Protein AF-0000000087724738 (afdb_homodimer)

Foldseek 3Di:
DFQQDWPDADPLQFTDRATPVLVVLLVVVVVQLVVLVVVCVVCVVVVHADDLVVNLVSLLSPDRLQCCLSLLCPQLCLVVVCVVCHDCLLVVQLVVLVPDPCLVVLVVCQCVASVRGPQSNDPLNSVLLSSLLSSVLSVCVQLRDDPQVSLQLSLLCSSNVNPSSSSNSSSCSQQPPFAFPCCRGPVNLSLQLVQVLLLVLLCVQPVVLSVLCVVQPAGSVLACNSCRRNVCSLQAPSSLSSSLVSNCSNPGDVSSSLLVSLLCVVCSVVLSPDRHNVVNNVSSSVSRHSPSNSSVSSCCSPPNRDDDDVVVSVVSSVVVSVVSVVVVVVVVVVVVVVVVVVVVVVVVVVVVVVVPPPPPD/DFQQDWPDADPLQFTDRATPVLVVLLVVVVVQLVVLVVVCVVCVVVVHADDDVVNLVSLLSPDRLQCCLSLLCVQLCLVVVCVVCHDCLLVVQLVVLVPDPCLVVLVVCQCVASVRGPQSNDPLNSVLLSSLLSSVLSVCVQLRDDPQVSLQLSLLCSSNVNPSVSSNSSSCSQQPPFAFPCCRGPVNLSLQLVQVLLLVLLCVQPVVLSVLCVVQPAGSVLACNSCRRNVCSLQAPSSLSSSLVSNCSNPGDVSSSLLVSLLCVVCSVVLSPDRHNVVNNVSSSVSRHSPSNSSVSSCCSPPNRDDDDVVVSVVSSVVVSVVSVVVVVVVVVVVVVVVVVVVVVVVVVVVVVVVVPPPPD

Solvent-accessible surface area (backbone atoms only — not comparable to full-atom values): 37854 Å² total; per-residue (Å²): 130,70,55,38,48,73,89,38,62,49,97,79,44,39,70,40,82,35,39,59,65,44,50,50,33,39,50,53,50,52,53,50,38,54,56,46,42,62,72,45,44,69,33,61,76,64,70,42,78,64,59,71,71,57,36,53,55,48,31,72,72,44,60,33,70,90,46,37,45,62,51,46,40,72,46,35,47,17,56,58,52,44,64,72,67,37,93,58,40,58,64,54,19,32,60,53,13,73,74,40,83,51,43,63,60,50,62,65,44,53,46,70,38,56,59,70,20,65,56,48,56,29,72,67,33,41,50,43,48,48,41,34,54,26,16,46,22,47,70,38,62,88,53,36,71,50,96,38,50,62,51,40,50,46,53,41,21,54,52,38,76,64,36,43,65,63,33,38,34,46,50,48,18,42,65,73,66,44,40,64,70,48,37,61,33,97,80,28,56,27,41,54,22,51,29,53,40,43,42,52,49,32,43,70,72,38,44,69,58,39,51,50,33,51,75,43,68,37,53,43,68,44,68,39,58,53,44,71,61,26,54,26,48,88,43,29,33,61,72,30,20,51,52,53,44,45,38,29,42,64,72,23,55,65,48,54,49,34,43,50,48,24,54,51,58,76,40,34,78,65,47,70,72,43,86,39,40,29,54,33,49,51,51,49,52,59,53,37,52,63,42,51,43,39,65,59,51,49,45,32,21,70,70,64,58,61,84,78,59,62,68,58,52,52,52,43,38,58,56,36,44,55,52,49,52,51,50,50,50,51,48,54,49,49,50,50,50,50,51,47,48,51,49,48,52,51,50,52,51,54,56,59,63,61,66,72,70,70,65,84,115,131,70,54,40,49,72,88,39,63,50,99,78,44,39,72,40,82,34,40,59,66,46,49,51,34,38,50,53,49,52,53,50,40,54,56,43,41,62,72,47,43,66,34,62,75,64,70,42,79,64,57,72,71,58,36,53,55,46,31,70,72,44,62,34,68,90,47,36,44,61,52,47,40,72,45,36,48,17,56,60,52,43,63,73,67,37,94,58,42,60,64,53,18,32,61,53,12,73,76,39,84,52,44,63,61,52,63,64,46,50,43,69,38,57,60,70,20,66,56,48,55,30,72,69,33,42,50,44,48,48,42,33,53,25,17,47,23,49,72,38,62,88,53,36,71,50,96,39,49,63,50,38,51,46,53,41,20,53,53,39,75,64,36,43,64,64,33,38,34,46,50,48,18,41,67,73,66,46,39,62,71,47,39,62,33,96,79,27,55,28,41,53,24,52,29,51,39,43,42,53,49,32,44,69,72,38,43,70,59,38,51,52,33,52,74,44,68,38,53,42,68,45,69,39,57,54,45,70,62,27,54,26,48,88,45,29,34,63,71,31,20,51,52,52,45,44,38,30,42,64,70,22,54,64,48,55,49,32,44,50,48,28,54,49,58,76,42,34,77,64,47,70,71,42,85,38,41,30,56,34,50,51,51,50,51,58,52,37,51,62,43,49,42,38,64,60,52,50,45,33,22,68,69,63,58,62,85,78,58,63,68,57,52,52,52,42,39,58,55,36,45,54,52,50,52,51,51,52,51,52,49,52,49,50,50,50,49,50,51,48,48,52,49,49,51,50,51,53,52,54,56,58,62,60,65,70,71,69,64,83,115

Nearest PDB structures (foldseek):
  4p17-assembly1_A  TM=9.723E-01  e=5.155E-22  Chlamydomonas reinhardtii
  4p17-assembly2_B  TM=9.722E-01  e=6.955E-22  Chlamydomonas reinhardtii
  3qye-assembly2_B  TM=8.697E-01  e=2.096E-11  Homo sapiens
  3hzj-assembly2_B  TM=9.259E-01  e=2.300E-10  Homo sapiens
  3qyb-assembly1_A  TM=8.701E-01  e=1.264E-10  Homo sapiens

Sequence (722 aa):
MASGETGVFDLYGFELTVTPQDKADRYVCAQYAQRREAKWEPFVKAQALPDARRLKRFVRKGVPPVLRGWVWWHTSGAAAFRERYGHGHYASMVAAGEERPCVRQIDLDLPRTFPRNAWVSSPDGVAALRRVLLAYCAHNPGVGYCQGMNFLAALLLLAVEKDDERCFWLLVALLEGILYPKTYAPNLDGCHVEMRVLGQLLATKAPKLSRHLNSIGCEASMFATDWFLVLFATTLPSETAARVWDCLFLEGPKVVFRVGVALLEMHAPLLMRKDNAGEVLKALKDACARVHNRDALMAAAFQGVGSFPMARIRELRARHQREVDDMLAARAAAKRKGSLRSAISQAQAMRASGTSGGGAAMASGETGVFDLYGFELTVTPQDKADRYVCAQYAQRREAKWEPFVKAQALPDARRLKRFVRKGVPPVLRGWVWWHTSGAAAFRERYGHGHYASMVAAGEERPCVRQIDLDLPRTFPRNAWVSSPDGVAALRRVLLAYCAHNPGVGYCQGMNFLAALLLLAVEKDDERCFWLLVALLEGILYPKTYAPNLDGCHVEMRVLGQLLATKAPKLSRHLNSIGCEASMFATDWFLVLFATTLPSETAARVWDCLFLEGPKVVFRVGVALLEMHAPLLMRKDNAGEVLKALKDACARVHNRDALMAAAFQGVGSFPMARIRELRARHQREVDDMLAARAAAKRKGSLRSAISQAQAMRASGTSGGGAA

pLDDT: mean 91.69, std 12.07, range [26.39, 98.88]

Secondary structure (DSSP, 8-state):
----EEEEE-TTSBEEEE-HHHHHHHHHHHHHHHHHHHHHHHHHHHT-PPPHHHHHHHHHT---GGGHHHHHHHHSSHHHHHHHH-TTHHHHHHHHHTTSTTHHHHHHHGGGSSTTBTTTTSHHHHHHHHHHHHHHHHH-TTT---TTHHHHHHHHHHHTTT-HHHHHHHHHIIIIIISPTTTTSTT-HHHHHHHHHHHHHHHHHSHHHHHHHHHTT--GGGT-HHHHHSTTTTTS-HHHHHHHHHHHHHH-THHHHHHHHHHHHHTHHHHTT--SHHHHHHHHHHHHTT---HHHHHHIIIIIS----HHHHHHHHHHHHHHHHHHHHHHHHHHHHHHHHHHHHHHHHHHHHHGGGSTT-/----EEEEE-TTSBEEEE-HHHHHHHHHHHHHHHHHHHHHHHHHHHT-PPPHHHHHHHHHT---GGGHHHHHHHHSSHHHHHHHH-TTHHHHHHHHHTTSTTHHHHHHHGGGSSTTBTTTTSHHHHHHHHHHHHHHHHH-TTT---TTHHHHHHHHHHHTTT-HHHHHHHHHIIIIIISPTTTTSTT-HHHHHHHHHHHHHHHHHSHHHHHHHHHTT--GGGT-HHHHHSTTTTTS-HHHHHHHHHHHHHH-THHHHHHHHHHHHHTHHHHTT--SHHHHHHHHHHHHTT---HHHHHHIIIIIS----HHHHHHHHHHHHHHHHHHHHHHHHHHHHHHHHHHHHHHHHHHHHHGGGSTT-

Organism: NCBI:txid307507

Structure (mmCIF, N/CA/C/O backbone):
data_AF-0000000087724738-model_v1
#
loop_
_entity.id
_entity.type
_entity.pdbx_description
1 polymer 'Rab-GAP TBC domain-containing protein'
#
loop_
_atom_site.group_PDB
_atom_site.id
_atom_site.type_symbol
_atom_site.label_atom_id
_atom_site.label_alt_id
_atom_site.label_comp_id
_atom_site.label_asym_id
_atom_site.label_entity_id
_atom_site.label_seq_id
_atom_site.pdbx_PDB_ins_code
_atom_site.Cartn_x
_atom_site.Cartn_y
_atom_site.Cartn_z
_atom_site.occupancy
_atom_site.B_iso_or_equiv
_atom_site.auth_seq_id
_atom_site.auth_comp_id
_atom_site.auth_asym_id
_atom_site.auth_atom_id
_atom_site.pdbx_PDB_model_num
ATOM 1 N N . MET A 1 1 ? -25.781 -2.838 -7.832 1 27.81 1 MET A N 1
ATOM 2 C CA . MET A 1 1 ? -24.578 -3.639 -8.062 1 27.81 1 MET A CA 1
ATOM 3 C C . MET A 1 1 ? -23.344 -2.746 -8.195 1 27.81 1 MET A C 1
ATOM 5 O O . MET A 1 1 ? -23.094 -2.191 -9.266 1 27.81 1 MET A O 1
ATOM 9 N N . ALA A 1 2 ? -23.031 -1.897 -7.168 1 37 2 ALA A N 1
ATOM 10 C CA . ALA A 1 2 ? -22.484 -0.556 -7.336 1 37 2 ALA A CA 1
ATOM 11 C C . ALA A 1 2 ? -21.016 -0.615 -7.773 1 37 2 ALA A C 1
ATOM 13 O O . ALA A 1 2 ? -20.156 -1.039 -7.008 1 37 2 ALA A O 1
ATOM 14 N N . SER A 1 3 ? -20.719 -0.973 -9.023 1 44 3 SER A N 1
ATOM 15 C CA . SER A 1 3 ? -19.453 -0.937 -9.75 1 44 3 SER A CA 1
ATOM 16 C C . SER A 1 3 ? -18.688 0.352 -9.469 1 44 3 SER A C 1
ATOM 18 O O . SER A 1 3 ? -19.281 1.426 -9.367 1 44 3 SER A O 1
ATOM 20 N N . GLY A 1 4 ? -17.609 0.306 -8.75 1 52.91 4 GLY A N 1
ATOM 21 C CA . GLY A 1 4 ? -16.906 1.567 -8.594 1 52.91 4 GLY A CA 1
ATOM 22 C C . GLY A 1 4 ? -16.766 2.332 -9.898 1 52.91 4 GLY A C 1
ATOM 23 O O . GLY A 1 4 ? -16.547 1.736 -10.953 1 52.91 4 GLY A O 1
ATOM 24 N N . GLU A 1 5 ? -17.375 3.387 -10.023 1 62.62 5 GLU A N 1
ATOM 25 C CA . GLU A 1 5 ? -17.297 4.266 -11.188 1 62.62 5 GLU A CA 1
ATOM 26 C C . GLU A 1 5 ? -15.922 4.914 -11.305 1 62.62 5 GLU A C 1
ATOM 28 O O . GLU A 1 5 ? -15.359 5.379 -10.305 1 62.62 5 GLU A O 1
ATOM 33 N N . THR A 1 6 ? -15.203 4.551 -12.445 1 63.5 6 THR A N 1
ATOM 34 C CA . THR A 1 6 ? -13.953 5.234 -12.773 1 63.5 6 THR A CA 1
ATOM 35 C C . THR A 1 6 ? -14.227 6.512 -13.555 1 63.5 6 THR A C 1
ATOM 37 O O . THR A 1 6 ? -15.359 6.746 -14 1 63.5 6 THR A O 1
ATOM 40 N N . GLY A 1 7 ? -13.32 7.395 -13.492 1 69.25 7 GLY A N 1
ATOM 41 C CA . GLY A 1 7 ? -13.477 8.648 -14.211 1 69.25 7 GLY A CA 1
ATOM 42 C C . GLY A 1 7 ? -14 9.773 -13.336 1 69.25 7 GLY A C 1
ATOM 43 O O . GLY A 1 7 ? -14.57 10.742 -13.844 1 69.25 7 GLY A O 1
ATOM 44 N N . VAL A 1 8 ? -13.984 9.461 -12.062 1 82.75 8 VAL A N 1
ATOM 45 C CA . VAL A 1 8 ? -14.367 10.5 -11.109 1 82.75 8 VAL A CA 1
ATOM 46 C C . VAL A 1 8 ? -13.109 11.188 -10.57 1 82.75 8 VAL A C 1
ATOM 48 O O . VAL A 1 8 ? -12.133 10.523 -10.234 1 82.75 8 VAL A O 1
ATOM 51 N N . PHE A 1 9 ? -13.156 12.531 -10.57 1 91.06 9 PHE A N 1
ATOM 52 C CA . PHE A 1 9 ? -12.023 13.305 -10.062 1 91.06 9 PHE A CA 1
ATOM 53 C C . PHE A 1 9 ? -12.43 14.125 -8.844 1 91.06 9 PHE A C 1
ATOM 55 O O . PHE A 1 9 ? -13.57 14.594 -8.75 1 91.06 9 PHE A O 1
ATOM 62 N N . ASP A 1 10 ? -11.516 14.258 -7.996 1 94.25 10 ASP A N 1
ATOM 63 C CA . ASP A 1 10 ? -11.836 15.094 -6.844 1 94.25 10 ASP A CA 1
ATOM 64 C C . ASP A 1 10 ? -11.469 16.547 -7.105 1 94.25 10 ASP A C 1
ATOM 66 O O . ASP A 1 10 ? -11.125 16.922 -8.234 1 94.25 10 ASP A O 1
ATOM 70 N N . LEU A 1 11 ? -11.648 17.359 -6.062 1 94.25 11 LEU A N 1
ATOM 71 C CA . LEU A 1 11 ? -11.492 18.812 -6.148 1 94.25 11 LEU A CA 1
ATOM 72 C C . LEU A 1 11 ? -10.078 19.172 -6.598 1 94.25 11 LEU A C 1
ATOM 74 O O . LEU A 1 11 ? -9.883 20.188 -7.27 1 94.25 11 LEU A O 1
ATOM 78 N N . TYR A 1 12 ? -9.148 18.344 -6.293 1 96.56 12 TYR A N 1
ATOM 79 C CA . TYR A 1 12 ? -7.75 18.703 -6.516 1 96.56 12 TYR A CA 1
ATOM 80 C C . TYR A 1 12 ? -7.195 17.969 -7.73 1 96.56 12 TYR A C 1
ATOM 82 O O . TYR A 1 12 ? -6 18.047 -8.016 1 96.56 12 TYR A O 1
ATOM 90 N N . GLY A 1 13 ? -8.023 17.234 -8.398 1 94.94 13 GLY A N 1
ATOM 91 C CA . GLY A 1 13 ? -7.645 16.656 -9.68 1 94.94 13 GLY A CA 1
ATOM 92 C C . GLY A 1 13 ? -7.16 15.227 -9.562 1 94.94 13 GLY A C 1
ATOM 93 O O . GLY A 1 13 ? -6.57 14.688 -10.5 1 94.94 13 GLY A O 1
ATOM 94 N N . PHE A 1 14 ? -7.43 14.586 -8.492 1 94.38 14 PHE A N 1
ATOM 95 C CA . PHE A 1 14 ? -7.074 13.18 -8.344 1 94.38 14 PHE A CA 1
ATOM 96 C C . PHE A 1 14 ? -8.195 12.281 -8.852 1 94.38 14 PHE A C 1
ATOM 98 O O . PHE A 1 14 ? -9.367 12.516 -8.555 1 94.38 14 PHE A O 1
ATOM 105 N N . GLU A 1 15 ? -7.812 11.32 -9.602 1 86.31 15 GLU A N 1
ATOM 106 C CA . GLU A 1 15 ? -8.797 10.328 -10.039 1 86.31 15 GLU A CA 1
ATOM 107 C C . GLU A 1 15 ? -9.164 9.383 -8.898 1 86.31 15 GLU A C 1
ATOM 109 O O . GLU A 1 15 ? -8.281 8.891 -8.18 1 86.31 15 GLU A O 1
ATOM 114 N N . LEU A 1 16 ? -10.5 9.148 -8.797 1 87.06 16 LEU A N 1
ATOM 115 C CA . LEU A 1 16 ? -10.984 8.336 -7.688 1 87.06 16 LEU A CA 1
ATOM 116 C C . LEU A 1 16 ? -11.672 7.074 -8.203 1 87.06 16 LEU A C 1
ATOM 118 O O . LEU A 1 16 ? -12.25 7.078 -9.289 1 87.06 16 LEU A O 1
ATOM 122 N N . THR A 1 17 ? -11.422 6.027 -7.5 1 77.56 17 THR A N 1
ATOM 123 C CA . THR A 1 17 ? -12.289 4.859 -7.605 1 77.56 17 THR A CA 1
ATOM 124 C C . THR A 1 17 ? -13.266 4.801 -6.43 1 77.56 17 THR A C 1
ATOM 126 O O . THR A 1 17 ? -12.867 4.512 -5.301 1 77.56 17 THR A O 1
ATOM 129 N N . VAL A 1 18 ? -14.555 5.113 -6.754 1 85.69 18 VAL A N 1
ATOM 130 C CA . VAL A 1 18 ? -15.477 5.297 -5.637 1 85.69 18 VAL A CA 1
ATOM 131 C C . VAL A 1 18 ? -16.656 4.352 -5.789 1 85.69 18 VAL A C 1
ATOM 133 O O . VAL A 1 18 ? -17.094 4.059 -6.906 1 85.69 18 VAL A O 1
ATOM 136 N N . THR A 1 19 ? -17.156 3.906 -4.707 1 81.56 19 THR A N 1
ATOM 137 C CA . THR A 1 19 ? -18.422 3.182 -4.621 1 81.56 19 THR A CA 1
ATOM 138 C C . THR A 1 19 ? -19.594 4.148 -4.598 1 81.56 19 THR A C 1
ATOM 140 O O . THR A 1 19 ? -19.406 5.359 -4.457 1 81.56 19 THR A O 1
ATOM 143 N N . PRO A 1 20 ? -20.766 3.613 -4.758 1 83.5 20 PRO A N 1
ATOM 144 C CA . PRO A 1 20 ? -21.938 4.488 -4.637 1 83.5 20 PRO A CA 1
ATOM 145 C C . PRO A 1 20 ? -22.016 5.191 -3.281 1 83.5 20 PRO A C 1
ATOM 147 O O . PRO A 1 20 ? -22.391 6.359 -3.207 1 83.5 20 PRO A O 1
ATOM 150 N N . GLN A 1 21 ? -21.594 4.453 -2.312 1 88.44 21 GLN A N 1
ATOM 151 C CA . GLN A 1 21 ? -21.609 5.051 -0.981 1 88.44 21 GLN A CA 1
ATOM 152 C C . GLN A 1 21 ? -20.562 6.168 -0.878 1 88.44 21 GLN A C 1
ATOM 154 O O . GLN A 1 21 ? -20.828 7.207 -0.268 1 88.44 21 GLN A O 1
ATOM 159 N N . ASP A 1 22 ? -19.391 5.953 -1.412 1 90.38 22 ASP A N 1
ATOM 160 C CA . ASP A 1 22 ? -18.359 6.984 -1.429 1 90.38 22 ASP A CA 1
ATOM 161 C C . ASP A 1 22 ? -18.859 8.242 -2.131 1 90.38 22 ASP A C 1
ATOM 163 O O . ASP A 1 22 ? -18.594 9.359 -1.676 1 90.38 22 ASP A O 1
ATOM 167 N N . LYS A 1 23 ? -19.531 8.016 -3.219 1 90.94 23 LYS A N 1
ATOM 168 C CA . LYS A 1 23 ? -20.078 9.133 -3.98 1 90.94 23 LYS A CA 1
ATOM 169 C C . LYS A 1 23 ? -21.078 9.93 -3.152 1 90.94 23 LYS A C 1
ATOM 171 O O . LYS A 1 23 ? -21.094 11.156 -3.188 1 90.94 23 LYS A O 1
ATOM 176 N N . ALA A 1 24 ? -21.906 9.133 -2.521 1 94 24 ALA A N 1
ATOM 177 C CA . ALA A 1 24 ? -22.891 9.773 -1.667 1 94 24 ALA A CA 1
ATOM 178 C C . ALA A 1 24 ? -22.234 10.586 -0.562 1 94 24 ALA A C 1
ATOM 180 O O . ALA A 1 24 ? -22.641 11.703 -0.27 1 94 24 ALA A O 1
ATOM 181 N N . ASP A 1 25 ? -21.219 10.047 0.075 1 95.56 25 ASP A N 1
ATOM 182 C CA . ASP A 1 25 ? -20.469 10.734 1.128 1 95.56 25 ASP A CA 1
ATOM 183 C C . ASP A 1 25 ? -19.844 12.016 0.605 1 95.56 25 ASP A C 1
ATOM 185 O O . ASP A 1 25 ? -19.906 13.062 1.261 1 95.56 25 ASP A O 1
ATOM 189 N N . ARG A 1 26 ? -19.266 11.914 -0.534 1 95.56 26 ARG A N 1
ATOM 190 C CA . ARG A 1 26 ? -18.625 13.07 -1.142 1 95.56 26 ARG A CA 1
ATOM 191 C C . ARG A 1 26 ? -19.641 14.164 -1.459 1 95.56 26 ARG A C 1
ATOM 193 O O . ARG A 1 26 ? -19.359 15.352 -1.271 1 95.56 26 ARG A O 1
ATOM 200 N N . TYR A 1 27 ? -20.766 13.766 -1.932 1 95.12 27 TYR A N 1
ATOM 201 C CA . TYR A 1 27 ? -21.812 14.719 -2.273 1 95.12 27 TYR A CA 1
ATOM 202 C C . TYR A 1 27 ? -22.266 15.492 -1.041 1 95.12 27 TYR A C 1
ATOM 204 O O . TYR A 1 27 ? -22.391 16.719 -1.08 1 95.12 27 TYR A O 1
ATOM 212 N N . VAL A 1 28 ? -22.469 14.758 -0.007 1 96.81 28 VAL A N 1
ATOM 213 C CA . VAL A 1 28 ? -22.906 15.375 1.237 1 96.81 28 VAL A CA 1
ATOM 214 C C . VAL A 1 28 ? -21.859 16.359 1.742 1 96.81 28 VAL A C 1
ATOM 216 O O . VAL A 1 28 ? -22.172 17.453 2.178 1 96.81 28 VAL A O 1
ATOM 219 N N . CYS A 1 29 ? -20.641 15.984 1.687 1 97.25 29 CYS A N 1
ATOM 220 C CA . CYS A 1 29 ? -19.547 16.844 2.129 1 97.25 29 CYS A CA 1
ATOM 221 C C . CYS A 1 29 ? -19.453 18.094 1.26 1 97.25 29 CYS A C 1
ATOM 223 O O . CYS A 1 29 ? -19.172 19.188 1.764 1 97.25 29 CYS A O 1
ATOM 225 N N . ALA A 1 30 ? -19.656 17.922 -0.03 1 95.56 30 ALA A N 1
ATOM 226 C CA . ALA A 1 30 ? -19.609 19.062 -0.95 1 95.56 30 ALA A CA 1
ATOM 227 C C . ALA A 1 30 ? -20.719 20.062 -0.656 1 95.56 30 ALA A C 1
ATOM 229 O O . ALA A 1 30 ? -20.5 21.266 -0.703 1 95.56 30 ALA A O 1
ATOM 230 N N . GLN A 1 31 ? -21.891 19.531 -0.36 1 96.19 31 GLN A N 1
ATOM 231 C CA . GLN A 1 31 ? -23.016 20.391 -0.014 1 96.19 31 GLN A CA 1
ATOM 232 C C . GLN A 1 31 ? -22.75 21.156 1.278 1 96.19 31 GLN A C 1
ATOM 234 O O . GLN A 1 31 ? -23.047 22.344 1.372 1 96.19 31 GLN A O 1
ATOM 239 N N . TYR A 1 32 ? -22.219 20.453 2.162 1 97.06 32 TYR A N 1
ATOM 240 C CA . TYR A 1 32 ? -21.875 21.094 3.434 1 97.06 32 TYR A CA 1
ATOM 241 C C . TYR A 1 32 ? -20.844 22.188 3.238 1 97.06 32 TYR A C 1
ATOM 243 O O . TYR A 1 32 ? -20.984 23.281 3.803 1 97.06 32 TYR A O 1
ATOM 251 N N . ALA A 1 33 ? -19.844 21.953 2.465 1 96.25 33 ALA A N 1
ATOM 252 C CA . ALA A 1 33 ? -18.812 22.938 2.188 1 96.25 33 ALA A CA 1
ATOM 253 C C . ALA A 1 33 ? -19.391 24.172 1.53 1 96.25 33 ALA A C 1
ATOM 255 O O . ALA A 1 33 ? -18.938 25.297 1.797 1 96.25 33 ALA A O 1
ATOM 256 N N . GLN A 1 34 ? -20.359 23.969 0.679 1 95.44 34 GLN A N 1
ATOM 257 C CA . GLN A 1 34 ? -21.016 25.078 0.012 1 95.44 34 GLN A CA 1
ATOM 258 C C . GLN A 1 34 ? -21.766 25.969 1.013 1 95.44 34 GLN A C 1
ATOM 260 O O . GLN A 1 34 ? -21.719 27.188 0.924 1 95.44 34 GLN A O 1
ATOM 265 N N . ARG A 1 35 ? -22.391 25.328 1.895 1 96.62 35 ARG A N 1
ATOM 266 C CA . ARG A 1 35 ? -23.094 26.062 2.934 1 96.62 35 ARG A CA 1
ATOM 267 C C . ARG A 1 35 ? -22.109 26.844 3.812 1 96.62 35 ARG A C 1
ATOM 269 O O . ARG A 1 35 ? -22.391 27.984 4.203 1 96.62 35 ARG A O 1
ATOM 276 N N . ARG A 1 36 ? -21 26.25 4.078 1 97.06 36 ARG A N 1
ATOM 277 C CA . ARG A 1 36 ? -19.984 26.906 4.891 1 97.06 36 ARG A CA 1
ATOM 278 C C . ARG A 1 36 ? -19.406 28.109 4.176 1 97.06 36 ARG A C 1
ATOM 280 O O . ARG A 1 36 ? -19.062 29.109 4.812 1 97.06 36 ARG A O 1
ATOM 287 N N . GLU A 1 37 ? -19.266 28.016 2.893 1 96.81 37 GLU A N 1
ATOM 288 C CA . GLU A 1 37 ? -18.719 29.109 2.102 1 96.81 37 GLU A CA 1
ATOM 289 C C . GLU A 1 37 ? -19.531 30.391 2.305 1 96.81 37 GLU A C 1
ATOM 291 O O . GLU A 1 37 ? -18.969 31.469 2.43 1 96.81 37 GLU A O 1
ATOM 296 N N . ALA A 1 38 ? -20.828 30.234 2.379 1 96.62 38 ALA A N 1
ATOM 297 C CA . ALA A 1 38 ? -21.703 31.375 2.602 1 96.62 38 ALA A CA 1
ATOM 298 C C . ALA A 1 38 ? -21.438 32.031 3.955 1 96.62 38 ALA A C 1
ATOM 300 O O . ALA A 1 38 ? -21.484 33.25 4.086 1 96.62 38 ALA A O 1
ATOM 301 N N . LYS A 1 39 ? -21.125 31.266 4.914 1 97.06 39 LYS A N 1
ATOM 302 C CA . LYS A 1 39 ? -20.875 31.75 6.266 1 97.06 39 LYS A CA 1
ATOM 303 C C . LYS A 1 39 ? -19.547 32.5 6.336 1 97.06 39 LYS A C 1
ATOM 305 O O . LYS A 1 39 ? -19.359 33.375 7.199 1 97.06 39 LYS A O 1
ATOM 310 N N . TRP A 1 40 ? -18.609 32.25 5.43 1 97.75 40 TRP A N 1
ATOM 311 C CA . TRP A 1 40 ? -17.281 32.875 5.418 1 97.75 40 TRP A CA 1
ATOM 312 C C . TRP A 1 40 ? -17.328 34.188 4.656 1 97.75 40 TRP A C 1
ATOM 314 O O . TRP A 1 40 ? -16.391 35 4.75 1 97.75 40 TRP A O 1
ATOM 324 N N . GLU A 1 41 ? -18.406 34.5 3.918 1 96.81 41 GLU A N 1
ATOM 325 C CA . GLU A 1 41 ? -18.516 35.625 2.977 1 96.81 41 GLU A CA 1
ATOM 326 C C . GLU A 1 41 ? -18.234 36.938 3.666 1 96.81 41 GLU A C 1
ATOM 328 O O . GLU A 1 41 ? -17.516 37.781 3.133 1 96.81 41 GLU A O 1
ATOM 333 N N . PRO A 1 42 ? -18.844 37.156 4.805 1 97 42 PRO A N 1
ATOM 334 C CA . PRO A 1 42 ? -18.594 38.438 5.469 1 97 42 PRO A CA 1
ATOM 335 C C . PRO A 1 42 ? -17.125 38.656 5.785 1 97 42 PRO A C 1
ATOM 337 O O . PRO A 1 42 ? -16.641 39.781 5.727 1 97 42 PRO A O 1
ATOM 340 N N . PHE A 1 43 ? -16.438 37.688 6.09 1 97.56 43 PHE A N 1
ATOM 341 C CA . PHE A 1 43 ? -15.023 37.781 6.445 1 97.56 43 PHE A CA 1
ATOM 342 C C . PHE A 1 43 ? -14.164 38 5.203 1 97.56 43 PHE A C 1
ATOM 344 O O . PHE A 1 43 ? -13.156 38.688 5.25 1 97.56 43 PHE A O 1
ATOM 351 N N . VAL A 1 44 ? -14.547 37.344 4.137 1 96 44 VAL A N 1
ATOM 352 C CA . VAL A 1 44 ? -13.859 37.531 2.865 1 96 44 VAL A CA 1
ATOM 353 C C . VAL A 1 44 ? -13.992 39 2.414 1 96 44 VAL A C 1
ATOM 355 O O . VAL A 1 44 ? -13.016 39.594 1.992 1 96 44 VAL A O 1
ATOM 358 N N . LYS A 1 45 ? -15.18 39.531 2.523 1 96.5 45 LYS A N 1
ATOM 359 C CA . LYS A 1 45 ? -15.445 40.906 2.141 1 96.5 45 LYS A CA 1
ATOM 360 C C . LYS A 1 45 ? -14.641 41.875 3 1 96.5 45 LYS A C 1
ATOM 362 O O . LYS A 1 45 ? -14.102 42.844 2.494 1 96.5 45 LYS A O 1
ATOM 367 N N . ALA A 1 46 ? -14.602 41.531 4.238 1 96.81 46 ALA A N 1
ATOM 368 C CA . ALA A 1 46 ? -13.891 42.406 5.184 1 96.81 46 ALA A CA 1
ATOM 369 C C . ALA A 1 46 ? -12.383 42.156 5.121 1 96.81 46 ALA A C 1
ATOM 371 O O . ALA A 1 46 ? -11.602 42.938 5.668 1 96.81 46 ALA A O 1
ATOM 372 N N . GLN A 1 47 ? -12 41.094 4.492 1 95.38 47 GLN A N 1
ATOM 373 C CA . GLN A 1 47 ? -10.609 40.688 4.43 1 95.38 47 GLN A CA 1
ATOM 374 C C . GLN A 1 47 ? -10 40.594 5.828 1 95.38 47 GLN A C 1
ATOM 376 O O . GLN A 1 47 ? -8.914 41.094 6.078 1 95.38 47 GLN A O 1
ATOM 381 N N . ALA A 1 48 ? -10.781 40 6.73 1 96.5 48 ALA A N 1
ATOM 382 C CA . ALA A 1 48 ? -10.383 39.812 8.125 1 96.5 48 ALA A CA 1
ATOM 383 C C . ALA A 1 48 ? -10.961 38.531 8.688 1 96.5 48 ALA A C 1
ATOM 385 O O . ALA A 1 48 ? -12.156 38.25 8.531 1 96.5 48 ALA A O 1
ATOM 386 N N . LEU A 1 49 ? -10.102 37.812 9.273 1 97.31 49 LEU A N 1
ATOM 387 C CA . LEU A 1 49 ? -10.562 36.594 9.906 1 97.31 49 LEU A CA 1
ATOM 388 C C . LEU A 1 49 ? -11.391 36.875 11.148 1 97.31 49 LEU A C 1
ATOM 390 O O . LEU A 1 49 ? -11.25 37.969 11.75 1 97.31 49 LEU A O 1
ATOM 394 N N . PRO A 1 50 ? -12.281 36 11.492 1 96.5 50 PRO A N 1
ATOM 395 C CA . PRO A 1 50 ? -13.016 36.188 12.75 1 96.5 50 PRO A CA 1
ATOM 396 C C . PRO A 1 50 ? -12.109 36.156 13.977 1 96.5 50 PRO A C 1
ATOM 398 O O . PRO A 1 50 ? -10.914 35.875 13.859 1 96.5 50 PRO A O 1
ATOM 401 N N . ASP A 1 51 ? -12.727 36.5 15.141 1 95.69 51 ASP A N 1
ATOM 402 C CA . ASP A 1 51 ? -11.969 36.438 16.391 1 95.69 51 ASP A CA 1
ATOM 403 C C . ASP A 1 51 ? -11.578 34.969 16.688 1 95.69 51 ASP A C 1
ATOM 405 O O . ASP A 1 51 ? -12.102 34.062 16.078 1 95.69 51 ASP A O 1
ATOM 409 N N . ALA A 1 52 ? -10.75 34.844 17.625 1 95.25 52 ALA A N 1
ATOM 410 C CA . ALA A 1 52 ? -10.07 33.562 17.875 1 95.25 52 ALA A CA 1
ATOM 411 C C . ALA A 1 52 ? -11.07 32.469 18.125 1 95.25 52 ALA A C 1
ATOM 413 O O . ALA A 1 52 ? -10.953 31.359 17.578 1 95.25 52 ALA A O 1
ATOM 414 N N . ARG A 1 53 ? -12.016 32.656 18.969 1 95.19 53 ARG A N 1
ATOM 415 C CA . ARG A 1 53 ? -13 31.625 19.328 1 95.19 53 ARG A CA 1
ATOM 416 C C . ARG A 1 53 ? -13.836 31.234 18.109 1 95.19 53 ARG A C 1
ATOM 418 O O . ARG A 1 53 ? -14.039 30.047 17.844 1 95.19 53 ARG A O 1
ATOM 425 N N . ARG A 1 54 ? -14.305 32.219 17.422 1 96.56 54 ARG A N 1
ATOM 426 C CA . ARG A 1 54 ? -15.117 31.984 16.234 1 96.56 54 ARG A CA 1
ATOM 427 C C . ARG A 1 54 ? -14.281 31.344 15.117 1 96.56 54 ARG A C 1
ATOM 429 O O . ARG A 1 54 ? -14.773 30.469 14.391 1 96.56 54 ARG A O 1
ATOM 436 N N . LEU A 1 55 ? -13.086 31.797 15 1 98.19 55 LEU A N 1
ATOM 437 C CA . LEU A 1 55 ? -12.195 31.25 13.977 1 98.19 55 LEU A CA 1
ATOM 438 C C . LEU A 1 55 ? -11.992 29.75 14.188 1 98.19 55 LEU A C 1
ATOM 440 O O . LEU A 1 55 ? -12.055 28.969 13.227 1 98.19 55 LEU A O 1
ATOM 444 N N . LYS A 1 56 ? -11.742 29.359 15.43 1 97.81 56 LYS A N 1
ATOM 445 C CA . LYS A 1 56 ? -11.555 27.938 15.75 1 97.81 56 LYS A CA 1
ATOM 446 C C . LYS A 1 56 ? -12.781 27.125 15.359 1 97.81 56 LYS A C 1
ATOM 448 O O . LYS A 1 56 ? -12.656 26.047 14.773 1 97.81 56 LYS A O 1
ATOM 453 N N . ARG A 1 57 ? -13.93 27.625 15.688 1 97.31 57 ARG A N 1
ATOM 454 C CA . ARG A 1 57 ? -15.18 26.953 15.336 1 97.31 57 ARG A CA 1
ATOM 455 C C . ARG A 1 57 ? -15.344 26.828 13.828 1 97.31 57 ARG A C 1
ATOM 457 O O . ARG A 1 57 ? -15.719 25.781 13.312 1 97.31 57 ARG A O 1
ATOM 464 N N . PHE A 1 58 ? -15.062 27.906 13.125 1 98.12 58 PHE A N 1
ATOM 465 C CA . PHE A 1 58 ? -15.203 27.953 11.672 1 98.12 58 PHE A CA 1
ATOM 466 C C . PHE A 1 58 ? -14.242 26.969 11.008 1 98.12 58 PHE A C 1
ATOM 468 O O . PHE A 1 58 ? -14.625 26.25 10.086 1 98.12 58 PHE A O 1
ATOM 475 N N . VAL A 1 59 ? -13.062 26.891 11.492 1 98.56 59 VAL A N 1
ATOM 476 C CA . VAL A 1 59 ? -12.031 26.031 10.906 1 98.56 59 VAL A CA 1
ATOM 477 C C . VAL A 1 59 ? -12.375 24.562 11.18 1 98.56 59 VAL A C 1
ATOM 479 O O . VAL A 1 59 ? -12.242 23.719 10.289 1 98.56 59 VAL A O 1
ATOM 482 N N . ARG A 1 60 ? -12.828 24.25 12.383 1 97.94 60 ARG A N 1
ATOM 483 C CA . ARG A 1 60 ? -13.18 22.875 12.734 1 97.94 60 ARG A CA 1
ATOM 484 C C . ARG A 1 60 ? -14.375 22.391 11.906 1 97.94 60 ARG A C 1
ATOM 486 O O . ARG A 1 60 ? -14.531 21.188 11.672 1 97.94 60 ARG A O 1
ATOM 493 N N . LYS A 1 61 ? -15.156 23.359 11.453 1 97.69 61 LYS A N 1
ATOM 494 C CA . LYS A 1 61 ? -16.312 23.016 10.617 1 97.69 61 LYS A CA 1
ATOM 495 C C . LYS A 1 61 ? -15.914 22.953 9.148 1 97.69 61 LYS A C 1
ATOM 497 O O . LYS A 1 61 ? -16.734 22.578 8.297 1 97.69 61 LYS A O 1
ATOM 502 N N . GLY A 1 62 ? -14.695 23.281 8.82 1 98 62 GLY A N 1
ATOM 503 C CA . GLY A 1 62 ? -14.164 23.125 7.477 1 98 62 GLY A CA 1
ATOM 504 C C . GLY A 1 62 ? -13.984 24.453 6.754 1 98 62 GLY A C 1
ATOM 505 O O . GLY A 1 62 ? -14.922 25.25 6.66 1 98 62 GLY A O 1
ATOM 506 N N . VAL A 1 63 ? -12.781 24.719 6.297 1 98.5 63 VAL A N 1
ATOM 507 C CA . VAL A 1 63 ? -12.508 25.859 5.441 1 98.5 63 VAL A CA 1
ATOM 508 C C . VAL A 1 63 ? -12.914 25.547 4.004 1 98.5 63 VAL A C 1
ATOM 510 O O . VAL A 1 63 ? -12.492 24.531 3.439 1 98.5 63 VAL A O 1
ATOM 513 N N . PRO A 1 64 ? -13.766 26.375 3.451 1 97.31 64 PRO A N 1
ATOM 514 C CA . PRO A 1 64 ? -14.062 26.141 2.037 1 97.31 64 PRO A CA 1
ATOM 515 C C . PRO A 1 64 ? -12.812 26.078 1.171 1 97.31 64 PRO A C 1
ATOM 517 O O . PRO A 1 64 ? -11.875 26.859 1.368 1 97.31 64 PRO A O 1
ATOM 520 N N . PRO A 1 65 ? -12.781 25.141 0.218 1 96.44 65 PRO A N 1
ATOM 521 C CA . PRO A 1 65 ? -11.562 24.891 -0.563 1 96.44 65 PRO A CA 1
ATOM 522 C C . PRO A 1 65 ? -11.016 26.172 -1.213 1 96.44 65 PRO A C 1
ATOM 524 O O . PRO A 1 65 ? -9.805 26.406 -1.191 1 96.44 65 PRO A O 1
ATOM 527 N N . VAL A 1 66 ? -11.852 27.062 -1.683 1 95.12 66 VAL A N 1
ATOM 528 C CA . VAL A 1 66 ? -11.438 28.25 -2.43 1 95.12 66 VAL A CA 1
ATOM 529 C C . VAL A 1 66 ? -10.812 29.266 -1.479 1 95.12 66 VAL A C 1
ATOM 531 O O . VAL A 1 66 ? -10.094 30.172 -1.911 1 95.12 66 VAL A O 1
ATOM 534 N N . LEU A 1 67 ? -11.047 29.109 -0.179 1 97.62 67 LEU A N 1
ATOM 535 C CA . LEU A 1 67 ? -10.57 30.094 0.795 1 97.62 67 LEU A CA 1
ATOM 536 C C . LEU A 1 67 ? -9.32 29.578 1.507 1 97.62 67 LEU A C 1
ATOM 538 O O . LEU A 1 67 ? -8.703 30.312 2.281 1 97.62 67 LEU A O 1
ATOM 542 N N . ARG A 1 68 ? -8.852 28.328 1.246 1 98.12 68 ARG A N 1
ATOM 543 C CA . ARG A 1 68 ? -7.758 27.719 2 1 98.12 68 ARG A CA 1
ATOM 544 C C . ARG A 1 68 ? -6.473 28.531 1.852 1 98.12 68 ARG A C 1
ATOM 546 O O . ARG A 1 68 ? -5.75 28.75 2.828 1 98.12 68 ARG A O 1
ATOM 553 N N . GLY A 1 69 ? -6.215 29 0.661 1 97.56 69 GLY A N 1
ATOM 554 C CA . GLY A 1 69 ? -5.027 29.828 0.487 1 97.56 69 GLY A CA 1
ATOM 555 C C . GLY A 1 69 ? -4.977 31.016 1.429 1 97.56 69 GLY A C 1
ATOM 556 O O . GLY A 1 69 ? -3.941 31.297 2.039 1 97.56 69 GLY A O 1
ATOM 557 N N . TRP A 1 70 ? -6.086 31.672 1.558 1 97.44 70 TRP A N 1
ATOM 558 C CA . TRP A 1 70 ? -6.18 32.844 2.393 1 97.44 70 TRP A CA 1
ATOM 559 C C . TRP A 1 70 ? -6.148 32.5 3.873 1 97.44 70 TRP A C 1
ATOM 561 O O . TRP A 1 70 ? -5.398 33.094 4.648 1 97.44 70 TRP A O 1
ATOM 571 N N . VAL A 1 71 ? -6.922 31.531 4.262 1 98.38 71 VAL A N 1
ATOM 572 C CA . VAL A 1 71 ? -7.062 31.172 5.668 1 98.38 71 VAL A CA 1
ATOM 573 C C . VAL A 1 71 ? -5.754 30.594 6.188 1 98.38 71 VAL A C 1
ATOM 575 O O . VAL A 1 71 ? -5.266 30.984 7.25 1 98.38 71 VAL A O 1
ATOM 578 N N . TRP A 1 72 ? -5.137 29.641 5.41 1 98.75 72 TRP A N 1
ATOM 579 C CA . TRP A 1 72 ? -3.896 29 5.848 1 98.75 72 TRP A CA 1
ATOM 580 C C . TRP A 1 72 ? -2.771 30.031 5.957 1 98.75 72 TRP A C 1
ATOM 582 O O . TRP A 1 72 ? -1.923 29.938 6.848 1 98.75 72 TRP A O 1
ATOM 592 N N . TRP A 1 73 ? -2.809 31.016 5.051 1 97.94 73 TRP A N 1
ATOM 593 C CA . TRP A 1 73 ? -1.805 32.094 5.07 1 97.94 73 TRP A CA 1
ATOM 594 C C . TRP A 1 73 ? -1.824 32.812 6.398 1 97.94 73 TRP A C 1
ATOM 596 O O . TRP A 1 73 ? -0.771 33.125 6.969 1 97.94 73 TRP A O 1
ATOM 606 N N . HIS A 1 74 ? -2.969 33.031 6.949 1 96.94 74 HIS A N 1
ATOM 607 C CA . HIS A 1 74 ? -3.119 33.875 8.117 1 96.94 74 HIS A CA 1
ATOM 608 C C . HIS A 1 74 ? -3.107 33.062 9.406 1 96.94 74 HIS A C 1
ATOM 610 O O . HIS A 1 74 ? -2.869 33.625 10.484 1 96.94 74 HIS A O 1
ATOM 616 N N . THR A 1 75 ? -3.305 31.812 9.281 1 98.25 75 THR A N 1
ATOM 617 C CA . THR A 1 75 ? -3.414 31.016 10.5 1 98.25 75 THR A CA 1
ATOM 618 C C . THR A 1 75 ? -2.121 30.266 10.766 1 98.25 75 THR A C 1
ATOM 620 O O . THR A 1 75 ? -1.847 29.875 11.898 1 98.25 75 THR A O 1
ATOM 623 N N . SER A 1 76 ? -1.272 30.062 9.797 1 98.25 76 SER A N 1
ATOM 624 C CA . SER A 1 76 ? -0.139 29.141 9.875 1 98.25 76 SER A CA 1
ATOM 625 C C . SER A 1 76 ? 1.1 29.844 10.422 1 98.25 76 SER A C 1
ATOM 627 O O . SER A 1 76 ? 2.045 29.188 10.867 1 98.25 76 SER A O 1
ATOM 629 N N . GLY A 1 77 ? 1.149 31.219 10.336 1 97.56 77 GLY A N 1
ATOM 630 C CA . GLY A 1 77 ? 2.365 31.969 10.617 1 97.56 77 GLY A CA 1
ATOM 631 C C . GLY A 1 77 ? 3.215 32.188 9.383 1 97.56 77 GLY A C 1
ATOM 632 O O . GLY A 1 77 ? 4.27 32.844 9.469 1 97.56 77 GLY A O 1
ATOM 633 N N . ALA A 1 78 ? 2.766 31.812 8.227 1 98.19 78 ALA A N 1
ATOM 634 C CA . ALA A 1 78 ? 3.506 31.953 6.973 1 98.19 78 ALA A CA 1
ATOM 635 C C . ALA A 1 78 ? 3.783 33.406 6.668 1 98.19 78 ALA A C 1
ATOM 637 O O . ALA A 1 78 ? 4.883 33.781 6.23 1 98.19 78 ALA A O 1
ATOM 638 N N . ALA A 1 79 ? 2.809 34.219 6.902 1 96.44 79 ALA A N 1
ATOM 639 C CA . ALA A 1 79 ? 2.965 35.656 6.648 1 96.44 79 ALA A CA 1
ATOM 640 C C . ALA A 1 79 ? 4.105 36.25 7.477 1 96.44 79 ALA A C 1
ATOM 642 O O . ALA A 1 79 ? 4.875 37.062 6.988 1 96.44 79 ALA A O 1
ATOM 643 N N . ALA A 1 80 ? 4.156 35.844 8.703 1 97 80 ALA A N 1
ATOM 644 C CA . ALA A 1 80 ? 5.211 36.344 9.594 1 97 80 ALA A CA 1
ATOM 645 C C . ALA A 1 80 ? 6.586 35.875 9.117 1 97 80 ALA A C 1
ATOM 647 O O . ALA A 1 80 ? 7.559 36.625 9.195 1 97 80 ALA A O 1
ATOM 648 N N . PHE A 1 81 ? 6.699 34.656 8.656 1 97.5 81 PHE A N 1
ATOM 649 C CA . PHE A 1 81 ? 7.953 34.156 8.117 1 97.5 81 PHE A CA 1
ATOM 650 C C . PHE A 1 81 ? 8.375 34.938 6.887 1 97.5 81 PHE A C 1
ATOM 652 O O . PHE A 1 81 ? 9.539 35.312 6.746 1 97.5 81 PHE A O 1
ATOM 659 N N . ARG A 1 82 ? 7.473 35.188 6.016 1 97.19 82 ARG A N 1
ATOM 660 C CA . ARG A 1 82 ? 7.773 35.969 4.812 1 97.19 82 ARG A CA 1
ATOM 661 C C . ARG A 1 82 ? 8.266 37.344 5.16 1 97.19 82 ARG A C 1
ATOM 663 O O . ARG A 1 82 ? 9.203 37.875 4.539 1 97.19 82 ARG A O 1
ATOM 670 N N . GLU A 1 83 ? 7.609 37.938 6.094 1 96.75 83 GLU A N 1
ATOM 671 C CA . GLU A 1 83 ? 8.016 39.25 6.531 1 96.75 83 GLU A CA 1
ATOM 672 C C . GLU A 1 83 ? 9.422 39.25 7.109 1 96.75 83 GLU A C 1
ATOM 674 O O . GLU A 1 83 ? 10.203 40.156 6.879 1 96.75 83 GLU A O 1
ATOM 679 N N . ARG A 1 84 ? 9.742 38.281 7.805 1 97.25 84 ARG A N 1
ATOM 680 C CA . ARG A 1 84 ? 11.039 38.156 8.461 1 97.25 84 ARG A CA 1
ATOM 681 C C . ARG A 1 84 ? 12.164 38.031 7.441 1 97.25 84 ARG A C 1
ATOM 683 O O . ARG A 1 84 ? 13.234 38.625 7.605 1 97.25 84 ARG A O 1
ATOM 690 N N . TYR A 1 85 ? 11.969 37.281 6.371 1 96.69 85 TYR A N 1
ATOM 691 C CA . TYR A 1 85 ? 13.039 36.969 5.43 1 96.69 85 TYR A CA 1
ATOM 692 C C . TYR A 1 85 ? 13 37.906 4.23 1 96.69 85 TYR A C 1
ATOM 694 O O . TYR A 1 85 ? 14.016 38.125 3.559 1 96.69 85 TYR A O 1
ATOM 702 N N . GLY A 1 86 ? 11.781 38.406 3.938 1 93.94 86 GLY A N 1
ATOM 703 C CA . GLY A 1 86 ? 11.672 39.406 2.877 1 93.94 86 GLY A CA 1
ATOM 704 C C . GLY A 1 86 ? 11.07 38.844 1.601 1 93.94 86 GLY A C 1
ATOM 705 O O . GLY A 1 86 ? 11.047 37.625 1.401 1 93.94 86 GLY A O 1
ATOM 706 N N . HIS A 1 87 ? 10.594 39.719 0.615 1 91.44 87 HIS A N 1
ATOM 707 C CA . HIS A 1 87 ? 9.859 39.375 -0.596 1 91.44 87 HIS A CA 1
ATOM 708 C C . HIS A 1 87 ? 10.758 38.656 -1.605 1 91.44 87 HIS A C 1
ATOM 710 O O . HIS A 1 87 ? 10.281 37.844 -2.408 1 91.44 87 HIS A O 1
ATOM 716 N N . GLY A 1 88 ? 11.961 38.719 -1.587 1 95.56 88 GLY A N 1
ATOM 717 C CA . GLY A 1 88 ? 12.859 38.125 -2.568 1 95.56 88 GLY A CA 1
ATOM 718 C C . GLY A 1 88 ? 13.508 36.844 -2.088 1 95.56 88 GLY A C 1
ATOM 719 O O . GLY A 1 88 ? 14.203 36.188 -2.852 1 95.56 88 GLY A O 1
ATOM 720 N N . HIS A 1 89 ? 13.094 36.469 -0.968 1 98.12 89 HIS A N 1
ATOM 721 C CA . HIS A 1 89 ? 13.766 35.344 -0.348 1 98.12 89 HIS A CA 1
ATOM 722 C C . HIS A 1 89 ? 13.5 34.062 -1.115 1 98.12 89 HIS A C 1
ATOM 724 O O . HIS A 1 89 ? 14.414 33.281 -1.379 1 98.12 89 HIS A O 1
ATOM 730 N N . TYR A 1 90 ? 12.242 33.844 -1.507 1 98.31 90 TYR A N 1
ATOM 731 C CA . TYR A 1 90 ? 11.859 32.625 -2.211 1 98.31 90 TYR A CA 1
ATOM 732 C C . TYR A 1 90 ? 12.648 32.469 -3.506 1 98.31 90 TYR A C 1
ATOM 734 O O . TYR A 1 90 ? 13.266 31.422 -3.746 1 98.31 90 TYR A O 1
ATOM 742 N N . ALA A 1 91 ? 12.656 33.469 -4.281 1 98 91 ALA A N 1
ATOM 743 C CA . ALA A 1 91 ? 13.359 33.438 -5.559 1 98 91 ALA A CA 1
ATOM 744 C C . ALA A 1 91 ? 14.852 33.188 -5.359 1 98 91 ALA A C 1
ATOM 746 O O . ALA A 1 91 ? 15.461 32.438 -6.117 1 98 91 ALA A O 1
ATOM 747 N N . SER A 1 92 ? 15.398 33.875 -4.406 1 98.31 92 SER A N 1
ATOM 748 C CA . SER A 1 92 ? 16.812 33.688 -4.109 1 98.31 92 SER A CA 1
ATOM 749 C C . SER A 1 92 ? 17.109 32.25 -3.693 1 98.31 92 SER A C 1
ATOM 751 O O . SER A 1 92 ? 18.141 31.688 -4.062 1 98.31 92 SER A O 1
ATOM 753 N N . MET A 1 93 ? 16.203 31.656 -2.939 1 98.38 93 MET A N 1
ATOM 754 C CA . MET A 1 93 ? 16.406 30.297 -2.439 1 98.38 93 MET A CA 1
ATOM 755 C C . MET A 1 93 ? 16.234 29.281 -3.559 1 98.38 93 MET A C 1
ATOM 757 O O . MET A 1 93 ? 16.906 28.234 -3.561 1 98.38 93 MET A O 1
ATOM 761 N N . VAL A 1 94 ? 15.32 29.531 -4.465 1 98.38 94 VAL A N 1
ATOM 762 C CA . VAL A 1 94 ? 15.188 28.656 -5.621 1 98.38 94 VAL A CA 1
ATOM 763 C C . VAL A 1 94 ? 16.531 28.562 -6.359 1 98.38 94 VAL A C 1
ATOM 765 O O . VAL A 1 94 ? 16.984 27.469 -6.68 1 98.38 94 VAL A O 1
ATOM 768 N N . ALA A 1 95 ? 17.141 29.703 -6.555 1 97.94 95 ALA A N 1
ATOM 769 C CA . ALA A 1 95 ? 18.422 29.766 -7.258 1 97.94 95 ALA A CA 1
ATOM 770 C C . ALA A 1 95 ? 19.516 29.078 -6.461 1 97.94 95 ALA A C 1
ATOM 772 O O . ALA A 1 95 ? 20.312 28.312 -7.02 1 97.94 95 ALA A O 1
ATOM 773 N N . ALA A 1 96 ? 19.531 29.312 -5.242 1 97.69 96 ALA A N 1
ATOM 774 C CA . ALA A 1 96 ? 20.547 28.719 -4.379 1 97.69 96 ALA A CA 1
ATOM 775 C C . ALA A 1 96 ? 20.391 27.203 -4.285 1 97.69 96 ALA A C 1
ATOM 777 O O . ALA A 1 96 ? 21.375 26.469 -4.133 1 97.69 96 ALA A O 1
ATOM 778 N N . GLY A 1 97 ? 19.156 26.766 -4.387 1 97.44 97 GLY A N 1
ATOM 779 C CA . GLY A 1 97 ? 18.844 25.359 -4.254 1 97.44 97 GLY A CA 1
ATOM 780 C C . GLY A 1 97 ? 19.406 24.516 -5.379 1 97.44 97 GLY A C 1
ATOM 781 O O . GLY A 1 97 ? 19.672 23.328 -5.199 1 97.44 97 GLY A O 1
ATOM 782 N N . GLU A 1 98 ? 19.656 25.109 -6.453 1 96.38 98 GLU A N 1
ATOM 783 C CA . GLU A 1 98 ? 20.141 24.391 -7.633 1 96.38 98 GLU A CA 1
ATOM 784 C C . GLU A 1 98 ? 21.547 23.844 -7.398 1 96.38 98 GLU A C 1
ATOM 786 O O . GLU A 1 98 ? 21.969 22.891 -8.07 1 96.38 98 GLU A O 1
ATOM 791 N N . GLU A 1 99 ? 22.203 24.359 -6.438 1 94.62 99 GLU A N 1
ATOM 792 C CA . GLU A 1 99 ? 23.578 23.969 -6.191 1 94.62 99 GLU A CA 1
ATOM 793 C C . GLU A 1 99 ? 23.688 23.062 -4.961 1 94.62 99 GLU A C 1
ATOM 795 O O . GLU A 1 99 ? 24.797 22.688 -4.555 1 94.62 99 GLU A O 1
ATOM 800 N N . ARG A 1 100 ? 22.609 22.719 -4.402 1 94.25 100 ARG A N 1
ATOM 801 C CA . ARG A 1 100 ? 22.641 21.938 -3.17 1 94.25 100 ARG A CA 1
ATOM 802 C C . ARG A 1 100 ? 22.656 20.453 -3.471 1 94.25 100 ARG A C 1
ATOM 804 O O . ARG A 1 100 ? 22.188 20.016 -4.523 1 94.25 100 ARG A O 1
ATOM 811 N N . PRO A 1 101 ? 23.156 19.688 -2.52 1 92.81 101 PRO A N 1
ATOM 812 C CA . PRO A 1 101 ? 23.25 18.25 -2.707 1 92.81 101 PRO A CA 1
ATOM 813 C C . PRO A 1 101 ? 21.875 17.578 -2.795 1 92.81 101 PRO A C 1
ATOM 815 O O . PRO A 1 101 ? 21.75 16.484 -3.355 1 92.81 101 PRO A O 1
ATOM 818 N N . CYS A 1 102 ? 20.844 18.203 -2.342 1 93.44 102 CYS A N 1
ATOM 819 C CA . CYS A 1 102 ? 19.531 17.609 -2.266 1 93.44 102 CYS A CA 1
ATOM 820 C C . CYS A 1 102 ? 18.875 17.547 -3.643 1 93.44 102 CYS A C 1
ATOM 822 O O . CYS A 1 102 ? 17.859 16.859 -3.83 1 93.44 102 CYS A O 1
ATOM 824 N N . VAL A 1 103 ? 19.453 18.156 -4.66 1 95.88 103 VAL A N 1
ATOM 825 C CA . VAL A 1 103 ? 18.859 18.281 -5.988 1 95.88 103 VAL A CA 1
ATOM 826 C C . VAL A 1 103 ? 18.625 16.891 -6.574 1 95.88 103 VAL A C 1
ATOM 828 O O . VAL A 1 103 ? 17.547 16.625 -7.137 1 95.88 103 VAL A O 1
ATOM 831 N N . ARG A 1 104 ? 19.578 16.062 -6.453 1 93.19 104 ARG A N 1
ATOM 832 C CA . ARG A 1 104 ? 19.5 14.727 -7.055 1 93.19 104 ARG A CA 1
ATOM 833 C C . ARG A 1 104 ? 18.312 13.945 -6.496 1 93.19 104 ARG A C 1
ATOM 835 O O . ARG A 1 104 ? 17.547 13.359 -7.25 1 93.19 104 ARG A O 1
ATOM 842 N N . GLN A 1 105 ? 18.203 13.945 -5.184 1 93.06 105 GLN A N 1
ATOM 843 C CA . GLN A 1 105 ? 17.125 13.211 -4.547 1 93.06 105 GLN A CA 1
ATOM 844 C C . GLN A 1 105 ? 15.766 13.828 -4.887 1 93.06 105 GLN A C 1
ATOM 846 O O . GLN A 1 105 ? 14.789 13.117 -5.102 1 93.06 105 GLN A O 1
ATOM 851 N N . ILE A 1 106 ? 15.68 15.133 -4.895 1 96.75 106 ILE A N 1
ATOM 852 C CA . ILE A 1 106 ? 14.445 15.82 -5.262 1 96.75 106 ILE A CA 1
ATOM 853 C C . ILE A 1 106 ? 14.023 15.406 -6.672 1 96.75 106 ILE A C 1
ATOM 855 O O . ILE A 1 106 ? 12.875 15.016 -6.895 1 96.75 106 ILE A O 1
ATOM 859 N N . ASP A 1 107 ? 14.945 15.398 -7.578 1 94.25 107 ASP A N 1
ATOM 860 C CA . ASP A 1 107 ? 14.656 15.078 -8.977 1 94.25 107 ASP A CA 1
ATOM 861 C C . ASP A 1 107 ? 14.227 13.617 -9.125 1 94.25 107 ASP A C 1
ATOM 863 O O . ASP A 1 107 ? 13.422 13.297 -10 1 94.25 107 ASP A O 1
ATOM 867 N N . LEU A 1 108 ? 14.75 12.867 -8.289 1 86.94 108 LEU A N 1
ATOM 868 C CA . LEU A 1 108 ? 14.375 11.453 -8.312 1 86.94 108 LEU A CA 1
ATOM 869 C C . LEU A 1 108 ? 12.945 11.258 -7.812 1 86.94 108 LEU A C 1
ATOM 871 O O . LEU A 1 108 ? 12.25 10.344 -8.25 1 86.94 108 LEU A O 1
ATOM 875 N N . ASP A 1 109 ? 12.453 12.07 -6.938 1 92 109 ASP A N 1
ATOM 876 C CA . ASP A 1 109 ? 11.164 11.891 -6.285 1 92 109 ASP A CA 1
ATOM 877 C C . ASP A 1 109 ? 10.047 12.586 -7.066 1 92 109 ASP A C 1
ATOM 879 O O . ASP A 1 109 ? 8.875 12.234 -6.93 1 92 109 ASP A O 1
ATOM 883 N N . LEU A 1 110 ? 10.367 13.516 -7.875 1 94.75 110 LEU A N 1
ATOM 884 C CA . LEU A 1 110 ? 9.375 14.344 -8.555 1 94.75 110 LEU A CA 1
ATOM 885 C C . LEU A 1 110 ? 8.453 13.492 -9.422 1 94.75 110 LEU A C 1
ATOM 887 O O . LEU A 1 110 ? 7.23 13.57 -9.297 1 94.75 110 LEU A O 1
ATOM 891 N N . PRO A 1 111 ? 8.977 12.594 -10.195 1 87.38 111 PRO A N 1
ATOM 892 C CA . PRO A 1 111 ? 8.102 11.82 -11.086 1 87.38 111 PRO A CA 1
ATOM 893 C C . PRO A 1 111 ? 7.188 10.859 -10.32 1 87.38 111 PRO A C 1
ATOM 895 O O . PRO A 1 111 ? 6.152 10.438 -10.852 1 87.38 111 PRO A O 1
ATOM 898 N N . ARG A 1 112 ? 7.543 10.547 -9.125 1 85.69 112 ARG A N 1
ATOM 899 C CA . ARG A 1 112 ? 6.773 9.57 -8.367 1 85.69 112 ARG A CA 1
ATOM 900 C C . ARG A 1 112 ? 5.801 10.258 -7.414 1 85.69 112 ARG A C 1
ATOM 902 O O . ARG A 1 112 ? 5.039 9.594 -6.707 1 85.69 112 ARG A O 1
ATOM 909 N N . THR A 1 113 ? 5.809 11.531 -7.473 1 95.12 113 THR A N 1
ATOM 910 C CA . THR A 1 113 ? 4.91 12.289 -6.609 1 95.12 113 THR A CA 1
ATOM 911 C C . THR A 1 113 ? 3.549 12.469 -7.27 1 95.12 113 THR A C 1
ATOM 913 O O . THR A 1 113 ? 3.404 13.281 -8.188 1 95.12 113 THR A O 1
ATOM 916 N N . PHE A 1 114 ? 2.572 11.781 -6.812 1 94.25 114 PHE A N 1
ATOM 917 C CA . PHE A 1 114 ? 1.194 11.812 -7.293 1 94.25 114 PHE A CA 1
ATOM 918 C C . PHE A 1 114 ? 1.148 11.727 -8.812 1 94.25 114 PHE A C 1
ATOM 920 O O . PHE A 1 114 ? 0.578 12.594 -9.477 1 94.25 114 PHE A O 1
ATOM 927 N N . PRO A 1 115 ? 1.566 10.688 -9.312 1 87.5 115 PRO A N 1
ATOM 928 C CA . PRO A 1 115 ? 1.658 10.562 -10.773 1 87.5 115 PRO A CA 1
ATOM 929 C C . PRO A 1 115 ? 0.29 10.531 -11.453 1 87.5 115 PRO A C 1
ATOM 931 O O . PRO A 1 115 ? 0.186 10.797 -12.648 1 87.5 115 PRO A O 1
ATOM 934 N N . ARG A 1 116 ? -0.739 10.344 -10.695 1 83.25 116 ARG A N 1
ATOM 935 C CA . ARG A 1 116 ? -2.07 10.227 -11.281 1 83.25 116 ARG A CA 1
ATOM 936 C C . ARG A 1 116 ? -2.818 11.555 -11.211 1 83.25 116 ARG A C 1
ATOM 938 O O . ARG A 1 116 ? -3.984 11.633 -11.602 1 83.25 116 ARG A O 1
ATOM 945 N N . ASN A 1 117 ? -2.199 12.477 -10.68 1 93.19 117 ASN A N 1
ATOM 946 C CA . ASN A 1 117 ? -2.732 13.836 -10.75 1 93.19 117 ASN A CA 1
ATOM 947 C C . ASN A 1 117 ? -2.236 14.562 -12 1 93.19 117 ASN A C 1
ATOM 949 O O . ASN A 1 117 ? -1.031 14.758 -12.172 1 93.19 117 ASN A O 1
ATOM 953 N N . ALA A 1 118 ? -3.123 15.039 -12.797 1 89.56 118 ALA A N 1
ATOM 954 C CA . ALA A 1 118 ? -2.793 15.547 -14.125 1 89.56 118 ALA A CA 1
ATOM 955 C C . ALA A 1 118 ? -1.884 16.766 -14.031 1 89.56 118 ALA A C 1
ATOM 957 O O . ALA A 1 118 ? -0.959 16.922 -14.836 1 89.56 118 ALA A O 1
ATOM 958 N N . TRP A 1 119 ? -2.15 17.578 -13.133 1 96.06 119 TRP A N 1
ATOM 959 C CA . TRP A 1 119 ? -1.345 18.797 -13.055 1 96.06 119 TRP A CA 1
ATOM 960 C C . TRP A 1 119 ? 0.001 18.516 -12.398 1 96.06 119 TRP A C 1
ATOM 962 O O . TRP A 1 119 ? 1.04 18.984 -12.867 1 96.06 119 TRP A O 1
ATOM 972 N N . VAL A 1 120 ? -0.012 17.766 -11.312 1 96.94 120 VAL A N 1
ATOM 973 C CA . VAL A 1 120 ? 1.222 17.5 -10.578 1 96.94 120 VAL A CA 1
ATOM 974 C C . VAL A 1 120 ? 2.229 16.812 -11.492 1 96.94 120 VAL A C 1
ATOM 976 O O . VAL A 1 120 ? 3.434 17.062 -11.406 1 96.94 120 VAL A O 1
ATOM 979 N N . SER A 1 121 ? 1.696 15.945 -12.305 1 91.88 121 SER A N 1
ATOM 980 C CA . SER A 1 121 ? 2.578 15.164 -13.172 1 91.88 121 SER A CA 1
ATOM 981 C C . SER A 1 121 ? 2.896 15.914 -14.461 1 91.88 121 SER A C 1
ATOM 983 O O . SER A 1 121 ? 3.707 15.461 -15.266 1 91.88 121 SER A O 1
ATOM 985 N N . SER A 1 122 ? 2.322 17.078 -14.742 1 94.12 122 SER A N 1
ATOM 986 C CA . SER A 1 122 ? 2.596 17.906 -15.914 1 94.12 122 SER A CA 1
ATOM 987 C C . SER A 1 122 ? 3.938 18.625 -15.781 1 94.12 122 SER A C 1
ATOM 989 O O . SER A 1 122 ? 4.48 18.734 -14.688 1 94.12 122 SER A O 1
ATOM 991 N N . PRO A 1 123 ? 4.465 19.078 -16.844 1 94.81 123 PRO A N 1
ATOM 992 C CA . PRO A 1 123 ? 5.715 19.844 -16.797 1 94.81 123 PRO A CA 1
ATOM 993 C C . PRO A 1 123 ? 5.625 21.062 -15.875 1 94.81 123 PRO A C 1
ATOM 995 O O . PRO A 1 123 ? 6.559 21.328 -15.109 1 94.81 123 PRO A O 1
ATOM 998 N N . ASP A 1 124 ? 4.488 21.734 -15.93 1 97.38 124 ASP A N 1
ATOM 999 C CA . ASP A 1 124 ? 4.305 22.906 -15.078 1 97.38 124 ASP A CA 1
ATOM 1000 C C . ASP A 1 124 ? 4.266 22.531 -13.609 1 97.38 124 ASP A C 1
ATOM 1002 O O . ASP A 1 124 ? 4.848 23.203 -12.758 1 97.38 124 ASP A O 1
ATOM 1006 N N . GLY A 1 125 ? 3.537 21.469 -13.297 1 98 125 GLY A N 1
ATOM 1007 C CA . GLY A 1 125 ? 3.439 21 -11.922 1 98 125 GLY A CA 1
ATOM 1008 C C . GLY A 1 125 ? 4.762 20.531 -11.359 1 98 125 GLY A C 1
ATOM 1009 O O . GLY A 1 125 ? 5.117 20.859 -10.219 1 98 125 GLY A O 1
ATOM 1010 N N . VAL A 1 126 ? 5.469 19.797 -12.148 1 97.06 126 VAL A N 1
ATOM 1011 C CA . VAL A 1 126 ? 6.777 19.281 -11.75 1 97.06 126 VAL A CA 1
ATOM 1012 C C . VAL A 1 126 ? 7.734 20.453 -11.5 1 97.06 126 VAL A C 1
ATOM 1014 O O . VAL A 1 126 ? 8.477 20.453 -10.516 1 97.06 126 VAL A O 1
ATOM 1017 N N . ALA A 1 127 ? 7.688 21.406 -12.375 1 98.12 127 ALA A N 1
ATOM 1018 C CA . ALA A 1 127 ? 8.57 22.562 -12.25 1 98.12 127 ALA A CA 1
ATOM 1019 C C . ALA A 1 127 ? 8.258 23.359 -10.984 1 98.12 127 ALA A C 1
ATOM 1021 O O . ALA A 1 127 ? 9.164 23.781 -10.266 1 98.12 127 ALA A O 1
ATOM 1022 N N . ALA A 1 128 ? 7.008 23.609 -10.742 1 98.69 128 ALA A N 1
ATOM 1023 C CA . ALA A 1 128 ? 6.598 24.359 -9.555 1 98.69 128 ALA A CA 1
ATOM 1024 C C . ALA A 1 128 ? 7 23.625 -8.281 1 98.69 128 ALA A C 1
ATOM 1026 O O . ALA A 1 128 ? 7.52 24.25 -7.344 1 98.69 128 ALA A O 1
ATOM 1027 N N . LEU A 1 129 ? 6.734 22.312 -8.273 1 98.81 129 LEU A N 1
ATOM 1028 C CA . LEU A 1 129 ? 7.082 21.484 -7.121 1 98.81 129 LEU A CA 1
ATOM 1029 C C . LEU A 1 129 ? 8.586 21.484 -6.887 1 98.81 129 LEU A C 1
ATOM 1031 O O . LEU A 1 129 ? 9.047 21.594 -5.75 1 98.81 129 LEU A O 1
ATOM 1035 N N . ARG A 1 130 ? 9.305 21.391 -7.926 1 98.69 130 ARG A N 1
ATOM 1036 C CA . ARG A 1 130 ? 10.766 21.406 -7.844 1 98.69 130 ARG A CA 1
ATOM 1037 C C . ARG A 1 130 ? 11.266 22.719 -7.242 1 98.69 130 ARG A C 1
ATOM 1039 O O . ARG A 1 130 ? 12.148 22.703 -6.387 1 98.69 130 ARG A O 1
ATOM 1046 N N . ARG A 1 131 ? 10.711 23.828 -7.688 1 98.75 131 ARG A N 1
ATOM 1047 C CA . ARG A 1 131 ? 11.109 25.125 -7.164 1 98.75 131 ARG A CA 1
ATOM 1048 C C . ARG A 1 131 ? 10.875 25.203 -5.66 1 98.75 131 ARG A C 1
ATOM 1050 O O . ARG A 1 131 ? 11.742 25.656 -4.914 1 98.75 131 ARG A O 1
ATOM 1057 N N . VAL A 1 132 ? 9.766 24.75 -5.242 1 98.88 132 VAL A N 1
ATOM 1058 C CA . VAL A 1 132 ? 9.414 24.828 -3.828 1 98.88 132 VAL A CA 1
ATOM 1059 C C . VAL A 1 132 ? 10.375 23.984 -3.002 1 98.88 132 VAL A C 1
ATOM 1061 O O . VAL A 1 132 ? 10.875 24.438 -1.965 1 98.88 132 VAL A O 1
ATOM 1064 N N . LEU A 1 133 ? 10.625 22.766 -3.445 1 98.81 133 LEU A N 1
ATOM 1065 C CA . LEU A 1 133 ? 11.477 21.844 -2.699 1 98.81 133 LEU A CA 1
ATOM 1066 C C . LEU A 1 133 ? 12.922 22.328 -2.686 1 98.81 133 LEU A C 1
ATOM 1068 O O . LEU A 1 133 ? 13.602 22.25 -1.659 1 98.81 133 LEU A O 1
ATOM 1072 N N . LEU A 1 134 ? 13.375 22.906 -3.771 1 98.69 134 LEU A N 1
ATOM 1073 C CA . LEU A 1 134 ? 14.727 23.453 -3.83 1 98.69 134 LEU A CA 1
ATOM 1074 C C . LEU A 1 134 ? 14.859 24.656 -2.904 1 98.69 134 LEU A C 1
ATOM 1076 O O . LEU A 1 134 ? 15.867 24.797 -2.205 1 98.69 134 LEU A O 1
ATOM 1080 N N . ALA A 1 135 ? 13.891 25.5 -2.992 1 98.81 135 ALA A N 1
ATOM 1081 C CA . ALA A 1 135 ? 13.914 26.688 -2.133 1 98.81 135 ALA A CA 1
ATOM 1082 C C . ALA A 1 135 ? 13.984 26.297 -0.661 1 98.81 135 ALA A C 1
ATOM 1084 O O . ALA A 1 135 ? 14.75 26.891 0.109 1 98.81 135 ALA A O 1
ATOM 1085 N N . TYR A 1 136 ? 13.211 25.312 -0.247 1 98.5 136 TYR A N 1
ATOM 1086 C CA . TYR A 1 136 ? 13.242 24.906 1.154 1 98.5 136 TYR A CA 1
ATOM 1087 C C . TYR A 1 136 ? 14.594 24.297 1.518 1 98.5 136 TYR A C 1
ATOM 1089 O O . TYR A 1 136 ? 15.133 24.562 2.596 1 98.5 136 TYR A O 1
ATOM 1097 N N . CYS A 1 137 ? 15.039 23.453 0.657 1 97.75 137 CYS A N 1
ATOM 1098 C CA . CYS A 1 137 ? 16.344 22.812 0.877 1 97.75 137 CYS A CA 1
ATOM 1099 C C . CYS A 1 137 ? 17.422 23.859 1.129 1 97.75 137 CYS A C 1
ATOM 1101 O O . CYS A 1 137 ? 18.266 23.703 2.012 1 97.75 137 CYS A O 1
ATOM 1103 N N . ALA A 1 138 ? 17.406 24.922 0.385 1 98.19 138 ALA A N 1
ATOM 1104 C CA . ALA A 1 138 ? 18.375 26 0.524 1 98.19 138 ALA A CA 1
ATOM 1105 C C . ALA A 1 138 ? 18.078 26.859 1.755 1 98.19 138 ALA A C 1
ATOM 1107 O O . ALA A 1 138 ? 18.984 27.344 2.42 1 98.19 138 ALA A O 1
ATOM 1108 N N . HIS A 1 139 ? 16.812 27.094 2.037 1 98 139 HIS A N 1
ATOM 1109 C CA . HIS A 1 139 ? 16.375 27.906 3.162 1 98 139 HIS A CA 1
ATOM 1110 C C . HIS A 1 139 ? 16.828 27.312 4.488 1 98 139 HIS A C 1
ATOM 1112 O O . HIS A 1 139 ? 17.25 28.031 5.391 1 98 139 HIS A O 1
ATOM 1118 N N . ASN A 1 140 ? 16.75 26.031 4.602 1 96.44 140 ASN A N 1
ATOM 1119 C CA . ASN A 1 140 ? 17.125 25.328 5.82 1 96.44 140 ASN A CA 1
ATOM 1120 C C . ASN A 1 140 ? 18 24.109 5.516 1 96.44 140 ASN A C 1
ATOM 1122 O O . ASN A 1 140 ? 17.547 22.969 5.578 1 96.44 140 ASN A O 1
ATOM 1126 N N . PRO A 1 141 ? 19.266 24.344 5.305 1 94.31 141 PRO A N 1
ATOM 1127 C CA . PRO A 1 141 ? 20.188 23.266 4.914 1 94.31 141 PRO A CA 1
ATOM 1128 C C . PRO A 1 141 ? 20.344 22.203 5.992 1 94.31 141 PRO A C 1
ATOM 1130 O O . PRO A 1 141 ? 20.75 21.078 5.695 1 94.31 141 PRO A O 1
ATOM 1133 N N . GLY A 1 142 ? 20.094 22.562 7.223 1 92.5 142 GLY A N 1
ATOM 1134 C CA . GLY A 1 142 ? 20.156 21.594 8.297 1 92.5 142 GLY A CA 1
ATOM 1135 C C . GLY A 1 142 ? 19.156 20.469 8.133 1 92.5 142 GLY A C 1
ATOM 1136 O O . GLY A 1 142 ? 19.453 19.312 8.438 1 92.5 142 GLY A O 1
ATOM 1137 N N . VAL A 1 143 ? 17.984 20.797 7.625 1 92.69 143 VAL A N 1
ATOM 1138 C CA . VAL A 1 143 ? 16.969 19.812 7.324 1 92.69 143 VAL A CA 1
ATOM 1139 C C . VAL A 1 143 ? 17.156 19.281 5.902 1 92.69 143 VAL A C 1
ATOM 1141 O O . VAL A 1 143 ? 17.078 18.078 5.664 1 92.69 143 VAL A O 1
ATOM 1144 N N . GLY A 1 144 ? 17.453 20.219 5.016 1 94.62 144 GLY A N 1
ATOM 1145 C CA . GLY A 1 144 ? 17.578 19.844 3.613 1 94.62 144 GLY A CA 1
ATOM 1146 C C . GLY A 1 144 ? 16.297 19.312 3.014 1 94.62 144 GLY A C 1
ATOM 1147 O O . GLY A 1 144 ? 15.266 20 3.027 1 94.62 144 GLY A O 1
ATOM 1148 N N . TYR A 1 145 ? 16.391 18.047 2.469 1 95.31 145 TYR A N 1
ATOM 1149 C CA . TYR A 1 145 ? 15.242 17.391 1.856 1 95.31 145 TYR A CA 1
ATOM 1150 C C . TYR A 1 145 ? 15.016 16 2.467 1 95.31 145 TYR A C 1
ATOM 1152 O O . TYR A 1 145 ? 15.969 15.25 2.688 1 95.31 145 TYR A O 1
ATOM 1160 N N . CYS A 1 146 ? 13.867 15.789 2.844 1 92.81 146 CYS A N 1
ATOM 1161 C CA . CYS A 1 146 ? 13.406 14.492 3.324 1 92.81 146 CYS A CA 1
ATOM 1162 C C . CYS A 1 146 ? 12.266 13.961 2.463 1 92.81 146 CYS A C 1
ATOM 1164 O O . CYS A 1 146 ? 11.32 14.695 2.158 1 92.81 146 CYS A O 1
ATOM 1166 N N . GLN A 1 147 ? 12.5 12.641 2.066 1 89.75 147 GLN A N 1
ATOM 1167 C CA . GLN A 1 147 ? 11.391 12.055 1.314 1 89.75 147 GLN A CA 1
ATOM 1168 C C . GLN A 1 147 ? 10.078 12.172 2.088 1 89.75 147 GLN A C 1
ATOM 1170 O O . GLN A 1 147 ? 10.023 11.828 3.273 1 89.75 147 GLN A O 1
ATOM 1175 N N . GLY A 1 148 ? 9.125 12.602 1.506 1 93.56 148 GLY A N 1
ATOM 1176 C CA . GLY A 1 148 ? 7.844 12.945 2.107 1 93.56 148 GLY A CA 1
ATOM 1177 C C . GLY A 1 148 ? 7.461 14.398 1.903 1 93.56 148 GLY A C 1
ATOM 1178 O O . GLY A 1 148 ? 6.289 14.719 1.708 1 93.56 148 GLY A O 1
ATOM 1179 N N . MET A 1 149 ? 8.453 15.219 1.917 1 96.88 149 MET A N 1
ATOM 1180 C CA . MET A 1 149 ? 8.227 16.641 1.705 1 96.88 149 MET A CA 1
ATOM 1181 C C . MET A 1 149 ? 7.605 16.906 0.337 1 96.88 149 MET A C 1
ATOM 1183 O O . MET A 1 149 ? 6.836 17.844 0.168 1 96.88 149 MET A O 1
ATOM 1187 N N . ASN A 1 150 ? 7.941 16.016 -0.66 1 97.75 150 ASN A N 1
ATOM 1188 C CA . ASN A 1 150 ? 7.391 16.172 -2.002 1 97.75 150 ASN A CA 1
ATOM 1189 C C . ASN A 1 150 ? 5.871 16.016 -2.004 1 97.75 150 ASN A C 1
ATOM 1191 O O . ASN A 1 150 ? 5.168 16.812 -2.643 1 97.75 150 ASN A O 1
ATOM 1195 N N . PHE A 1 151 ? 5.371 15.086 -1.205 1 97.81 151 PHE A N 1
ATOM 1196 C CA . PHE A 1 151 ? 3.93 14.883 -1.146 1 97.81 151 PHE A CA 1
ATOM 1197 C C . PHE A 1 151 ? 3.252 16.031 -0.405 1 97.81 151 PHE A C 1
ATOM 1199 O O . PHE A 1 151 ? 2.184 16.5 -0.809 1 97.81 151 PHE A O 1
ATOM 1206 N N . LEU A 1 152 ? 3.865 16.469 0.655 1 98 152 LEU A N 1
ATOM 1207 C CA . LEU A 1 152 ? 3.359 17.609 1.41 1 98 152 LEU A CA 1
ATOM 1208 C C . LEU A 1 152 ? 3.268 18.859 0.526 1 98 152 LEU A C 1
ATOM 1210 O O . LEU A 1 152 ? 2.215 19.484 0.448 1 98 152 LEU A O 1
ATOM 1214 N N . ALA A 1 153 ? 4.34 19.141 -0.14 1 98.75 153 ALA A N 1
ATOM 1215 C CA . ALA A 1 153 ? 4.418 20.328 -0.98 1 98.75 153 ALA A CA 1
ATOM 1216 C C . ALA A 1 153 ? 3.453 20.234 -2.158 1 98.75 153 ALA A C 1
ATOM 1218 O O . ALA A 1 153 ? 2.836 21.234 -2.545 1 98.75 153 ALA A O 1
ATOM 1219 N N . ALA A 1 154 ? 3.33 19.062 -2.715 1 98.75 154 ALA A N 1
ATOM 1220 C CA . ALA A 1 154 ? 2.451 18.891 -3.869 1 98.75 154 ALA A CA 1
ATOM 1221 C C . ALA A 1 154 ? 0.997 19.156 -3.496 1 98.75 154 ALA A C 1
ATOM 1223 O O . ALA A 1 154 ? 0.291 19.875 -4.207 1 98.75 154 ALA A O 1
ATOM 1224 N N . LEU A 1 155 ? 0.559 18.594 -2.436 1 98.56 155 LEU A N 1
ATOM 1225 C CA . LEU A 1 155 ? -0.825 18.828 -2.037 1 98.56 155 LEU A CA 1
ATOM 1226 C C . LEU A 1 155 ? -1.028 20.281 -1.61 1 98.56 155 LEU A C 1
ATOM 1228 O O . LEU A 1 155 ? -2.094 20.859 -1.844 1 98.56 155 LEU A O 1
ATOM 1232 N N . LEU A 1 156 ? -0.029 20.875 -0.974 1 98.75 156 LEU A N 1
ATOM 1233 C CA . LEU A 1 156 ? -0.099 22.297 -0.644 1 98.75 156 LEU A CA 1
ATOM 1234 C C . LEU A 1 156 ? -0.276 23.141 -1.902 1 98.75 156 LEU A C 1
ATOM 1236 O O . LEU A 1 156 ? -1.11 24.047 -1.935 1 98.75 156 LEU A O 1
ATOM 1240 N N . LEU A 1 157 ? 0.536 22.844 -2.922 1 98.75 157 LEU A N 1
ATOM 1241 C CA . LEU A 1 157 ? 0.445 23.562 -4.188 1 98.75 157 LEU A CA 1
ATOM 1242 C C . LEU A 1 157 ? -0.97 23.5 -4.75 1 98.75 157 LEU A C 1
ATOM 1244 O O . LEU A 1 157 ? -1.515 24.5 -5.199 1 98.75 157 LEU A O 1
ATOM 1248 N N . LEU A 1 158 ? -1.527 22.312 -4.688 1 98.5 158 LEU A N 1
ATOM 1249 C CA . LEU A 1 158 ? -2.877 22.125 -5.207 1 98.5 158 LEU A CA 1
ATOM 1250 C C . LEU A 1 158 ? -3.891 22.906 -4.383 1 98.5 158 LEU A C 1
ATOM 1252 O O . LEU A 1 158 ? -4.789 23.547 -4.938 1 98.5 158 LEU A O 1
ATOM 1256 N N . ALA A 1 159 ? -3.732 22.938 -3.104 1 97.81 159 ALA A N 1
ATOM 1257 C CA . ALA A 1 159 ? -4.707 23.531 -2.195 1 97.81 159 ALA A CA 1
ATOM 1258 C C . ALA A 1 159 ? -4.645 25.062 -2.252 1 97.81 159 ALA A C 1
ATOM 1260 O O . ALA A 1 159 ? -5.629 25.734 -1.957 1 97.81 159 ALA A O 1
ATOM 1261 N N . VAL A 1 160 ? -3.492 25.578 -2.682 1 97.94 160 VAL A N 1
ATOM 1262 C CA . VAL A 1 160 ? -3.354 27.031 -2.703 1 97.94 160 VAL A CA 1
ATOM 1263 C C . VAL A 1 160 ? -3.307 27.531 -4.145 1 97.94 160 VAL A C 1
ATOM 1265 O O . VAL A 1 160 ? -2.596 28.484 -4.457 1 97.94 160 VAL A O 1
ATOM 1268 N N . GLU A 1 161 ? -3.914 26.812 -5.02 1 96.06 161 GLU A N 1
ATOM 1269 C CA . GLU A 1 161 ? -4.164 27.203 -6.402 1 96.06 161 GLU A CA 1
ATOM 1270 C C . GLU A 1 161 ? -2.855 27.391 -7.168 1 96.06 161 GLU A C 1
ATOM 1272 O O . GLU A 1 161 ? -2.682 28.375 -7.891 1 96.06 161 GLU A O 1
ATOM 1277 N N . LYS A 1 162 ? -1.861 26.609 -6.867 1 97.31 162 LYS A N 1
ATOM 1278 C CA . LYS A 1 162 ? -0.638 26.438 -7.645 1 97.31 162 LYS A CA 1
ATOM 1279 C C . LYS A 1 162 ? 0.277 27.656 -7.504 1 97.31 162 LYS A C 1
ATOM 1281 O O . LYS A 1 162 ? 1.101 27.922 -8.383 1 97.31 162 LYS A O 1
ATOM 1286 N N . ASP A 1 163 ? 0.092 28.391 -6.355 1 97.69 163 ASP A N 1
ATOM 1287 C CA . ASP A 1 163 ? 1.006 29.469 -5.996 1 97.69 163 ASP A CA 1
ATOM 1288 C C . ASP A 1 163 ? 2.246 28.922 -5.293 1 97.69 163 ASP A C 1
ATOM 1290 O O . ASP A 1 163 ? 2.213 28.641 -4.094 1 97.69 163 ASP A O 1
ATOM 1294 N N . ASP A 1 164 ? 3.41 28.891 -5.965 1 98.06 164 ASP A N 1
ATOM 1295 C CA . ASP A 1 164 ? 4.57 28.188 -5.441 1 98.06 164 ASP A CA 1
ATOM 1296 C C . ASP A 1 164 ? 5.219 28.953 -4.293 1 98.06 164 ASP A C 1
ATOM 1298 O O . ASP A 1 164 ? 5.715 28.344 -3.34 1 98.06 164 ASP A O 1
ATOM 1302 N N . GLU A 1 165 ? 5.176 30.328 -4.34 1 98.38 165 GLU A N 1
ATOM 1303 C CA . GLU A 1 165 ? 5.754 31.062 -3.219 1 98.38 165 GLU A CA 1
ATOM 1304 C C . GLU A 1 165 ? 4.914 30.906 -1.956 1 98.38 165 GLU A C 1
ATOM 1306 O O . GLU A 1 165 ? 5.453 30.703 -0.866 1 98.38 165 GLU A O 1
ATOM 1311 N N . ARG A 1 166 ? 3.637 31.047 -2.107 1 98.12 166 ARG A N 1
ATOM 1312 C CA . ARG A 1 166 ? 2.756 30.812 -0.968 1 98.12 166 ARG A CA 1
ATOM 1313 C C . ARG A 1 166 ? 2.965 29.422 -0.398 1 98.12 166 ARG A C 1
ATOM 1315 O O . ARG A 1 166 ? 3.027 29.234 0.82 1 98.12 166 ARG A O 1
ATOM 1322 N N . CYS A 1 167 ? 3.055 28.438 -1.291 1 98.81 167 CYS A N 1
ATOM 1323 C CA . CYS A 1 167 ? 3.32 27.062 -0.888 1 98.81 167 CYS A CA 1
ATOM 1324 C C . CYS A 1 167 ? 4.609 26.969 -0.08 1 98.81 167 CYS A C 1
ATOM 1326 O O . CYS A 1 167 ? 4.648 26.312 0.956 1 98.81 167 CYS A O 1
ATOM 1328 N N . PHE A 1 168 ? 5.633 27.688 -0.535 1 98.81 168 PHE A N 1
ATOM 1329 C CA . PHE A 1 168 ? 6.934 27.688 0.123 1 98.81 168 PHE A CA 1
ATOM 1330 C C . PHE A 1 168 ? 6.812 28.188 1.558 1 98.81 168 PHE A C 1
ATOM 1332 O O . PHE A 1 168 ? 7.289 27.531 2.49 1 98.81 168 PHE A O 1
ATOM 1339 N N . TRP A 1 169 ? 6.145 29.219 1.754 1 98.81 169 TRP A N 1
ATOM 1340 C CA . TRP A 1 169 ? 6.062 29.797 3.084 1 98.81 169 TRP A CA 1
ATOM 1341 C C . TRP A 1 169 ? 5.176 28.969 4 1 98.81 169 TRP A C 1
ATOM 1343 O O . TRP A 1 169 ? 5.422 28.875 5.203 1 98.81 169 TRP A O 1
ATOM 1353 N N . LEU A 1 170 ? 4.141 28.391 3.445 1 98.81 170 LEU A N 1
ATOM 1354 C CA . LEU A 1 170 ? 3.324 27.484 4.234 1 98.81 170 LEU A CA 1
ATOM 1355 C C . LEU A 1 170 ? 4.133 26.266 4.66 1 98.81 170 LEU A C 1
ATOM 1357 O O . LEU A 1 170 ? 3.973 25.766 5.777 1 98.81 170 LEU A O 1
ATOM 1361 N N . LEU A 1 171 ? 4.938 25.75 3.756 1 98.62 171 LEU A N 1
ATOM 1362 C CA . LEU A 1 171 ? 5.82 24.625 4.078 1 98.62 171 LEU A CA 1
ATOM 1363 C C . LEU A 1 171 ? 6.781 25 5.203 1 98.62 171 LEU A C 1
ATOM 1365 O O . LEU A 1 171 ? 6.984 24.219 6.137 1 98.62 171 LEU A O 1
ATOM 1369 N N . VAL A 1 172 ? 7.34 26.219 5.145 1 98.38 172 VAL A N 1
ATOM 1370 C CA . VAL A 1 172 ? 8.234 26.719 6.18 1 98.38 172 VAL A CA 1
ATOM 1371 C C . VAL A 1 172 ? 7.492 26.812 7.508 1 98.38 172 VAL A C 1
ATOM 1373 O O . VAL A 1 172 ? 8.008 26.375 8.547 1 98.38 172 VAL A O 1
ATOM 1376 N N . ALA A 1 173 ? 6.336 27.375 7.449 1 98.38 173 ALA A N 1
ATOM 1377 C CA . ALA A 1 173 ? 5.535 27.5 8.664 1 98.38 173 ALA A CA 1
ATOM 1378 C C . ALA A 1 173 ? 5.238 26.141 9.281 1 98.38 173 ALA A C 1
ATOM 1380 O O . ALA A 1 173 ? 5.281 25.984 10.5 1 98.38 173 ALA A O 1
ATOM 1381 N N . LEU A 1 174 ? 4.957 25.156 8.469 1 98 174 LEU A N 1
ATOM 1382 C CA . LEU A 1 174 ? 4.648 23.812 8.938 1 98 174 LEU A CA 1
ATOM 1383 C C . LEU A 1 174 ? 5.871 23.172 9.578 1 98 174 LEU A C 1
ATOM 1385 O O . LEU A 1 174 ? 5.801 22.688 10.711 1 98 174 LEU A O 1
ATOM 1389 N N . LEU A 1 175 ? 6.984 23.188 8.914 1 97.06 175 LEU A N 1
ATOM 1390 C CA . LEU A 1 175 ? 8.148 22.406 9.289 1 97.06 175 LEU A CA 1
ATOM 1391 C C . LEU A 1 175 ? 8.93 23.078 10.406 1 97.06 175 LEU A C 1
ATOM 1393 O O . LEU A 1 175 ? 9.562 22.422 11.227 1 97.06 175 LEU A O 1
ATOM 1397 N N . GLU A 1 176 ? 8.797 24.406 10.523 1 96.25 176 GLU A N 1
ATOM 1398 C CA . GLU A 1 176 ? 9.656 25.125 11.461 1 96.25 176 GLU A CA 1
ATOM 1399 C C . GLU A 1 176 ? 8.844 25.781 12.562 1 96.25 176 GLU A C 1
ATOM 1401 O O . GLU A 1 176 ? 9.391 26.172 13.594 1 96.25 176 GLU A O 1
ATOM 1406 N N . GLY A 1 177 ? 7.594 25.906 12.383 1 96.69 177 GLY A N 1
ATOM 1407 C CA . GLY A 1 177 ? 6.785 26.641 13.352 1 96.69 177 GLY A CA 1
ATOM 1408 C C . GLY A 1 177 ? 5.734 25.766 14.023 1 96.69 177 GLY A C 1
ATOM 1409 O O . GLY A 1 177 ? 5.48 25.906 15.219 1 96.69 177 GLY A O 1
ATOM 1410 N N . ILE A 1 178 ? 5.176 24.844 13.297 1 97.69 178 ILE A N 1
ATOM 1411 C CA . ILE A 1 178 ? 3.971 24.172 13.766 1 97.69 178 ILE A CA 1
ATOM 1412 C C . ILE A 1 178 ? 4.32 22.781 14.25 1 97.69 178 ILE A C 1
ATOM 1414 O O . ILE A 1 178 ? 3.953 22.391 15.367 1 97.69 178 ILE A O 1
ATOM 1418 N N . LEU A 1 179 ? 5.066 22 13.469 1 97.5 179 LEU A N 1
ATOM 1419 C CA . LEU A 1 179 ? 5.305 20.594 13.766 1 97.5 179 LEU A CA 1
ATOM 1420 C C . LEU A 1 179 ? 6.367 20.438 14.852 1 97.5 179 LEU A C 1
ATOM 1422 O O . LEU A 1 179 ? 7.121 21.375 15.117 1 97.5 179 LEU A O 1
ATOM 1426 N N . TYR A 1 180 ? 6.363 19.281 15.508 1 96.25 180 TYR A N 1
ATOM 1427 C CA . TYR A 1 180 ? 7.316 18.984 16.578 1 96.25 180 TYR A CA 1
ATOM 1428 C C . TYR A 1 180 ? 8.75 19.078 16.062 1 96.25 180 TYR A C 1
ATOM 1430 O O . TYR A 1 180 ? 9.047 18.641 14.953 1 96.25 180 TYR A O 1
ATOM 1438 N N . PRO A 1 181 ? 9.586 19.641 16.875 1 93.38 181 PRO A N 1
ATOM 1439 C CA . PRO A 1 181 ? 10.969 19.844 16.438 1 93.38 181 PRO A CA 1
ATOM 1440 C C . PRO A 1 181 ? 11.641 18.531 16.016 1 93.38 181 PRO A C 1
ATOM 1442 O O . PRO A 1 181 ? 11.398 17.484 16.625 1 93.38 181 PRO A O 1
ATOM 1445 N N . LYS A 1 182 ? 12.453 18.609 14.977 1 92.06 182 LYS A N 1
ATOM 1446 C CA . LYS A 1 182 ? 13.305 17.531 14.492 1 92.06 182 LYS A CA 1
ATOM 1447 C C . LYS A 1 182 ? 12.477 16.391 13.891 1 92.06 182 LYS A C 1
ATOM 1449 O O . LYS A 1 182 ? 12.938 15.258 13.805 1 92.06 182 LYS A O 1
ATOM 1454 N N . THR A 1 183 ? 11.25 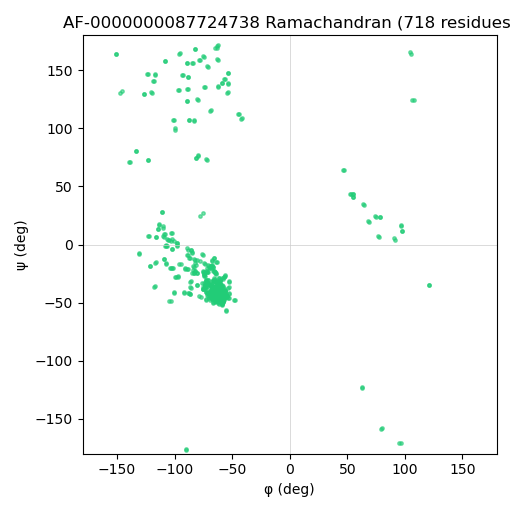16.688 13.531 1 93.94 183 THR A N 1
ATOM 1455 C CA . THR A 1 183 ? 10.414 15.703 12.852 1 93.94 183 THR A CA 1
ATOM 1456 C C . THR A 1 183 ? 11.047 15.273 11.539 1 93.94 183 THR A C 1
ATOM 1458 O O . THR A 1 183 ? 10.953 14.102 11.148 1 93.94 183 THR A O 1
ATOM 1461 N N . TYR A 1 184 ? 11.75 16.219 10.906 1 92.88 184 TYR A N 1
ATOM 1462 C CA . TYR A 1 184 ? 12.336 15.953 9.594 1 92.88 184 TYR A CA 1
ATOM 1463 C C . TYR A 1 184 ? 13.852 15.867 9.68 1 92.88 184 TYR A C 1
ATOM 1465 O O . TYR A 1 184 ? 14.547 15.953 8.664 1 92.88 184 TYR A O 1
ATOM 1473 N N . ALA A 1 185 ? 14.32 15.711 10.875 1 88.31 185 ALA A N 1
ATOM 1474 C CA . ALA A 1 185 ? 15.758 15.508 11.008 1 88.31 185 ALA A CA 1
ATOM 1475 C C . ALA A 1 185 ? 16.203 14.219 10.32 1 88.31 185 ALA A C 1
ATOM 1477 O O . ALA A 1 185 ? 15.375 13.344 10.055 1 88.31 185 ALA A O 1
ATOM 1478 N N . PRO A 1 186 ? 17.484 14.086 9.984 1 81.44 186 PRO A N 1
ATOM 1479 C CA . PRO A 1 186 ? 17.984 12.922 9.242 1 81.44 186 PRO A CA 1
ATOM 1480 C C . PRO A 1 186 ? 17.594 11.594 9.891 1 81.44 186 PRO A C 1
ATOM 1482 O O . PRO A 1 186 ? 17.328 10.617 9.188 1 81.44 186 PRO A O 1
ATOM 1485 N N . ASN A 1 187 ? 17.484 11.586 11.203 1 82.81 187 ASN A N 1
ATOM 1486 C CA . ASN A 1 187 ? 17.125 10.344 11.883 1 82.81 187 ASN A CA 1
ATOM 1487 C C . ASN A 1 187 ? 15.664 10.344 12.312 1 82.81 187 ASN A C 1
ATOM 1489 O O . ASN A 1 187 ? 15.242 9.477 13.078 1 82.81 187 ASN A O 1
ATOM 1493 N N . LEU A 1 188 ? 14.961 11.242 11.898 1 87.94 188 LEU A N 1
ATOM 1494 C CA . LEU A 1 188 ? 13.531 11.359 12.164 1 87.94 188 LEU A CA 1
ATOM 1495 C C . LEU A 1 188 ? 13.25 11.336 13.664 1 87.94 188 LEU A C 1
ATOM 1497 O O . LEU A 1 188 ? 12.289 10.703 14.109 1 87.94 188 LEU A O 1
ATOM 1501 N N . ASP A 1 189 ? 14.078 12.016 14.445 1 91.19 189 ASP A N 1
ATOM 1502 C CA . ASP A 1 189 ? 13.992 12.008 15.906 1 91.19 189 ASP A CA 1
ATOM 1503 C C . ASP A 1 189 ? 12.602 12.43 16.375 1 91.19 189 ASP A C 1
ATOM 1505 O O . ASP A 1 189 ? 11.953 11.695 17.125 1 91.19 189 ASP A O 1
ATOM 1509 N N . GLY A 1 190 ? 12.258 13.555 15.945 1 94.62 190 GLY A N 1
ATOM 1510 C CA . GLY A 1 190 ? 10.969 14.078 16.359 1 94.62 190 GLY A CA 1
ATOM 1511 C C . GLY A 1 190 ? 9.805 13.211 15.914 1 94.62 190 GLY A C 1
ATOM 1512 O O . GLY A 1 190 ? 8.82 13.055 16.656 1 94.62 190 GLY A O 1
ATOM 1513 N N . CYS A 1 191 ? 9.906 12.625 14.727 1 93.75 191 CYS A N 1
ATOM 1514 C CA . CYS A 1 191 ? 8.859 11.75 14.211 1 93.75 191 CYS A CA 1
ATOM 1515 C C . CYS A 1 191 ? 8.711 10.516 15.086 1 93.75 191 CYS A C 1
ATOM 1517 O O . CYS A 1 191 ? 7.59 10.094 15.391 1 93.75 191 CYS A O 1
ATOM 1519 N N . HIS A 1 192 ? 9.836 9.969 15.562 1 93.44 192 HIS A N 1
ATOM 1520 C CA . HIS A 1 192 ? 9.82 8.812 16.453 1 93.44 192 HIS A CA 1
ATOM 1521 C C . HIS A 1 192 ? 9.141 9.148 17.766 1 93.44 192 HIS A C 1
ATOM 1523 O O . HIS A 1 192 ? 8.383 8.336 18.312 1 93.44 192 HIS A O 1
ATOM 1529 N N . VAL A 1 193 ? 9.43 10.312 18.234 1 96.5 193 VAL A N 1
ATOM 1530 C CA . VAL A 1 193 ? 8.812 10.75 19.484 1 96.5 193 VAL A CA 1
ATOM 1531 C C . VAL A 1 193 ? 7.301 10.836 19.312 1 96.5 193 VAL A C 1
ATOM 1533 O O . VAL A 1 193 ? 6.547 10.289 20.125 1 96.5 193 VAL A O 1
ATOM 1536 N N . GLU A 1 194 ? 6.895 11.453 18.25 1 97.75 194 GLU A N 1
ATOM 1537 C CA . GLU A 1 194 ? 5.469 11.664 18.016 1 97.75 194 GLU A CA 1
ATOM 1538 C C . GLU A 1 194 ? 4.738 10.336 17.828 1 97.75 194 GLU A C 1
ATOM 1540 O O . GLU A 1 194 ? 3.609 10.172 18.297 1 97.75 194 GLU A O 1
ATOM 1545 N N . MET A 1 195 ? 5.328 9.406 17.188 1 96.06 195 MET A N 1
ATOM 1546 C CA . MET A 1 195 ? 4.707 8.094 16.984 1 96.06 195 MET A CA 1
ATOM 1547 C C . MET A 1 195 ? 4.551 7.355 18.312 1 96.06 195 MET A C 1
ATOM 1549 O O . MET A 1 195 ? 3.545 6.684 18.531 1 96.06 195 MET A O 1
ATOM 1553 N N . ARG A 1 196 ? 5.527 7.496 19.188 1 96 196 ARG A N 1
ATOM 1554 C CA . ARG A 1 196 ? 5.43 6.875 20.5 1 96 196 ARG A CA 1
ATOM 1555 C C . ARG A 1 196 ? 4.344 7.543 21.344 1 96 196 ARG A C 1
ATOM 1557 O O . ARG A 1 196 ? 3.627 6.867 22.078 1 96 196 ARG A O 1
ATOM 1564 N N . VAL A 1 197 ? 4.285 8.836 21.219 1 98.19 197 VAL A N 1
ATOM 1565 C CA . VAL A 1 197 ? 3.227 9.555 21.906 1 98.19 197 VAL A CA 1
ATOM 1566 C C . VAL A 1 197 ? 1.863 9.062 21.438 1 98.19 197 VAL A C 1
ATOM 1568 O O . VAL A 1 197 ? 0.962 8.828 22.234 1 98.19 197 VAL A O 1
ATOM 1571 N N . LEU A 1 198 ? 1.712 8.883 20.125 1 98.25 198 LEU A N 1
ATOM 1572 C CA . LEU A 1 198 ? 0.468 8.352 19.562 1 98.25 198 LEU A CA 1
ATOM 1573 C C . LEU A 1 198 ? 0.138 6.992 20.172 1 98.25 198 LEU A C 1
ATOM 1575 O O . LEU A 1 198 ? -1.017 6.723 20.516 1 98.25 198 LEU A O 1
ATOM 1579 N N . GLY A 1 199 ? 1.129 6.152 20.266 1 97.38 199 GLY A N 1
ATOM 1580 C CA . GLY A 1 199 ? 0.925 4.844 20.875 1 97.38 199 GLY A CA 1
ATOM 1581 C C . GLY A 1 199 ? 0.386 4.922 22.281 1 97.38 199 GLY A C 1
ATOM 1582 O O . GLY A 1 199 ? -0.52 4.168 22.656 1 97.38 199 GLY A O 1
ATOM 1583 N N . GLN A 1 200 ? 0.935 5.824 23.031 1 97.31 200 GLN A N 1
ATOM 1584 C CA . GLN A 1 200 ? 0.495 5.988 24.422 1 97.31 200 GLN A CA 1
ATOM 1585 C C . GLN A 1 200 ? -0.923 6.551 24.484 1 97.31 200 GLN A C 1
ATOM 1587 O O . GLN A 1 200 ? -1.72 6.145 25.328 1 97.31 200 GLN A O 1
ATOM 1592 N N . LEU A 1 201 ? -1.164 7.484 23.672 1 98 201 LEU A N 1
ATOM 1593 C CA . LEU A 1 201 ? -2.508 8.047 23.641 1 98 201 LEU A CA 1
ATOM 1594 C C . LEU A 1 201 ? -3.529 6.992 23.219 1 98 201 LEU A C 1
ATOM 1596 O O . LEU A 1 201 ? -4.637 6.953 23.766 1 98 201 LEU A O 1
ATOM 1600 N N . LEU A 1 202 ? -3.15 6.152 22.25 1 97.69 202 LEU A N 1
ATOM 1601 C CA . LEU A 1 202 ? -4.027 5.07 21.828 1 97.69 202 LEU A CA 1
ATOM 1602 C C . LEU A 1 202 ? -4.328 4.121 22.984 1 97.69 202 LEU A C 1
ATOM 1604 O O . LEU A 1 202 ? -5.457 3.646 23.125 1 97.69 202 LEU A O 1
ATOM 1608 N N . ALA A 1 203 ? -3.34 3.832 23.797 1 97.31 203 ALA A N 1
ATOM 1609 C CA . ALA A 1 203 ? -3.502 2.941 24.938 1 97.31 203 ALA A CA 1
ATOM 1610 C C . ALA A 1 203 ? -4.535 3.49 25.922 1 97.31 203 ALA A C 1
ATOM 1612 O O . ALA A 1 203 ? -5.254 2.725 26.562 1 97.31 203 ALA A O 1
ATOM 1613 N N . THR A 1 204 ? -4.637 4.781 25.984 1 96.31 204 THR A N 1
ATOM 1614 C CA . THR A 1 204 ? -5.566 5.434 26.891 1 96.31 204 THR A CA 1
ATOM 1615 C C . THR A 1 204 ? -6.945 5.57 26.25 1 96.31 204 THR A C 1
ATOM 1617 O O . THR A 1 204 ? -7.965 5.312 26.906 1 96.31 204 THR A O 1
ATOM 1620 N N . LYS A 1 205 ? -7.043 5.938 25.016 1 96.69 205 LYS A N 1
ATOM 1621 C CA . LYS A 1 205 ? -8.281 6.316 24.344 1 96.69 205 LYS A CA 1
ATOM 1622 C C . LYS A 1 205 ? -9.008 5.09 23.781 1 96.69 205 LYS A C 1
ATOM 1624 O O . LYS A 1 205 ? -10.234 5.086 23.672 1 96.69 205 LYS A O 1
ATOM 1629 N N . ALA A 1 206 ? -8.227 4.094 23.391 1 96.81 206 ALA A N 1
ATOM 1630 C CA . ALA A 1 206 ? -8.75 2.846 22.844 1 96.81 206 ALA A CA 1
ATOM 1631 C C . ALA A 1 206 ? -7.965 1.645 23.359 1 96.81 206 ALA A C 1
ATOM 1633 O O . ALA A 1 206 ? -7.312 0.939 22.578 1 96.81 206 ALA A O 1
ATOM 1634 N N . PRO A 1 207 ? -8.141 1.315 24.656 1 97.19 207 PRO A N 1
ATOM 1635 C CA . PRO A 1 207 ? -7.285 0.326 25.312 1 97.19 207 PRO A CA 1
ATOM 1636 C C . PRO A 1 207 ? -7.422 -1.07 24.719 1 97.19 207 PRO A C 1
ATOM 1638 O O . PRO A 1 207 ? -6.434 -1.795 24.594 1 97.19 207 PRO A O 1
ATOM 1641 N N . LYS A 1 208 ? -8.641 -1.456 24.328 1 97.12 208 LYS A N 1
ATOM 1642 C CA . LYS A 1 208 ? -8.852 -2.783 23.766 1 97.12 208 LYS A CA 1
ATOM 1643 C C . LYS A 1 208 ? -8.117 -2.939 22.438 1 97.12 208 LYS A C 1
ATOM 1645 O O . LYS A 1 208 ? -7.445 -3.947 22.203 1 97.12 208 LYS A O 1
ATOM 1650 N N . LEU A 1 209 ? -8.25 -1.957 21.594 1 97.75 209 LEU A N 1
ATOM 1651 C CA . LEU A 1 209 ? -7.555 -1.985 20.312 1 97.75 209 LEU A CA 1
ATOM 1652 C C . LEU A 1 209 ? -6.043 -1.964 20.516 1 97.75 209 LEU A C 1
ATOM 1654 O O . LEU A 1 209 ? -5.316 -2.707 19.859 1 97.75 209 LEU A O 1
ATOM 1658 N N . SER A 1 210 ? -5.617 -1.106 21.406 1 97.56 210 SER A N 1
ATOM 1659 C CA . SER A 1 210 ? -4.188 -0.99 21.688 1 97.56 210 SER A CA 1
ATOM 1660 C C . SER A 1 210 ? -3.605 -2.32 22.156 1 97.56 210 SER A C 1
ATOM 1662 O O . SER A 1 210 ? -2.537 -2.73 21.688 1 97.56 210 SER A O 1
ATOM 1664 N N . ARG A 1 211 ? -4.273 -2.98 23.031 1 96.75 211 ARG A N 1
ATOM 1665 C CA . ARG A 1 211 ? -3.83 -4.277 23.531 1 96.75 211 ARG A CA 1
ATOM 1666 C C . ARG A 1 211 ? -3.754 -5.301 22.406 1 96.75 211 ARG A C 1
ATOM 1668 O O . ARG A 1 211 ? -2.801 -6.082 22.328 1 96.75 211 ARG A O 1
ATOM 1675 N N . HIS A 1 212 ? -4.727 -5.277 21.578 1 96.19 212 HIS A N 1
ATOM 1676 C CA . HIS A 1 212 ? -4.742 -6.191 20.453 1 96.19 212 HIS A CA 1
ATOM 1677 C C . HIS A 1 212 ? -3.553 -5.938 19.516 1 96.19 212 HIS A C 1
ATOM 1679 O O . HIS A 1 212 ? -2.812 -6.867 19.188 1 96.19 212 HIS A O 1
ATOM 1685 N N . LEU A 1 213 ? -3.354 -4.727 19.125 1 96.38 213 LEU A N 1
ATOM 1686 C CA . LEU A 1 213 ? -2.26 -4.371 18.234 1 96.38 213 LEU A CA 1
ATOM 1687 C C . LEU A 1 213 ? -0.913 -4.758 18.828 1 96.38 213 LEU A C 1
ATOM 1689 O O . LEU A 1 213 ? -0.058 -5.32 18.141 1 96.38 213 LEU A O 1
ATOM 1693 N N . ASN A 1 214 ? -0.792 -4.527 20.125 1 92.94 214 ASN A N 1
ATOM 1694 C CA . ASN A 1 214 ? 0.45 -4.879 20.812 1 92.94 214 ASN A CA 1
ATOM 1695 C C . ASN A 1 214 ? 0.658 -6.387 20.859 1 92.94 214 ASN A C 1
ATOM 1697 O O . ASN A 1 214 ? 1.784 -6.867 20.719 1 92.94 214 ASN A O 1
ATOM 1701 N N . SER A 1 215 ? -0.376 -7.094 21.031 1 91.62 215 SER A N 1
ATOM 1702 C CA . SER A 1 215 ? -0.291 -8.547 21.156 1 91.62 215 SER A CA 1
ATOM 1703 C C . SER A 1 215 ? 0.185 -9.18 19.844 1 91.62 215 SER A C 1
ATOM 1705 O O . SER A 1 215 ? 0.786 -10.258 19.859 1 91.62 215 SER A O 1
ATOM 1707 N N . ILE A 1 216 ? -0.004 -8.477 18.781 1 88.5 216 ILE A N 1
ATOM 1708 C CA . ILE A 1 216 ? 0.397 -9.039 17.484 1 88.5 216 ILE A CA 1
ATOM 1709 C C . ILE A 1 216 ? 1.62 -8.297 16.953 1 88.5 216 ILE A C 1
ATOM 1711 O O . ILE A 1 216 ? 1.946 -8.383 15.773 1 88.5 216 ILE A O 1
ATOM 1715 N N . GLY A 1 217 ? 2.172 -7.445 17.828 1 88.31 217 GLY A N 1
ATOM 1716 C CA . GLY A 1 217 ? 3.422 -6.777 17.5 1 88.31 217 GLY A CA 1
ATOM 1717 C C . GLY A 1 217 ? 3.242 -5.598 16.562 1 88.31 217 GLY A C 1
ATOM 1718 O O . GLY A 1 217 ? 4.156 -5.246 15.812 1 88.31 217 GLY A O 1
ATOM 1719 N N . CYS A 1 218 ? 2.121 -5.074 16.547 1 93.31 218 CYS A N 1
ATOM 1720 C CA . CYS A 1 218 ? 1.842 -3.93 15.695 1 93.31 218 CYS A CA 1
ATOM 1721 C C . CYS A 1 218 ? 1.908 -2.627 16.484 1 93.31 218 CYS A C 1
ATOM 1723 O O . CYS A 1 218 ? 0.904 -2.182 17.047 1 93.31 218 CYS A O 1
ATOM 1725 N N . GLU A 1 219 ? 3.031 -1.989 16.359 1 92.56 219 GLU A N 1
ATOM 1726 C CA . GLU A 1 219 ? 3.227 -0.713 17.047 1 92.56 219 GLU A CA 1
ATOM 1727 C C . GLU A 1 219 ? 2.898 0.459 16.125 1 92.56 219 GLU A C 1
ATOM 1729 O O . GLU A 1 219 ? 2.883 0.309 14.898 1 92.56 219 GLU A O 1
ATOM 1734 N N . ALA A 1 220 ? 2.742 1.589 16.766 1 93.81 220 ALA A N 1
ATOM 1735 C CA . ALA A 1 220 ? 2.354 2.781 16.016 1 93.81 220 ALA A CA 1
ATOM 1736 C C . ALA A 1 220 ? 3.404 3.137 14.969 1 93.81 220 ALA A C 1
ATOM 1738 O O . ALA A 1 220 ? 3.07 3.639 13.891 1 93.81 220 ALA A O 1
ATOM 1739 N N . SER A 1 221 ? 4.617 2.863 15.273 1 90.44 221 SER A N 1
ATOM 1740 C CA . SER A 1 221 ? 5.715 3.188 14.367 1 90.44 221 SER A CA 1
ATOM 1741 C C . SER A 1 221 ? 5.598 2.416 13.062 1 90.44 221 SER A C 1
ATOM 1743 O O . SER A 1 221 ? 6.215 2.783 12.062 1 90.44 221 SER A O 1
ATOM 1745 N N . MET A 1 222 ? 4.777 1.401 13.016 1 91.19 222 MET A N 1
ATOM 1746 C CA . MET A 1 222 ? 4.652 0.565 11.828 1 91.19 222 MET A CA 1
ATOM 1747 C C . MET A 1 222 ? 3.715 1.206 10.805 1 91.19 222 MET A C 1
ATOM 1749 O O . MET A 1 222 ? 3.816 0.936 9.609 1 91.19 222 MET A O 1
ATOM 1753 N N . PHE A 1 223 ? 2.865 2.061 11.305 1 93.88 223 PHE A N 1
ATOM 1754 C CA . PHE A 1 223 ? 1.882 2.545 10.344 1 93.88 223 PHE A CA 1
ATOM 1755 C C . PHE A 1 223 ? 1.786 4.066 10.383 1 93.88 223 PHE A C 1
ATOM 1757 O O . PHE A 1 223 ? 1.212 4.684 9.484 1 93.88 223 PHE A O 1
ATOM 1764 N N . ALA A 1 224 ? 2.395 4.746 11.289 1 95.06 224 ALA A N 1
ATOM 1765 C CA . ALA A 1 224 ? 2.045 6.145 11.516 1 95.06 224 ALA A CA 1
ATOM 1766 C C . ALA A 1 224 ? 3.145 7.078 11.016 1 95.06 224 ALA A C 1
ATOM 1768 O O . ALA A 1 224 ? 3.01 8.305 11.086 1 95.06 224 ALA A O 1
ATOM 1769 N N . THR A 1 225 ? 4.223 6.602 10.492 1 91.88 225 THR A N 1
ATOM 1770 C CA . THR A 1 225 ? 5.301 7.461 10.016 1 91.88 225 THR A CA 1
ATOM 1771 C C . THR A 1 225 ? 4.77 8.508 9.039 1 91.88 225 THR A C 1
ATOM 1773 O O . THR A 1 225 ? 5.012 9.703 9.211 1 91.88 225 THR A O 1
ATOM 1776 N N . ASP A 1 226 ? 3.951 8.07 8.117 1 91.94 226 ASP A N 1
ATOM 1777 C CA . ASP A 1 226 ? 3.453 8.969 7.082 1 91.94 226 ASP A CA 1
ATOM 1778 C C . ASP A 1 226 ? 2.42 9.945 7.652 1 91.94 226 ASP A C 1
ATOM 1780 O O . ASP A 1 226 ? 2.176 11.008 7.078 1 91.94 226 ASP A O 1
ATOM 1784 N N . TRP A 1 227 ? 1.829 9.516 8.766 1 97.38 227 TRP A N 1
ATOM 1785 C CA . TRP A 1 227 ? 0.875 10.422 9.391 1 97.38 227 TRP A CA 1
ATOM 1786 C C . TRP A 1 227 ? 1.569 11.695 9.875 1 97.38 227 TRP A C 1
ATOM 1788 O O . TRP A 1 227 ? 1.008 12.789 9.789 1 97.38 227 TRP A O 1
ATOM 1798 N N . PHE A 1 228 ? 2.793 11.539 10.273 1 96.44 228 PHE A N 1
ATOM 1799 C CA . PHE A 1 228 ? 3.504 12.664 10.867 1 96.44 228 PHE A CA 1
ATOM 1800 C C . PHE A 1 228 ? 4.418 13.328 9.844 1 96.44 228 PHE A C 1
ATOM 1802 O O . PHE A 1 228 ? 4.645 14.539 9.891 1 96.44 228 PHE A O 1
ATOM 1809 N N . LEU A 1 229 ? 4.879 12.594 8.875 1 94.12 229 LEU A N 1
ATOM 1810 C CA . LEU A 1 229 ? 5.82 13.148 7.906 1 94.12 229 LEU A CA 1
ATOM 1811 C C . LEU A 1 229 ? 5.082 13.852 6.773 1 94.12 229 LEU A C 1
ATOM 1813 O O . LEU A 1 229 ? 5.555 14.859 6.254 1 94.12 229 LEU A O 1
ATOM 1817 N N . VAL A 1 230 ? 3.957 13.258 6.402 1 96.44 230 VAL A N 1
ATOM 1818 C CA . VAL A 1 230 ? 3.299 13.852 5.242 1 96.44 230 VAL A CA 1
ATOM 1819 C C . VAL A 1 230 ? 1.874 14.258 5.609 1 96.44 230 VAL A C 1
ATOM 1821 O O . VAL A 1 230 ? 1.084 14.633 4.738 1 96.44 230 VAL A O 1
ATOM 1824 N N . LEU A 1 231 ? 1.547 14.156 6.871 1 98.44 231 LEU A N 1
ATOM 1825 C CA . LEU A 1 231 ? 0.316 14.68 7.453 1 98.44 231 LEU A CA 1
ATOM 1826 C C . LEU A 1 231 ? -0.906 14.141 6.715 1 98.44 231 LEU A C 1
ATOM 1828 O O . LEU A 1 231 ? -1.778 14.914 6.305 1 98.44 231 LEU A O 1
ATOM 1832 N N . PHE A 1 232 ? -0.924 12.875 6.406 1 98.38 232 PHE A N 1
ATOM 1833 C CA . PHE A 1 232 ? -2.021 12.078 5.867 1 98.38 232 PHE A CA 1
ATOM 1834 C C . PHE A 1 232 ? -2.211 12.359 4.379 1 98.38 232 PHE A C 1
ATOM 1836 O O . PHE A 1 232 ? -3.168 11.875 3.77 1 98.38 232 PHE A O 1
ATOM 1843 N N . ALA A 1 233 ? -1.333 13.117 3.73 1 97.88 233 ALA A N 1
ATOM 1844 C CA . ALA A 1 233 ? -1.498 13.484 2.326 1 97.88 233 ALA A CA 1
ATOM 1845 C C . ALA A 1 233 ? -1.505 12.242 1.435 1 97.88 233 ALA A C 1
ATOM 1847 O O . ALA A 1 233 ? -2.139 12.234 0.376 1 97.88 233 ALA A O 1
ATOM 1848 N N . THR A 1 234 ? -0.814 11.195 1.866 1 95.38 234 THR A N 1
ATOM 1849 C CA . THR A 1 234 ? -0.766 9.969 1.079 1 95.38 234 THR A CA 1
ATOM 1850 C C . THR A 1 234 ? -1.621 8.875 1.72 1 95.38 234 THR A C 1
ATOM 1852 O O . THR A 1 234 ? -1.669 7.746 1.229 1 95.38 234 THR A O 1
ATOM 1855 N N . THR A 1 235 ? -2.209 9.172 2.824 1 96.69 235 THR A N 1
ATOM 1856 C CA . THR A 1 235 ? -2.98 8.211 3.598 1 96.69 235 THR A CA 1
ATOM 1857 C C . THR A 1 235 ? -4.477 8.391 3.35 1 96.69 235 THR A C 1
ATOM 1859 O O . THR A 1 235 ? -5.211 7.41 3.227 1 96.69 235 THR A O 1
ATOM 1862 N N . LEU A 1 236 ? -4.875 9.609 3.283 1 97.94 236 LEU A N 1
ATOM 1863 C CA . LEU A 1 236 ? -6.277 9.969 3.113 1 97.94 236 LEU A CA 1
ATOM 1864 C C . LEU A 1 236 ? -6.531 10.523 1.717 1 97.94 236 LEU A C 1
ATOM 1866 O O . LEU A 1 236 ? -5.598 10.969 1.041 1 97.94 236 LEU A O 1
ATOM 1870 N N . PRO A 1 237 ? -7.852 10.445 1.281 1 97.06 237 PRO A N 1
ATOM 1871 C CA . PRO A 1 237 ? -8.148 11.242 0.092 1 97.06 237 PRO A CA 1
ATOM 1872 C C . PRO A 1 237 ? -7.742 12.711 0.248 1 97.06 237 PRO A C 1
ATOM 1874 O O . PRO A 1 237 ? -7.824 13.266 1.347 1 97.06 237 PRO A O 1
ATOM 1877 N N . SER A 1 238 ? -7.359 13.289 -0.833 1 97.88 238 SER A N 1
ATOM 1878 C CA . SER A 1 238 ? -6.766 14.625 -0.805 1 97.88 238 SER A CA 1
ATOM 1879 C C . SER A 1 238 ? -7.703 15.633 -0.146 1 97.88 238 SER A C 1
ATOM 1881 O O . SER A 1 238 ? -7.262 16.484 0.619 1 97.88 238 SER A O 1
ATOM 1883 N N . GLU A 1 239 ? -8.977 15.516 -0.405 1 98 239 GLU A N 1
ATOM 1884 C CA . GLU A 1 239 ? -9.945 16.438 0.182 1 98 239 GLU A CA 1
ATOM 1885 C C . GLU A 1 239 ? -10.023 16.266 1.696 1 98 239 GLU A C 1
ATOM 1887 O O . GLU A 1 239 ? -10.188 17.25 2.43 1 98 239 GLU A O 1
ATOM 1892 N N . THR A 1 240 ? -9.906 15.031 2.098 1 98.62 240 THR A N 1
ATOM 1893 C CA . THR A 1 240 ? -9.922 14.742 3.527 1 98.62 240 THR A CA 1
ATOM 1894 C C . THR A 1 240 ? -8.633 15.211 4.191 1 98.62 240 THR A C 1
ATOM 1896 O O . THR A 1 240 ? -8.664 15.781 5.285 1 98.62 240 THR A O 1
ATOM 1899 N N . ALA A 1 241 ? -7.523 15 3.58 1 98.69 241 ALA A N 1
ATOM 1900 C CA . ALA A 1 241 ? -6.246 15.477 4.102 1 98.69 241 ALA A CA 1
ATOM 1901 C C . ALA A 1 241 ? -6.246 16.984 4.266 1 98.69 241 ALA A C 1
ATOM 1903 O O . ALA A 1 241 ? -5.805 17.516 5.293 1 98.69 241 ALA A O 1
ATOM 1904 N N . ALA A 1 242 ? -6.766 17.656 3.289 1 98.62 242 ALA A N 1
ATOM 1905 C CA . ALA A 1 242 ? -6.828 19.109 3.348 1 98.62 242 ALA A CA 1
ATOM 1906 C C . ALA A 1 242 ? -7.719 19.578 4.5 1 98.62 242 ALA A C 1
ATOM 1908 O O . ALA A 1 242 ? -7.434 20.594 5.141 1 98.62 242 ALA A O 1
ATOM 1909 N N . ARG A 1 243 ? -8.75 18.812 4.688 1 98.44 243 ARG A N 1
ATOM 1910 C CA . ARG A 1 243 ? -9.641 19.109 5.805 1 98.44 243 ARG A CA 1
ATOM 1911 C C . ARG A 1 243 ? -8.906 19 7.137 1 98.44 243 ARG A C 1
ATOM 1913 O O . ARG A 1 243 ? -9.148 19.781 8.055 1 98.44 243 ARG A O 1
ATOM 1920 N N . VAL A 1 244 ? -8.102 18.078 7.246 1 98.88 244 VAL A N 1
ATOM 1921 C CA . VAL A 1 244 ? -7.277 17.906 8.438 1 98.88 244 VAL A CA 1
ATOM 1922 C C . VAL A 1 244 ? -6.312 19.078 8.57 1 98.88 244 VAL A C 1
ATOM 1924 O O . VAL A 1 244 ? -6.125 19.609 9.664 1 98.88 244 VAL A O 1
ATOM 1927 N N . TRP A 1 245 ? -5.746 19.5 7.484 1 98.88 245 TRP A N 1
ATOM 1928 C CA . TRP A 1 245 ? -4.758 20.578 7.484 1 98.88 245 TRP A CA 1
ATOM 1929 C C . TRP A 1 245 ? -5.387 21.891 7.926 1 98.88 245 TRP A C 1
ATOM 1931 O O . TRP A 1 245 ? -4.719 22.734 8.539 1 98.88 245 TRP A O 1
ATOM 1941 N N . ASP A 1 246 ? -6.719 22.078 7.609 1 98.81 246 ASP A N 1
ATOM 1942 C CA . ASP A 1 246 ? -7.414 23.266 8.109 1 98.81 246 ASP A CA 1
ATOM 1943 C C . ASP A 1 246 ? -7.156 23.469 9.594 1 98.81 246 ASP A C 1
ATOM 1945 O O . ASP A 1 246 ? -6.773 24.562 10.023 1 98.81 246 ASP A O 1
ATOM 1949 N N . CYS A 1 247 ? -7.305 22.422 10.297 1 98.75 247 CYS A N 1
ATOM 1950 C CA . CYS A 1 247 ? -7.184 22.484 11.75 1 98.75 247 CYS A CA 1
ATOM 1951 C C . CYS A 1 247 ? -5.719 22.469 12.18 1 98.75 247 CYS A C 1
ATOM 1953 O O . CYS A 1 247 ? -5.352 23.094 13.172 1 98.75 247 CYS A O 1
ATOM 1955 N N . LEU A 1 248 ? -4.938 21.766 11.477 1 98.75 248 LEU A N 1
ATOM 1956 C CA . LEU A 1 248 ? -3.523 21.641 11.812 1 98.75 248 LEU A CA 1
ATOM 1957 C C . LEU A 1 248 ? -2.838 23 11.773 1 98.75 248 LEU A C 1
ATOM 1959 O O . LEU A 1 248 ? -2.076 23.344 12.68 1 98.75 248 LEU A O 1
ATOM 1963 N N . PHE A 1 249 ? -3.133 23.781 10.781 1 98.75 249 PHE A N 1
ATOM 1964 C CA . PHE A 1 249 ? -2.512 25.078 10.609 1 98.75 249 PHE A CA 1
ATOM 1965 C C . PHE A 1 249 ? -2.916 26.016 11.742 1 98.75 249 PHE A C 1
ATOM 1967 O O . PHE A 1 249 ? -2.137 26.891 12.148 1 98.75 249 PHE A O 1
ATOM 1974 N N . LEU A 1 250 ? -4.078 25.828 12.258 1 98.44 250 LEU A N 1
ATOM 1975 C CA . LEU A 1 250 ? -4.578 26.734 13.281 1 98.44 250 LEU A CA 1
ATOM 1976 C C . LEU A 1 250 ? -4.223 26.234 14.672 1 98.44 250 LEU A C 1
ATOM 1978 O O . LEU A 1 250 ? -3.824 27.016 15.547 1 98.44 250 LEU A O 1
ATOM 1982 N N . GLU A 1 251 ? -4.363 24.875 14.867 1 97.56 251 GLU A N 1
ATOM 1983 C CA . GLU A 1 251 ? -4.355 24.375 16.234 1 97.56 251 GLU A CA 1
ATOM 1984 C C . GLU A 1 251 ? -3.074 23.594 16.531 1 97.56 251 GLU A C 1
ATOM 1986 O O . GLU A 1 251 ? -2.787 23.281 17.688 1 97.56 251 GLU A O 1
ATOM 1991 N N . GLY A 1 252 ? -2.328 23.281 15.492 1 97 252 GLY A N 1
ATOM 1992 C CA . GLY A 1 252 ? -1.026 22.688 15.727 1 97 252 GLY A CA 1
ATOM 1993 C C . GLY A 1 252 ? -1.049 21.172 15.641 1 97 252 GLY A C 1
ATOM 1994 O O . GLY A 1 252 ? -2.031 20.578 15.188 1 97 252 GLY A O 1
ATOM 1995 N N . PRO A 1 253 ? 0.05 20.531 16.031 1 96 253 PRO A N 1
ATOM 1996 C CA . PRO A 1 253 ? 0.303 19.125 15.742 1 96 253 PRO A CA 1
ATOM 1997 C C . PRO A 1 253 ? -0.603 18.188 16.531 1 96 253 PRO A C 1
ATOM 1999 O O . PRO A 1 253 ? -0.729 17.016 16.188 1 96 253 PRO A O 1
ATOM 2002 N N . LYS A 1 254 ? -1.217 18.672 17.609 1 97.44 254 LYS A N 1
ATOM 2003 C CA . LYS A 1 254 ? -2.127 17.828 18.375 1 97.44 254 LYS A CA 1
ATOM 2004 C C . LYS A 1 254 ? -3.23 17.266 17.484 1 97.44 254 LYS A C 1
ATOM 2006 O O . LYS A 1 254 ? -3.779 16.203 17.781 1 97.44 254 LYS A O 1
ATOM 2011 N N . VAL A 1 255 ? -3.543 17.984 16.422 1 98.44 255 VAL A N 1
ATOM 2012 C CA . VAL A 1 255 ? -4.586 17.578 15.492 1 98.44 255 VAL A CA 1
ATOM 2013 C C . VAL A 1 255 ? -4.227 16.234 14.867 1 98.44 255 VAL A C 1
ATOM 2015 O O . VAL A 1 255 ? -5.105 15.406 14.602 1 98.44 255 VAL A O 1
ATOM 2018 N N . VAL A 1 256 ? -2.912 15.953 14.641 1 98.62 256 VAL A N 1
ATOM 2019 C CA . VAL A 1 256 ? -2.473 14.695 14.047 1 98.62 256 VAL A CA 1
ATOM 2020 C C . VAL A 1 256 ? -2.783 13.539 14.992 1 98.62 256 VAL A C 1
ATOM 2022 O O . VAL A 1 256 ? -3.205 12.469 14.555 1 98.62 256 VAL A O 1
ATOM 2025 N N . PHE A 1 257 ? -2.625 13.773 16.312 1 98.62 257 PHE A N 1
ATOM 2026 C CA . PHE A 1 257 ? -2.959 12.75 17.297 1 98.62 257 PHE A CA 1
ATOM 2027 C C . PHE A 1 257 ? -4.457 12.477 17.312 1 98.62 257 PHE A C 1
ATOM 2029 O O . PHE A 1 257 ? -4.883 11.32 17.344 1 98.62 257 PHE A O 1
ATOM 2036 N N . ARG A 1 258 ? -5.246 13.531 17.266 1 98.44 258 ARG A N 1
ATOM 2037 C CA . ARG A 1 258 ? -6.699 13.391 17.297 1 98.44 258 ARG A CA 1
ATOM 2038 C C . ARG A 1 258 ? -7.191 12.586 16.094 1 98.44 258 ARG A C 1
ATOM 2040 O O . ARG A 1 258 ? -7.973 11.648 16.25 1 98.44 258 ARG A O 1
ATOM 2047 N N . VAL A 1 259 ? -6.719 12.961 14.969 1 98.81 259 VAL A N 1
ATOM 2048 C CA . VAL A 1 259 ? -7.148 12.32 13.727 1 98.81 259 VAL A CA 1
ATOM 2049 C C . VAL A 1 259 ? -6.648 10.883 13.688 1 98.81 259 VAL A C 1
ATOM 2051 O O . VAL A 1 259 ? -7.379 9.977 13.281 1 98.81 259 VAL A O 1
ATOM 2054 N N . GLY A 1 260 ? -5.41 10.68 14.133 1 98.69 260 GLY A N 1
ATOM 2055 C CA . GLY A 1 260 ? -4.875 9.328 14.18 1 98.69 260 GLY A CA 1
ATOM 2056 C C . GLY A 1 260 ? -5.688 8.398 15.062 1 98.69 260 GLY A C 1
ATOM 2057 O O . GLY A 1 260 ? -6.051 7.297 14.641 1 98.69 260 GLY A O 1
ATOM 2058 N N . VAL A 1 261 ? -5.98 8.859 16.266 1 98.56 261 VAL A N 1
ATOM 2059 C CA . VAL A 1 261 ? -6.77 8.062 17.188 1 98.56 261 VAL A CA 1
ATOM 2060 C C . VAL A 1 261 ? -8.164 7.828 16.609 1 98.56 261 VAL A C 1
ATOM 2062 O O . VAL A 1 261 ? -8.711 6.727 16.703 1 98.56 261 VAL A O 1
ATOM 2065 N N . ALA A 1 262 ? -8.734 8.82 16.016 1 98.69 262 ALA A N 1
ATOM 2066 C CA . ALA A 1 262 ? -10.062 8.703 15.422 1 98.69 262 ALA A CA 1
ATOM 2067 C C . ALA A 1 262 ? -10.078 7.668 14.297 1 98.69 262 ALA A C 1
ATOM 2069 O O . ALA A 1 262 ? -11 6.855 14.203 1 98.69 262 ALA A O 1
ATOM 2070 N N . LEU A 1 263 ? -9.086 7.715 13.445 1 98.56 263 LEU A N 1
ATOM 2071 C CA . LEU A 1 263 ? -8.984 6.758 12.344 1 98.56 263 LEU A CA 1
ATOM 2072 C C . LEU A 1 263 ? -8.93 5.328 12.875 1 98.56 263 LEU A C 1
ATOM 2074 O O . LEU A 1 263 ? -9.609 4.441 12.367 1 98.56 263 LEU A O 1
ATOM 2078 N N . LEU A 1 264 ? -8.086 5.148 13.898 1 98.5 264 LEU A N 1
ATOM 2079 C CA . LEU A 1 264 ? -7.914 3.82 14.477 1 98.5 264 LEU A CA 1
ATOM 2080 C C . LEU A 1 264 ? -9.203 3.348 15.141 1 98.5 264 LEU A C 1
ATOM 2082 O O . LEU A 1 264 ? -9.609 2.197 14.969 1 98.5 264 LEU A O 1
ATOM 2086 N N . GLU A 1 265 ? -9.836 4.234 15.797 1 97.56 265 GLU A N 1
ATOM 2087 C CA . GLU A 1 265 ? -11.078 3.885 16.484 1 97.56 265 GLU A CA 1
ATOM 2088 C C . GLU A 1 265 ? -12.188 3.588 15.477 1 97.56 265 GLU A C 1
ATOM 2090 O O . GLU A 1 265 ? -12.961 2.643 15.656 1 97.56 265 GLU A O 1
ATOM 2095 N N . MET A 1 266 ? -12.312 4.391 14.523 1 97.31 266 MET A N 1
ATOM 2096 C CA . MET A 1 266 ? -13.336 4.215 13.492 1 97.31 266 MET A CA 1
ATOM 2097 C C . MET A 1 266 ? -13.195 2.855 12.812 1 97.31 266 MET A C 1
ATOM 2099 O O . MET A 1 266 ? -14.195 2.264 12.391 1 97.31 266 MET A O 1
ATOM 2103 N N . HIS A 1 267 ? -11.984 2.312 12.766 1 97.44 267 HIS A N 1
ATOM 2104 C CA . HIS A 1 267 ? -11.75 1.065 12.047 1 97.44 267 HIS A CA 1
ATOM 2105 C C . HIS A 1 267 ? -11.375 -0.06 13.008 1 97.44 267 HIS A C 1
ATOM 2107 O O . HIS A 1 267 ? -10.82 -1.08 12.586 1 97.44 267 HIS A O 1
ATOM 2113 N N . ALA A 1 268 ? -11.641 0.117 14.281 1 97.38 268 ALA A N 1
ATOM 2114 C CA . ALA A 1 268 ? -11.297 -0.862 15.305 1 97.38 268 ALA A CA 1
ATOM 2115 C C . ALA A 1 268 ? -11.945 -2.213 15.016 1 97.38 268 ALA A C 1
ATOM 2117 O O . ALA A 1 268 ? -11.289 -3.256 15.125 1 97.38 268 ALA A O 1
ATOM 2118 N N . PRO A 1 269 ? -13.227 -2.266 14.594 1 96.38 269 PRO A N 1
ATOM 2119 C CA . PRO A 1 269 ? -13.82 -3.57 14.305 1 96.38 269 PRO A CA 1
ATOM 2120 C C . PRO A 1 269 ? -13.086 -4.328 13.203 1 96.38 269 PRO A C 1
ATOM 2122 O O . PRO A 1 269 ? -12.945 -5.551 13.281 1 96.38 269 PRO A O 1
ATOM 2125 N N . LEU A 1 270 ? -12.602 -3.631 12.25 1 95.12 270 LEU A N 1
ATOM 2126 C CA . LEU A 1 270 ? -11.852 -4.219 11.148 1 95.12 270 LEU A CA 1
ATOM 2127 C C . LEU A 1 270 ? -10.477 -4.688 11.609 1 95.12 270 LEU A C 1
ATOM 2129 O O . LEU A 1 270 ? -10.055 -5.801 11.297 1 95.12 270 LEU A O 1
ATOM 2133 N N . LEU A 1 271 ? -9.805 -3.879 12.398 1 96.88 271 LEU A N 1
ATOM 2134 C CA . LEU A 1 271 ? -8.43 -4.129 12.805 1 96.88 271 LEU A CA 1
ATOM 2135 C C . LEU A 1 271 ? -8.359 -5.262 13.82 1 96.88 271 LEU A C 1
ATOM 2137 O O . LEU A 1 271 ? -7.395 -6.027 13.844 1 96.88 271 LEU A O 1
ATOM 2141 N N . MET A 1 272 ? -9.391 -5.395 14.609 1 95.12 272 MET A N 1
ATOM 2142 C CA . MET A 1 272 ? -9.445 -6.398 15.672 1 95.12 272 MET A CA 1
ATOM 2143 C C . MET A 1 272 ? -9.523 -7.805 15.094 1 95.12 272 MET A C 1
ATOM 2145 O O . MET A 1 272 ? -9.219 -8.781 15.773 1 95.12 272 MET A O 1
ATOM 2149 N N . ARG A 1 273 ? -9.891 -7.875 13.859 1 91.06 273 ARG A N 1
ATOM 2150 C CA . ARG A 1 273 ? -10.055 -9.172 13.203 1 91.06 273 ARG A CA 1
ATOM 2151 C C . ARG A 1 273 ? -8.75 -9.633 12.57 1 91.06 273 ARG A C 1
ATOM 2153 O O . ARG A 1 273 ? -8.633 -10.781 12.141 1 91.06 273 ARG A O 1
ATOM 2160 N N . LYS A 1 274 ? -7.785 -8.789 12.531 1 89.88 274 LYS A N 1
ATOM 2161 C CA . LYS A 1 274 ? -6.504 -9.148 11.93 1 89.88 274 LYS A CA 1
ATOM 2162 C C . LYS A 1 274 ? -5.578 -9.789 12.953 1 89.88 274 LYS A C 1
ATOM 2164 O O . LYS A 1 274 ? -5.539 -9.375 14.117 1 89.88 274 LYS A O 1
ATOM 2169 N N . ASP A 1 275 ? -4.781 -10.781 12.508 1 83.19 275 ASP A N 1
ATOM 2170 C CA . ASP A 1 275 ? -4.035 -11.57 13.484 1 83.19 275 ASP A CA 1
ATOM 2171 C C . ASP A 1 275 ? -2.529 -11.383 13.297 1 83.19 275 ASP A C 1
ATOM 2173 O O . ASP A 1 275 ? -1.732 -12.109 13.906 1 83.19 275 ASP A O 1
ATOM 2177 N N . ASN A 1 276 ? -2.17 -10.484 12.414 1 83.94 276 ASN A N 1
ATOM 2178 C CA . ASN A 1 276 ? -0.762 -10.117 12.305 1 83.94 276 ASN A CA 1
ATOM 2179 C C . ASN A 1 276 ? -0.591 -8.68 11.836 1 83.94 276 ASN A C 1
ATOM 2181 O O . ASN A 1 276 ? -1.518 -8.086 11.281 1 83.94 276 ASN A O 1
ATOM 2185 N N . ALA A 1 277 ? 0.599 -8.164 12.023 1 89.69 277 ALA A N 1
ATOM 2186 C CA . ALA A 1 277 ? 0.879 -6.746 11.805 1 89.69 277 ALA A CA 1
ATOM 2187 C C . ALA A 1 277 ? 0.751 -6.387 10.328 1 89.69 277 ALA A C 1
ATOM 2189 O O . ALA A 1 277 ? 0.255 -5.309 9.984 1 89.69 277 ALA A O 1
ATOM 2190 N N . GLY A 1 278 ? 1.209 -7.273 9.484 1 88.88 278 GLY A N 1
ATOM 2191 C CA . GLY A 1 278 ? 1.119 -7.004 8.062 1 88.88 278 GLY A CA 1
ATOM 2192 C C . GLY A 1 278 ? -0.307 -6.82 7.574 1 88.88 278 GLY A C 1
ATOM 2193 O O . GLY A 1 278 ? -0.59 -5.91 6.797 1 88.88 278 GLY A O 1
ATOM 2194 N N . GLU A 1 279 ? -1.158 -7.645 8.039 1 88.88 279 GLU A N 1
ATOM 2195 C CA . GLU A 1 279 ? -2.568 -7.562 7.672 1 88.88 279 GLU A CA 1
ATOM 2196 C C . GLU A 1 279 ? -3.213 -6.301 8.234 1 88.88 279 GLU A C 1
ATOM 2198 O O . GLU A 1 279 ? -4.086 -5.703 7.602 1 88.88 279 GLU A O 1
ATOM 2203 N N . VAL A 1 280 ? -2.795 -5.965 9.391 1 94.5 280 VAL A N 1
ATOM 2204 C CA . VAL A 1 280 ? -3.285 -4.73 9.992 1 94.5 280 VAL A CA 1
ATOM 2205 C C . VAL A 1 280 ? -2.881 -3.535 9.133 1 94.5 280 VAL A C 1
ATOM 2207 O O . VAL A 1 280 ? -3.707 -2.668 8.836 1 94.5 280 VAL A O 1
ATOM 2210 N N . LEU A 1 281 ? -1.633 -3.508 8.773 1 94.38 281 LEU A N 1
ATOM 2211 C CA . LEU A 1 281 ? -1.121 -2.404 7.973 1 94.38 281 LEU A CA 1
ATOM 2212 C C . LEU A 1 281 ? -1.876 -2.297 6.652 1 94.38 281 LEU A C 1
ATOM 2214 O O . LEU A 1 281 ? -2.277 -1.204 6.246 1 94.38 281 LEU A O 1
ATOM 2218 N N . LYS A 1 282 ? -2.09 -3.402 6.043 1 90.38 282 LYS A N 1
ATOM 2219 C CA . LYS A 1 282 ? -2.811 -3.434 4.773 1 90.38 282 LYS A CA 1
ATOM 2220 C C . LYS A 1 282 ? -4.25 -2.961 4.945 1 90.38 282 LYS A C 1
ATOM 2222 O O . LYS A 1 282 ? -4.734 -2.133 4.172 1 90.38 282 LYS A O 1
ATOM 2227 N N . ALA A 1 283 ? -4.898 -3.516 5.938 1 93.19 283 ALA A N 1
ATOM 2228 C CA . ALA A 1 283 ? -6.293 -3.164 6.195 1 93.19 283 ALA A CA 1
ATOM 2229 C C . ALA A 1 283 ? -6.434 -1.679 6.52 1 93.19 283 ALA A C 1
ATOM 2231 O O . ALA A 1 283 ? -7.363 -1.019 6.047 1 93.19 283 ALA A O 1
ATOM 2232 N N . LEU A 1 284 ? -5.531 -1.204 7.305 1 96.5 284 LEU A N 1
ATOM 2233 C CA . LEU A 1 284 ? -5.57 0.198 7.703 1 96.5 284 LEU A CA 1
ATOM 2234 C C . LEU A 1 284 ? -5.328 1.112 6.508 1 96.5 284 LEU A C 1
ATOM 2236 O O . LEU A 1 284 ? -6.008 2.129 6.352 1 96.5 284 LEU A O 1
ATOM 2240 N N . LYS A 1 285 ? -4.387 0.778 5.727 1 94 285 LYS A N 1
ATOM 2241 C CA . LYS A 1 285 ? -4.082 1.552 4.523 1 94 285 LYS A CA 1
ATOM 2242 C C . LYS A 1 285 ? -5.293 1.631 3.602 1 94 285 LYS A C 1
ATOM 2244 O O . LYS A 1 285 ? -5.668 2.715 3.148 1 94 285 LYS A O 1
ATOM 2249 N N . ASP A 1 286 ? -5.91 0.509 3.334 1 90.38 286 ASP A N 1
ATOM 2250 C CA . ASP A 1 286 ? -7.07 0.443 2.453 1 90.38 286 ASP A CA 1
ATOM 2251 C C . ASP A 1 286 ? -8.242 1.228 3.033 1 90.38 286 ASP A C 1
ATOM 2253 O O . ASP A 1 286 ? -8.953 1.927 2.305 1 90.38 286 ASP A O 1
ATOM 2257 N N . ALA A 1 287 ? -8.406 1.057 4.285 1 94.56 287 ALA A N 1
ATOM 2258 C CA . ALA A 1 287 ? -9.516 1.734 4.953 1 94.56 287 ALA A CA 1
ATOM 2259 C C . ALA A 1 287 ? -9.336 3.25 4.918 1 94.56 287 ALA A C 1
ATOM 2261 O O . ALA A 1 287 ? -10.281 3.986 4.633 1 94.56 287 ALA A O 1
ATOM 2262 N N . CYS A 1 288 ? -8.156 3.717 5.199 1 97 288 CYS A N 1
ATOM 2263 C CA . CYS A 1 288 ? -7.867 5.145 5.234 1 97 288 CYS A CA 1
ATOM 2264 C C . CYS A 1 288 ? -8.039 5.77 3.857 1 97 288 CYS A C 1
ATOM 2266 O O . CYS A 1 288 ? -8.516 6.898 3.736 1 97 288 CYS A O 1
ATOM 2268 N N . ALA A 1 289 ? -7.699 5.043 2.83 1 93.81 289 ALA A N 1
ATOM 2269 C CA . ALA A 1 289 ? -7.77 5.539 1.458 1 93.81 289 ALA A CA 1
ATOM 2270 C C . ALA A 1 289 ? -9.219 5.793 1.042 1 93.81 289 ALA A C 1
ATOM 2272 O O . ALA A 1 289 ? -9.477 6.496 0.06 1 93.81 289 ALA A O 1
ATOM 2273 N N . ARG A 1 290 ? -10.188 5.336 1.825 1 92.81 290 ARG A N 1
ATOM 2274 C CA . ARG A 1 290 ? -11.594 5.418 1.446 1 92.81 290 ARG A CA 1
ATOM 2275 C C . ARG A 1 290 ? -12.359 6.352 2.379 1 92.81 290 ARG A C 1
ATOM 2277 O O . ARG A 1 290 ? -13.594 6.363 2.375 1 92.81 290 ARG A O 1
ATOM 2284 N N . VAL A 1 291 ? -11.617 7.07 3.117 1 97.44 291 VAL A N 1
ATOM 2285 C CA . VAL A 1 291 ? -12.281 7.977 4.055 1 97.44 291 VAL A CA 1
ATOM 2286 C C . VAL A 1 291 ? -12.711 9.25 3.328 1 97.44 291 VAL A C 1
ATOM 2288 O O . VAL A 1 291 ? -12.172 10.328 3.588 1 97.44 291 VAL A O 1
ATOM 2291 N N . HIS A 1 292 ? -13.758 9.117 2.531 1 96.62 292 HIS A N 1
ATOM 2292 C CA . HIS A 1 292 ? -14.266 10.234 1.74 1 96.62 292 HIS A CA 1
ATOM 2293 C C . HIS A 1 292 ? -15.188 11.125 2.568 1 96.62 292 HIS A C 1
ATOM 2295 O O . HIS A 1 292 ? -15.43 12.281 2.207 1 96.62 292 HIS A O 1
ATOM 2301 N N . ASN A 1 293 ? -15.781 10.57 3.6 1 97.81 2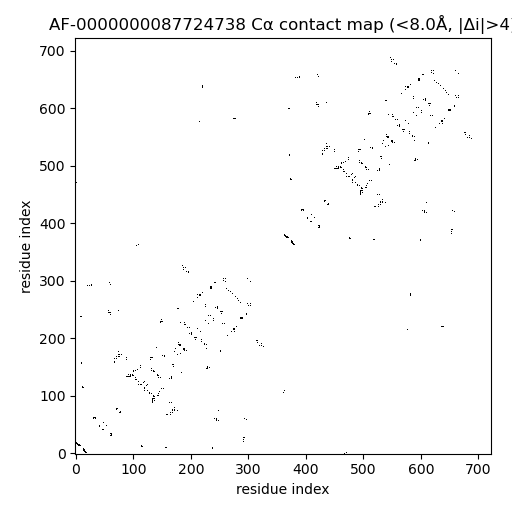93 ASN A N 1
ATOM 2302 C CA . ASN A 1 293 ? -16.594 11.391 4.492 1 97.81 293 ASN A CA 1
ATOM 2303 C C . ASN A 1 293 ? -15.734 12.172 5.477 1 97.81 293 ASN A C 1
ATOM 2305 O O . ASN A 1 293 ? -15.688 11.852 6.664 1 97.81 293 ASN A O 1
ATOM 2309 N N . ARG A 1 294 ? -15.18 13.18 4.953 1 98.12 294 ARG A N 1
ATOM 2310 C CA . ARG A 1 294 ? -14.203 13.977 5.688 1 98.12 294 ARG A CA 1
ATOM 2311 C C . ARG A 1 294 ? -14.836 14.633 6.91 1 98.12 294 ARG A C 1
ATOM 2313 O O . ARG A 1 294 ? -14.188 14.797 7.938 1 98.12 294 ARG A O 1
ATOM 2320 N N . ASP A 1 295 ? -16.094 14.977 6.871 1 98 295 ASP A N 1
ATOM 2321 C CA . ASP A 1 295 ? -16.75 15.617 8 1 98 295 ASP A CA 1
ATOM 2322 C C . ASP A 1 295 ? -17 14.617 9.125 1 98 295 ASP A C 1
ATOM 2324 O O . ASP A 1 295 ? -16.922 14.969 10.305 1 98 295 ASP A O 1
ATOM 2328 N N . ALA A 1 296 ? -17.312 13.445 8.75 1 98 296 ALA A N 1
ATOM 2329 C CA . ALA A 1 296 ? -17.469 12.398 9.758 1 98 296 ALA A CA 1
ATOM 2330 C C . ALA A 1 296 ? -16.156 12.133 10.477 1 98 296 ALA A C 1
ATOM 2332 O O . ALA A 1 296 ? -16.141 11.922 11.695 1 98 296 ALA A O 1
ATOM 2333 N N . LEU A 1 297 ? -15.078 12.125 9.75 1 98.56 297 LEU A N 1
ATOM 2334 C CA . LEU A 1 297 ? -13.773 11.914 10.375 1 98.56 297 LEU A CA 1
ATOM 2335 C C . LEU A 1 297 ? -13.453 13.047 11.352 1 98.56 297 LEU A C 1
ATOM 2337 O O . LEU A 1 297 ? -13 12.797 12.469 1 98.56 297 LEU A O 1
ATOM 2341 N N . MET A 1 298 ? -13.711 14.281 10.914 1 98.56 298 MET A N 1
ATOM 2342 C CA . MET A 1 298 ? -13.391 15.422 11.758 1 98.56 298 MET A CA 1
ATOM 2343 C C . MET A 1 298 ? -14.281 15.445 12.992 1 98.56 298 MET A C 1
ATOM 2345 O O . MET A 1 298 ? -13.844 15.82 14.078 1 98.56 298 MET A O 1
ATOM 2349 N N . ALA A 1 299 ? -15.523 15.023 12.805 1 97.94 299 ALA A N 1
ATOM 2350 C CA . ALA A 1 299 ? -16.406 14.906 13.961 1 97.94 299 ALA A CA 1
ATOM 2351 C C . ALA A 1 299 ? -15.875 13.867 14.945 1 97.94 299 ALA A C 1
ATOM 2353 O O . ALA A 1 299 ? -15.867 14.109 16.156 1 97.94 299 ALA A O 1
ATOM 2354 N N . ALA A 1 300 ? -15.461 12.773 14.445 1 97.94 300 ALA A N 1
ATOM 2355 C CA . ALA A 1 300 ? -14.891 11.734 15.297 1 97.94 300 ALA A CA 1
ATOM 2356 C C . ALA A 1 300 ? -13.633 12.234 16 1 97.94 300 ALA A C 1
ATOM 2358 O O . ALA A 1 300 ? -13.422 11.938 17.188 1 97.94 300 ALA A O 1
ATOM 2359 N N . ALA A 1 301 ? -12.812 12.977 15.359 1 98.31 301 ALA A N 1
ATOM 2360 C CA . ALA A 1 301 ? -11.531 13.453 15.883 1 98.31 301 ALA A CA 1
ATOM 2361 C C . ALA A 1 301 ? -11.742 14.5 16.984 1 98.31 301 ALA A C 1
ATOM 2363 O O . ALA A 1 301 ? -10.984 14.547 17.953 1 98.31 301 ALA A O 1
ATOM 2364 N N . PHE A 1 302 ? -12.797 15.312 16.875 1 97.62 302 PHE A N 1
ATOM 2365 C CA . PHE A 1 302 ? -12.914 16.453 17.781 1 97.62 302 PHE A CA 1
ATOM 2366 C C . PHE A 1 302 ? -14.016 16.203 18.812 1 97.62 302 PHE A C 1
ATOM 2368 O O . PHE A 1 302 ? -14.031 16.844 19.859 1 97.62 302 PHE A O 1
ATOM 2375 N N . GLN A 1 303 ? -14.906 15.219 18.562 1 95 303 GLN A N 1
ATOM 2376 C CA . GLN A 1 303 ? -16.016 14.977 19.484 1 95 303 GLN A CA 1
ATOM 2377 C C . GLN A 1 303 ? -15.977 13.547 20.016 1 95 303 GLN A C 1
ATOM 2379 O O . GLN A 1 303 ? -16.562 13.266 21.062 1 95 303 GLN A O 1
ATOM 2384 N N . GLY A 1 304 ? -15.281 12.711 19.359 1 93.44 304 GLY A N 1
ATOM 2385 C CA . GLY A 1 304 ? -15.414 11.297 19.672 1 93.44 304 GLY A CA 1
ATOM 2386 C C . GLY A 1 304 ? -14.25 10.75 20.469 1 93.44 304 GLY A C 1
ATOM 2387 O O . GLY A 1 304 ? -14.375 9.719 21.141 1 93.44 304 GLY A O 1
ATOM 2388 N N . VAL A 1 305 ? -13.102 11.43 20.453 1 94.62 305 VAL A N 1
ATOM 2389 C CA . VAL A 1 305 ? -11.922 10.797 21.031 1 94.62 305 VAL A CA 1
ATOM 2390 C C . VAL A 1 305 ? -11.547 11.492 22.344 1 94.62 305 VAL A C 1
ATOM 2392 O O . VAL A 1 305 ? -10.508 11.188 22.938 1 94.62 305 VAL A O 1
ATOM 2395 N N . GLY A 1 306 ? -12.328 12.391 22.812 1 92.38 306 GLY A N 1
ATOM 2396 C CA . GLY A 1 306 ? -12.086 13.039 24.094 1 92.38 306 GLY A CA 1
ATOM 2397 C C . GLY A 1 306 ? -11.047 14.141 24.016 1 92.38 306 GLY A C 1
ATOM 2398 O O . GLY A 1 306 ? -10.766 14.664 22.922 1 92.38 306 GLY A O 1
ATOM 2399 N N . SER A 1 307 ? -10.445 14.461 25.188 1 93.38 307 SER A N 1
ATOM 2400 C CA . SER A 1 307 ? -9.562 15.617 25.281 1 93.38 307 SER A CA 1
ATOM 2401 C C . SER A 1 307 ? -8.102 15.219 25.062 1 93.38 307 SER A C 1
ATOM 2403 O O . SER A 1 307 ? -7.707 14.094 25.391 1 93.38 307 SER A O 1
ATOM 2405 N N . PHE A 1 308 ? -7.387 16.109 24.453 1 95.06 308 PHE A N 1
ATOM 2406 C CA . PHE A 1 308 ? -5.949 15.969 24.266 1 95.06 308 PHE A CA 1
ATOM 2407 C C . PHE A 1 308 ? -5.203 17.156 24.859 1 95.06 308 PHE A C 1
ATOM 2409 O O . PHE A 1 308 ? -4.641 17.969 24.141 1 95.06 308 PHE A O 1
ATOM 2416 N N . PRO A 1 309 ? -5.141 17.203 26.188 1 95.12 309 PRO A N 1
ATOM 2417 C CA . PRO A 1 309 ? -4.473 18.344 26.812 1 95.12 309 PRO A CA 1
ATOM 2418 C C . PRO A 1 309 ? -2.996 18.438 26.438 1 95.12 309 PRO A C 1
ATOM 2420 O O . PRO A 1 309 ? -2.275 17.438 26.484 1 95.12 309 PRO A O 1
ATOM 2423 N N . MET A 1 310 ? -2.566 19.594 26.125 1 95.38 310 MET A N 1
ATOM 2424 C CA . MET A 1 310 ? -1.192 19.812 25.688 1 95.38 310 MET A CA 1
ATOM 2425 C C . MET A 1 310 ? -0.203 19.5 26.797 1 95.38 310 MET A C 1
ATOM 2427 O O . MET A 1 310 ? 0.912 19.047 26.531 1 95.38 310 MET A O 1
ATOM 2431 N N . ALA A 1 311 ? -0.64 19.688 28 1 96 311 ALA A N 1
ATOM 2432 C CA . ALA A 1 311 ? 0.221 19.359 29.125 1 96 311 ALA A CA 1
ATOM 2433 C C . ALA A 1 311 ? 0.591 17.891 29.125 1 96 311 ALA A C 1
ATOM 2435 O O . ALA A 1 311 ? 1.749 17.531 29.344 1 96 311 ALA A O 1
ATOM 2436 N N . ARG A 1 312 ? -0.354 17.094 28.875 1 96.31 312 ARG A N 1
ATOM 2437 C CA . ARG A 1 312 ? -0.124 15.648 28.812 1 96.31 312 ARG A CA 1
ATOM 2438 C C . ARG A 1 312 ? 0.756 15.289 27.609 1 96.31 312 ARG A C 1
ATOM 2440 O O . ARG A 1 312 ? 1.652 14.445 27.734 1 96.31 312 ARG A O 1
ATOM 2447 N N . ILE A 1 313 ? 0.527 15.859 26.469 1 97.5 313 ILE A N 1
ATOM 2448 C CA . ILE A 1 313 ? 1.301 15.602 25.266 1 97.5 313 ILE A CA 1
ATOM 2449 C C . ILE A 1 313 ? 2.756 16 25.484 1 97.5 313 ILE A C 1
ATOM 2451 O O . ILE A 1 313 ? 3.676 15.273 25.125 1 97.5 313 ILE A O 1
ATOM 2455 N N . ARG A 1 314 ? 2.943 17.141 26.125 1 97.06 314 ARG A N 1
ATOM 2456 C CA . ARG A 1 314 ? 4.293 17.609 26.422 1 97.06 314 ARG A CA 1
ATOM 2457 C C . ARG A 1 314 ? 5.016 16.656 27.375 1 97.06 314 ARG A C 1
ATOM 2459 O O . ARG A 1 314 ? 6.211 16.406 27.203 1 97.06 314 ARG A O 1
ATOM 2466 N N . GLU A 1 315 ? 4.281 16.219 28.328 1 97.44 315 GLU A N 1
ATOM 2467 C CA . GLU A 1 315 ? 4.844 15.25 29.266 1 97.44 315 GLU A CA 1
ATOM 2468 C C . GLU A 1 315 ? 5.277 13.977 28.547 1 97.44 315 GLU A C 1
ATOM 2470 O O . GLU A 1 315 ? 6.375 13.469 28.781 1 97.44 315 GLU A O 1
ATOM 2475 N N . LEU A 1 316 ? 4.426 13.477 27.703 1 97.56 316 LEU A N 1
ATOM 2476 C CA . LEU A 1 316 ? 4.727 12.258 26.953 1 97.56 316 LEU A CA 1
ATOM 2477 C C . LEU A 1 316 ? 5.898 12.484 26 1 97.56 316 LEU A C 1
ATOM 2479 O O . LEU A 1 316 ? 6.77 11.625 25.875 1 97.56 316 LEU A O 1
ATOM 2483 N N . ARG A 1 317 ? 5.938 13.609 25.375 1 97.75 317 ARG A N 1
ATOM 2484 C CA . ARG A 1 317 ? 7.035 13.945 24.469 1 97.75 317 ARG A CA 1
ATOM 2485 C C . ARG A 1 317 ? 8.367 13.945 25.203 1 97.75 317 ARG A C 1
ATOM 2487 O O . ARG A 1 317 ? 9.359 13.406 24.719 1 97.75 317 ARG A O 1
ATOM 2494 N N . ALA A 1 318 ? 8.359 14.57 26.359 1 96.75 318 ALA A N 1
ATOM 2495 C CA . ALA A 1 318 ? 9.586 14.633 27.156 1 96.75 318 ALA A CA 1
ATOM 2496 C C . ALA A 1 318 ? 10.07 13.234 27.531 1 96.75 318 ALA A C 1
ATOM 2498 O O . ALA A 1 318 ? 11.273 12.945 27.453 1 96.75 318 ALA A O 1
ATOM 2499 N N . ARG A 1 319 ? 9.219 12.453 27.891 1 96.19 319 ARG A N 1
ATOM 2500 C CA . ARG A 1 319 ? 9.547 11.086 28.266 1 96.19 319 ARG A CA 1
ATOM 2501 C C . ARG A 1 319 ? 10.078 10.297 27.078 1 96.19 319 ARG A C 1
ATOM 2503 O O . ARG A 1 319 ? 11.117 9.633 27.172 1 96.19 319 ARG A O 1
ATOM 2510 N N . HIS A 1 320 ? 9.391 10.344 25.953 1 95.19 320 HIS A N 1
ATOM 2511 C CA . HIS A 1 320 ? 9.742 9.531 24.797 1 95.19 320 HIS A CA 1
ATOM 2512 C C . HIS A 1 320 ? 10.977 10.086 24.094 1 95.19 320 HIS A C 1
ATOM 2514 O O . HIS A 1 320 ? 11.695 9.344 23.422 1 95.19 320 HIS A O 1
ATOM 2520 N N . GLN A 1 321 ? 11.211 11.414 24.266 1 94.94 321 GLN A N 1
ATOM 2521 C CA . GLN A 1 321 ? 12.422 11.992 23.703 1 94.94 321 GLN A CA 1
ATOM 2522 C C . GLN A 1 321 ? 13.672 11.305 24.25 1 94.94 321 GLN A C 1
ATOM 2524 O O . GLN A 1 321 ? 14.602 10.992 23.5 1 94.94 321 GLN A O 1
ATOM 2529 N N . ARG A 1 322 ? 13.68 11.008 25.516 1 92.88 322 ARG A N 1
ATOM 2530 C CA . ARG A 1 322 ? 14.797 10.32 26.156 1 92.88 322 ARG A CA 1
ATOM 2531 C C . ARG A 1 322 ? 14.969 8.914 25.594 1 92.88 322 ARG A C 1
ATOM 2533 O O . ARG A 1 322 ? 16.094 8.492 25.312 1 92.88 322 ARG A O 1
ATOM 2540 N N . GLU A 1 323 ? 13.938 8.297 25.391 1 91.56 323 GLU A N 1
ATOM 2541 C CA . GLU A 1 323 ? 13.969 6.926 24.875 1 91.56 323 GLU A CA 1
ATOM 2542 C C . GLU A 1 323 ? 14.477 6.887 23.438 1 91.56 323 GLU A C 1
ATOM 2544 O O . GLU A 1 323 ? 15.234 5.988 23.078 1 91.56 323 GLU A O 1
ATOM 2549 N N . VAL A 1 324 ? 14 7.816 22.688 1 91.38 324 VAL A N 1
ATOM 2550 C CA . VAL A 1 324 ? 14.391 7.887 21.281 1 91.38 324 VAL A CA 1
ATOM 2551 C C . VAL A 1 324 ? 15.875 8.234 21.172 1 91.38 324 VAL A C 1
ATOM 2553 O O . VAL A 1 324 ? 16.594 7.672 20.344 1 91.38 324 VAL A O 1
ATOM 2556 N N . ASP A 1 325 ? 16.297 9.109 22.031 1 91.5 325 ASP A N 1
ATOM 2557 C CA . ASP A 1 325 ? 17.703 9.453 22.062 1 91.5 325 ASP A CA 1
ATOM 2558 C C . ASP A 1 325 ? 18.562 8.227 22.359 1 91.5 325 ASP A C 1
ATOM 2560 O O . ASP A 1 325 ? 19.594 8.016 21.703 1 91.5 325 ASP A O 1
ATOM 2564 N N . ASP A 1 326 ? 18.156 7.445 23.25 1 90.06 326 ASP A N 1
ATOM 2565 C CA . ASP A 1 326 ? 18.859 6.227 23.609 1 90.06 326 ASP A CA 1
ATOM 2566 C C . ASP A 1 326 ? 18.875 5.227 22.469 1 90.06 326 ASP A C 1
ATOM 2568 O O . ASP A 1 326 ? 19.891 4.59 22.188 1 90.06 326 ASP A O 1
ATOM 2572 N N . MET A 1 327 ? 17.734 5.129 21.875 1 84.31 327 MET A N 1
ATOM 2573 C CA . MET A 1 327 ? 17.609 4.207 20.75 1 84.31 327 MET A CA 1
ATOM 2574 C C . MET A 1 327 ? 18.531 4.605 19.609 1 84.31 327 MET A C 1
ATOM 2576 O O . MET A 1 327 ? 19.234 3.758 19.047 1 84.31 327 MET A O 1
ATOM 2580 N N . LEU A 1 328 ? 18.578 5.816 19.312 1 84.38 328 LEU A N 1
ATOM 2581 C CA . LEU A 1 328 ? 19.375 6.309 18.203 1 84.38 328 LEU A CA 1
ATOM 2582 C C . LEU A 1 328 ? 20.875 6.223 18.547 1 84.38 328 LEU A C 1
ATOM 2584 O O . LEU A 1 328 ? 21.688 5.945 17.656 1 84.38 328 LEU A O 1
ATOM 2588 N N . ALA A 1 329 ? 21.172 6.414 19.766 1 86.19 329 ALA A N 1
ATOM 2589 C CA . ALA A 1 329 ? 22.547 6.25 20.203 1 86.19 329 ALA A CA 1
ATOM 2590 C C . ALA A 1 329 ? 23 4.797 20.062 1 86.19 329 ALA A C 1
ATOM 2592 O O . ALA A 1 329 ? 24.125 4.527 19.656 1 86.19 329 ALA A O 1
ATOM 2593 N N . ALA A 1 330 ? 22.156 3.965 20.422 1 81.31 330 ALA A N 1
ATOM 2594 C CA . ALA A 1 330 ? 22.453 2.539 20.312 1 81.31 330 ALA A CA 1
ATOM 2595 C C . ALA A 1 330 ? 22.641 2.123 18.859 1 81.31 330 ALA A C 1
ATOM 2597 O O . ALA A 1 330 ? 23.531 1.323 18.547 1 81.31 330 ALA A O 1
ATOM 2598 N N . ARG A 1 331 ? 21.844 2.674 18.016 1 78.19 331 ARG A N 1
ATOM 2599 C CA . ARG A 1 331 ? 21.938 2.387 16.578 1 78.19 331 ARG A CA 1
ATOM 2600 C C . ARG A 1 331 ? 23.234 2.912 16 1 78.19 331 ARG A C 1
ATOM 2602 O O . ARG A 1 331 ? 23.875 2.244 15.18 1 78.19 331 ARG A O 1
ATOM 2609 N N . ALA A 1 332 ? 23.547 4.051 16.391 1 78.31 332 ALA A N 1
ATOM 2610 C CA . ALA A 1 332 ? 24.797 4.652 15.938 1 78.31 332 ALA A CA 1
ATOM 2611 C C . ALA A 1 332 ? 26 3.834 16.406 1 78.31 332 ALA A C 1
ATOM 2613 O O . ALA A 1 332 ? 26.969 3.648 15.664 1 78.31 332 ALA A O 1
ATOM 2614 N N . ALA A 1 333 ? 25.875 3.309 17.516 1 79.25 333 ALA A N 1
ATOM 2615 C CA . ALA A 1 333 ? 26.938 2.469 18.062 1 79.25 333 ALA A CA 1
ATOM 2616 C C . ALA A 1 333 ? 27.031 1.146 17.312 1 79.25 333 ALA A C 1
ATOM 2618 O O . ALA A 1 333 ? 28.141 0.665 17.031 1 79.25 333 ALA A O 1
ATOM 2619 N N . ALA A 1 334 ? 25.906 0.615 17.031 1 71.69 334 ALA A N 1
ATOM 2620 C CA . ALA A 1 334 ? 25.859 -0.646 16.297 1 71.69 334 ALA A CA 1
ATOM 2621 C C . ALA A 1 334 ? 26.438 -0.479 14.883 1 71.69 334 ALA A C 1
ATOM 2623 O O . ALA A 1 334 ? 27.172 -1.344 14.406 1 71.69 334 ALA A O 1
ATOM 2624 N N . LYS A 1 335 ? 26.125 0.585 14.234 1 73.25 335 LYS A N 1
ATOM 2625 C CA . LYS A 1 335 ? 26.641 0.884 12.906 1 73.25 335 LYS A CA 1
ATOM 2626 C C . LYS A 1 335 ? 28.156 1.067 12.93 1 73.25 335 LYS A C 1
ATOM 2628 O O . LYS A 1 335 ? 28.859 0.615 12.023 1 73.25 335 LYS A O 1
ATOM 2633 N N . ARG A 1 336 ? 28.516 1.67 13.906 1 70 336 ARG A N 1
ATOM 2634 C CA . ARG A 1 336 ? 29.953 1.877 14.07 1 70 336 ARG A CA 1
ATOM 2635 C C . ARG A 1 336 ? 30.672 0.553 14.289 1 70 336 ARG A C 1
ATOM 2637 O O . ARG A 1 336 ? 31.75 0.326 13.734 1 70 336 ARG A O 1
ATOM 2644 N N . LYS A 1 337 ? 30.047 -0.289 15.023 1 65.56 337 LYS A N 1
ATOM 2645 C CA . LYS A 1 337 ? 30.625 -1.606 15.273 1 65.56 337 LYS A CA 1
ATOM 2646 C C . LYS A 1 337 ? 30.609 -2.455 14.008 1 65.56 337 LYS A C 1
ATOM 2648 O O . LYS A 1 337 ? 31.578 -3.166 13.727 1 65.56 337 LYS A O 1
ATOM 2653 N N . GLY A 1 338 ? 29.516 -2.363 13.25 1 64.69 338 GLY A N 1
ATOM 2654 C CA . GLY A 1 338 ? 29.438 -3.062 11.977 1 64.69 338 GLY A CA 1
ATOM 2655 C C . GLY A 1 338 ? 30.453 -2.582 10.961 1 64.69 338 GLY A C 1
ATOM 2656 O O . GLY A 1 338 ? 31.078 -3.391 10.273 1 64.69 338 GLY A O 1
ATOM 2657 N N . SER A 1 339 ? 30.609 -1.307 10.898 1 68.06 339 SER A N 1
ATOM 2658 C CA . SER A 1 339 ? 31.594 -0.716 10.008 1 68.06 339 SER A CA 1
ATOM 2659 C C . SER A 1 339 ? 33 -1.11 10.414 1 68.06 339 SER A C 1
ATOM 2661 O O . SER A 1 339 ? 33.844 -1.398 9.562 1 68.06 339 SER A O 1
ATOM 2663 N N . LEU A 1 340 ? 33.219 -1.148 11.664 1 67.94 340 LEU A N 1
ATOM 2664 C CA . LEU A 1 340 ? 34.531 -1.556 12.18 1 67.94 340 LEU A CA 1
ATOM 2665 C C . LEU A 1 340 ? 34.781 -3.027 11.891 1 67.94 340 LEU A C 1
ATOM 2667 O O . LEU A 1 340 ? 35.906 -3.395 11.5 1 67.94 340 LEU A O 1
ATOM 2671 N N . ARG A 1 341 ? 33.75 -3.777 12.055 1 63.38 341 ARG A N 1
ATOM 2672 C CA . ARG A 1 341 ? 33.875 -5.203 11.766 1 63.38 341 ARG A CA 1
ATOM 2673 C C . ARG A 1 341 ? 34.125 -5.441 10.281 1 63.38 341 ARG A C 1
ATOM 2675 O O . ARG A 1 341 ? 34.938 -6.285 9.906 1 63.38 341 ARG A O 1
ATOM 2682 N N . SER A 1 342 ? 33.375 -4.723 9.5 1 66.62 342 SER A N 1
ATOM 2683 C CA . SER A 1 342 ? 33.594 -4.801 8.055 1 66.62 342 SER A CA 1
ATOM 2684 C C . SER A 1 342 ? 35 -4.324 7.68 1 66.62 342 SER A C 1
ATOM 2686 O O . SER A 1 342 ? 35.656 -4.938 6.844 1 66.62 342 SER A O 1
ATOM 2688 N N . ALA A 1 343 ? 35.531 -3.279 8.328 1 68.94 343 ALA A N 1
ATOM 2689 C CA . ALA A 1 343 ? 36.875 -2.756 8.109 1 68.94 343 ALA A CA 1
ATOM 2690 C C . ALA A 1 343 ? 37.938 -3.754 8.57 1 68.94 343 ALA A C 1
ATOM 2692 O O . ALA A 1 343 ? 38.969 -3.949 7.898 1 68.94 343 ALA A O 1
ATOM 2693 N N . ILE A 1 344 ? 37.688 -4.375 9.609 1 68.06 344 ILE A N 1
ATOM 2694 C CA . ILE A 1 344 ? 38.594 -5.375 10.148 1 68.06 344 ILE A CA 1
ATOM 2695 C C . ILE A 1 344 ? 38.625 -6.594 9.234 1 68.06 344 ILE A C 1
ATOM 2697 O O . ILE A 1 344 ? 39.688 -7.129 8.938 1 68.06 344 ILE A O 1
ATOM 2701 N N . SER A 1 345 ? 37.438 -6.914 8.812 1 67.06 345 SER A N 1
ATOM 2702 C CA . SER A 1 345 ? 37.344 -8.039 7.891 1 67.06 345 SER A CA 1
ATOM 2703 C C . SER A 1 345 ? 38.062 -7.734 6.57 1 67.06 345 SER A C 1
ATOM 2705 O O . SER A 1 345 ? 38.75 -8.586 6.023 1 67.06 345 SER A O 1
ATOM 2707 N N . GLN A 1 346 ? 37.906 -6.594 6.09 1 68.62 346 GLN A N 1
ATOM 2708 C CA . GLN A 1 346 ? 38.562 -6.152 4.875 1 68.62 346 GLN A CA 1
ATOM 2709 C C . GLN A 1 346 ? 40.094 -6.066 5.09 1 68.62 346 GLN A C 1
ATOM 2711 O O . GLN A 1 346 ? 40.875 -6.473 4.227 1 68.62 346 GLN A O 1
ATOM 2716 N N . ALA A 1 347 ? 40.625 -5.555 6.234 1 71.5 347 ALA A N 1
ATOM 2717 C CA . ALA A 1 347 ? 42.031 -5.461 6.586 1 71.5 347 ALA A CA 1
ATOM 2718 C C . ALA A 1 347 ? 42.656 -6.848 6.734 1 71.5 347 ALA A C 1
ATOM 2720 O O . ALA A 1 347 ? 43.781 -7.078 6.277 1 71.5 347 ALA A O 1
ATOM 2721 N N . GLN A 1 348 ? 41.906 -7.684 7.242 1 65.88 348 GLN A N 1
ATOM 2722 C CA . GLN A 1 348 ? 42.375 -9.062 7.398 1 65.88 348 GLN A CA 1
ATOM 2723 C C . GLN A 1 348 ? 42.438 -9.773 6.051 1 65.88 348 GLN A C 1
ATOM 2725 O O . GLN A 1 348 ? 43.375 -10.531 5.797 1 65.88 348 GLN A O 1
ATOM 2730 N N . ALA A 1 349 ? 41.625 -9.43 5.199 1 68.5 349 ALA A N 1
ATOM 2731 C CA . ALA A 1 349 ? 41.625 -9.992 3.852 1 68.5 349 ALA A CA 1
ATOM 2732 C C . ALA A 1 349 ? 42.781 -9.438 3.041 1 68.5 349 ALA A C 1
ATOM 2734 O O . ALA A 1 349 ? 43.469 -10.18 2.311 1 68.5 349 ALA A O 1
ATOM 2735 N N . MET A 1 350 ? 43.125 -8.148 3.188 1 70.5 350 MET A N 1
ATOM 2736 C CA . MET A 1 350 ? 44.25 -7.5 2.516 1 70.5 350 MET A CA 1
ATOM 2737 C C . MET A 1 350 ? 45.594 -8.039 3.039 1 70.5 350 MET A C 1
ATOM 2739 O O . MET A 1 350 ? 46.531 -8.227 2.271 1 70.5 350 MET A O 1
ATOM 2743 N N . ARG A 1 351 ? 45.75 -8.258 4.227 1 66.75 351 ARG A N 1
ATOM 2744 C CA . ARG A 1 351 ? 46.969 -8.797 4.84 1 66.75 351 ARG A CA 1
ATOM 2745 C C . ARG A 1 351 ? 47.188 -10.234 4.402 1 66.75 351 ARG A C 1
ATOM 2747 O O . ARG A 1 351 ? 48.344 -10.625 4.145 1 66.75 351 ARG A O 1
ATOM 2754 N N . ALA A 1 352 ? 46.188 -10.93 4.234 1 66.81 352 ALA A N 1
ATOM 2755 C CA . ALA A 1 352 ? 46.281 -12.328 3.828 1 66.81 352 ALA A CA 1
ATOM 2756 C C . ALA A 1 352 ? 46.688 -12.445 2.361 1 66.81 352 ALA A C 1
ATOM 2758 O O . ALA A 1 352 ? 47.438 -13.367 1.985 1 66.81 352 ALA A O 1
ATOM 2759 N N . SER A 1 353 ? 46.312 -11.562 1.505 1 66.88 353 SER A N 1
ATOM 2760 C CA . SER A 1 353 ? 46.688 -11.547 0.094 1 66.88 353 SER A CA 1
ATOM 2761 C C . SER A 1 353 ? 48.125 -11.102 -0.091 1 66.88 353 SER A C 1
ATOM 2763 O O . SER A 1 353 ? 48.781 -11.492 -1.053 1 66.88 353 SER A O 1
ATOM 2765 N N . GLY A 1 354 ? 48.688 -10.352 0.72 1 61.19 354 GLY A N 1
ATOM 2766 C CA . GLY A 1 354 ? 50.062 -9.875 0.628 1 61.19 354 GLY A CA 1
ATOM 2767 C C . GLY A 1 354 ? 51.094 -10.938 0.991 1 61.19 354 GLY A C 1
ATOM 2768 O O . GLY A 1 354 ? 52.25 -10.82 0.641 1 61.19 354 GLY A O 1
ATOM 2769 N N . THR A 1 355 ? 50.781 -11.883 1.718 1 57.31 355 THR A N 1
ATOM 2770 C CA . THR A 1 355 ? 51.781 -12.836 2.197 1 57.31 355 THR A CA 1
ATOM 2771 C C . THR A 1 355 ? 52.062 -13.914 1.149 1 57.31 355 THR A C 1
ATOM 2773 O O . THR A 1 355 ? 53 -14.703 1.286 1 57.31 355 THR A O 1
ATOM 2776 N N . SER A 1 356 ? 51.219 -14.055 0.056 1 50.81 356 SER A N 1
ATOM 2777 C CA . SER A 1 356 ? 51.5 -15.172 -0.853 1 50.81 356 SER A CA 1
ATOM 2778 C C . SER A 1 356 ? 52.562 -14.797 -1.886 1 50.81 356 SER A C 1
ATOM 2780 O O . SER A 1 356 ? 52.969 -15.633 -2.688 1 50.81 356 SER A O 1
ATOM 2782 N N . GLY A 1 357 ? 53.031 -13.547 -1.98 1 48.44 357 GLY A N 1
ATOM 2783 C CA . GLY A 1 357 ? 53.969 -13.227 -3.053 1 48.44 357 GLY A CA 1
ATOM 2784 C C . GLY A 1 357 ? 55.406 -13.602 -2.736 1 48.44 357 GLY A C 1
ATOM 2785 O O . GLY A 1 357 ? 56.312 -13.391 -3.553 1 48.44 357 GLY A O 1
ATOM 2786 N N . GLY A 1 358 ? 55.781 -13.867 -1.491 1 44.69 358 GLY A N 1
ATOM 2787 C CA . GLY A 1 358 ? 57.25 -13.852 -1.309 1 44.69 358 GLY A CA 1
ATOM 2788 C C . GLY A 1 358 ? 57.906 -15.164 -1.677 1 44.69 358 GLY A C 1
ATOM 2789 O O . GLY A 1 358 ? 59.125 -15.312 -1.523 1 44.69 358 GLY A O 1
ATOM 2790 N N . GLY A 1 359 ? 57.25 -16.312 -1.771 1 35.19 359 GLY A N 1
ATOM 2791 C CA . GLY A 1 359 ? 58.125 -17.469 -1.7 1 35.19 359 GLY A CA 1
ATOM 2792 C C . GLY A 1 359 ? 58.75 -17.828 -3.031 1 35.19 359 GLY A C 1
ATOM 2793 O O . GLY A 1 359 ? 59.5 -18.797 -3.131 1 35.19 359 GLY A O 1
ATOM 2794 N N . ALA A 1 360 ? 58.219 -17.453 -4.168 1 35.44 360 ALA A N 1
ATOM 2795 C CA . ALA A 1 360 ? 58.812 -18.156 -5.305 1 35.44 360 ALA A CA 1
ATOM 2796 C C . ALA A 1 360 ? 60.188 -17.562 -5.656 1 35.44 360 ALA A C 1
ATOM 2798 O O . ALA A 1 360 ? 60.844 -18.016 -6.605 1 35.44 360 ALA A O 1
ATOM 2799 N N . ALA A 1 361 ? 60.938 -16.922 -4.781 1 27.33 361 ALA A N 1
ATOM 2800 C CA . ALA A 1 361 ? 62.281 -17.031 -5.312 1 27.33 361 ALA A CA 1
ATOM 2801 C C . ALA A 1 361 ? 62.906 -18.359 -4.922 1 27.33 361 ALA A C 1
ATOM 2803 O O . ALA A 1 361 ? 62.719 -18.844 -3.805 1 27.33 361 ALA A O 1
ATOM 2804 N N . MET B 1 1 ? 16.125 13.938 -17.547 1 27.69 1 MET B N 1
ATOM 2805 C CA . MET B 1 1 ? 15.242 14.383 -16.469 1 27.69 1 MET B CA 1
ATOM 2806 C C . MET B 1 1 ? 14.008 13.492 -16.375 1 27.69 1 MET B C 1
ATOM 2808 O O . MET B 1 1 ? 13.031 13.711 -17.109 1 27.69 1 MET B O 1
ATOM 2812 N N . ALA B 1 2 ? 14.18 12.125 -16.281 1 37.12 2 ALA B N 1
ATOM 2813 C CA . ALA B 1 2 ? 13.312 11.125 -16.906 1 37.12 2 ALA B CA 1
ATOM 2814 C C . ALA B 1 2 ? 11.961 11.055 -16.188 1 37.12 2 ALA B C 1
ATOM 2816 O O . ALA B 1 2 ? 11.891 10.625 -15.031 1 37.12 2 ALA B O 1
ATOM 2817 N N . SER B 1 3 ? 11.102 12.039 -16.344 1 44.06 3 SER B N 1
ATOM 2818 C CA . SER B 1 3 ? 9.703 12.148 -15.938 1 44.06 3 SER B CA 1
ATOM 2819 C C . SER B 1 3 ? 8.945 10.852 -16.203 1 44.06 3 SER B C 1
ATOM 2821 O O . SER B 1 3 ? 9.141 10.203 -17.219 1 44.06 3 SER B O 1
ATOM 2823 N N . GLY B 1 4 ? 8.586 10.102 -15.203 1 52.94 4 GLY B N 1
ATOM 2824 C CA . GLY B 1 4 ? 7.797 8.93 -15.523 1 52.94 4 GLY B CA 1
ATOM 2825 C C . GLY B 1 4 ? 6.695 9.203 -16.531 1 52.94 4 GLY B C 1
ATOM 2826 O O . GLY B 1 4 ? 6.082 10.273 -16.5 1 52.94 4 GLY B O 1
ATOM 2827 N N . GLU B 1 5 ? 6.77 8.695 -17.656 1 62.53 5 GLU B N 1
ATOM 2828 C CA . GLU B 1 5 ? 5.773 8.82 -18.719 1 62.53 5 GLU B CA 1
ATOM 2829 C C . GLU B 1 5 ? 4.492 8.07 -18.359 1 62.53 5 GLU B C 1
ATOM 2831 O O . GLU B 1 5 ? 4.547 6.941 -17.875 1 62.53 5 GLU B O 1
ATOM 2836 N N . THR B 1 6 ? 3.367 8.883 -18.188 1 63.19 6 THR B N 1
ATOM 2837 C CA . THR B 1 6 ? 2.047 8.281 -18.031 1 63.19 6 THR B CA 1
ATOM 2838 C C . THR B 1 6 ? 1.436 7.961 -19.391 1 63.19 6 THR B C 1
ATOM 2840 O O . THR B 1 6 ? 1.941 8.398 -20.422 1 63.19 6 THR B O 1
ATOM 2843 N N . GLY B 1 7 ? 0.569 7.047 -19.375 1 69.12 7 GLY B N 1
ATOM 2844 C CA . GLY B 1 7 ? -0.091 6.672 -20.625 1 69.12 7 GLY B CA 1
ATOM 2845 C C . GLY B 1 7 ? 0.52 5.449 -21.281 1 69.12 7 GLY B C 1
ATOM 2846 O O . GLY B 1 7 ? 0.38 5.25 -22.484 1 69.12 7 GLY B O 1
ATOM 2847 N N . VAL B 1 8 ? 1.357 4.82 -20.484 1 82.88 8 VAL B N 1
ATOM 2848 C CA . VAL B 1 8 ? 1.924 3.562 -20.969 1 82.88 8 VAL B CA 1
ATOM 2849 C C . VAL B 1 8 ? 1.122 2.391 -20.406 1 82.88 8 VAL B C 1
ATOM 2851 O O . VAL B 1 8 ? 0.775 2.377 -19.219 1 82.88 8 VAL B O 1
ATOM 2854 N N . PHE B 1 9 ? 0.775 1.458 -21.297 1 91.06 9 PHE B N 1
ATOM 2855 C CA . PHE B 1 9 ? 0.02 0.28 -20.891 1 91.06 9 PHE B CA 1
ATOM 2856 C C . PHE B 1 9 ? 0.832 -0.99 -21.125 1 91.06 9 PHE B C 1
ATOM 2858 O O . PHE B 1 9 ? 1.608 -1.073 -22.078 1 91.06 9 PHE B O 1
ATOM 2865 N N . ASP B 1 10 ? 0.624 -1.881 -20.266 1 94.25 10 ASP B N 1
ATOM 2866 C CA . ASP B 1 10 ? 1.328 -3.141 -20.484 1 94.25 10 ASP B CA 1
ATOM 2867 C C . ASP B 1 10 ? 0.494 -4.098 -21.328 1 94.25 10 ASP B C 1
ATOM 2869 O O . ASP B 1 10 ? -0.543 -3.713 -21.875 1 94.25 10 ASP B O 1
ATOM 2873 N N . LEU B 1 11 ? 1.056 -5.301 -21.5 1 94.25 11 LEU B N 1
ATOM 2874 C CA . LEU B 1 11 ? 0.488 -6.312 -22.391 1 94.25 11 LEU B CA 1
ATOM 2875 C C . LEU B 1 11 ? -0.94 -6.652 -21.969 1 94.25 11 LEU B C 1
ATOM 2877 O O . LEU B 1 11 ? -1.771 -6.984 -22.828 1 94.25 11 LEU B O 1
ATOM 2881 N N . TYR B 1 12 ? -1.236 -6.539 -20.734 1 96.5 12 TYR B N 1
ATOM 2882 C CA . TYR B 1 12 ? -2.516 -7.012 -20.219 1 96.5 12 TYR B CA 1
ATOM 2883 C C . TYR B 1 12 ? -3.465 -5.848 -19.969 1 96.5 12 TYR B C 1
ATOM 2885 O O . TYR B 1 12 ? -4.559 -6.039 -19.422 1 96.5 12 TYR B O 1
ATOM 2893 N N . GLY B 1 13 ? -3.039 -4.664 -20.297 1 94.88 13 GLY B N 1
ATOM 2894 C CA . GLY B 1 13 ? -3.938 -3.521 -20.266 1 94.88 13 GLY B CA 1
ATOM 2895 C C . GLY B 1 13 ? -3.84 -2.715 -18.984 1 94.88 13 GLY B C 1
ATOM 2896 O O . GLY B 1 13 ? -4.695 -1.873 -18.703 1 94.88 13 GLY B O 1
ATOM 2897 N N . PHE B 1 14 ? -2.82 -2.891 -18.234 1 94.44 14 PHE B N 1
ATOM 2898 C CA . PHE B 1 14 ? -2.613 -2.09 -17.047 1 94.44 14 PHE B CA 1
ATOM 2899 C C . PHE B 1 14 ? -1.833 -0.82 -17.359 1 94.44 14 PHE B C 1
ATOM 2901 O O . PHE B 1 14 ? -0.835 -0.866 -18.094 1 94.44 14 PHE B O 1
ATOM 2908 N N . GLU B 1 15 ? -2.307 0.255 -16.844 1 86.44 15 GLU B N 1
ATOM 2909 C CA . GLU B 1 15 ? -1.559 1.501 -16.984 1 86.44 15 GLU B CA 1
ATOM 2910 C C . GLU B 1 15 ? -0.335 1.518 -16.078 1 86.44 15 GLU B C 1
ATOM 2912 O O . GLU B 1 15 ? -0.425 1.15 -14.898 1 86.44 15 GLU B O 1
ATOM 2917 N N . LEU B 1 16 ? 0.778 1.976 -16.688 1 87.12 16 LEU B N 1
ATOM 2918 C CA . LEU B 1 16 ? 2.033 1.957 -15.945 1 87.12 16 LEU B CA 1
ATOM 2919 C C . LEU B 1 16 ? 2.58 3.369 -15.766 1 87.12 16 LEU B C 1
ATOM 2921 O O . LEU B 1 16 ? 2.355 4.238 -16.609 1 87.12 16 LEU B O 1
ATOM 2925 N N . THR B 1 17 ? 3.102 3.574 -14.617 1 77.5 17 THR B N 1
ATOM 2926 C CA . THR B 1 17 ? 4.008 4.703 -14.414 1 77.5 17 THR B CA 1
ATOM 2927 C C . THR B 1 17 ? 5.461 4.234 -14.422 1 77.5 17 THR B C 1
ATOM 2929 O O . THR B 1 17 ? 5.918 3.592 -13.477 1 77.5 17 THR B O 1
ATOM 2932 N N . VAL B 1 18 ? 6.16 4.566 -15.539 1 85.5 18 VAL B N 1
ATOM 2933 C CA . VAL B 1 18 ? 7.477 3.951 -15.703 1 85.5 18 VAL B CA 1
ATOM 2934 C C . VAL B 1 18 ? 8.539 5.035 -15.867 1 85.5 18 VAL B C 1
ATOM 2936 O O . VAL B 1 18 ? 8.266 6.09 -16.453 1 85.5 18 VAL B O 1
ATOM 2939 N N . THR B 1 19 ? 9.68 4.777 -15.391 1 81.56 19 THR B N 1
ATOM 2940 C CA . THR B 1 19 ? 10.883 5.574 -15.641 1 81.56 19 THR B CA 1
ATOM 2941 C C . THR B 1 19 ? 11.516 5.191 -16.969 1 81.56 19 THR B C 1
ATOM 2943 O O . THR B 1 19 ? 11.125 4.191 -17.578 1 81.56 19 THR B O 1
ATOM 2946 N N . PRO B 1 20 ? 12.438 5.992 -17.406 1 83.44 20 PRO B N 1
ATOM 2947 C CA . PRO B 1 20 ? 13.156 5.605 -18.625 1 83.44 20 PRO B CA 1
ATOM 2948 C C . PRO B 1 20 ? 13.828 4.242 -18.5 1 83.44 20 PRO B C 1
ATOM 2950 O O . PRO B 1 20 ? 13.844 3.471 -19.469 1 83.44 20 PRO B O 1
ATOM 2953 N N . GLN B 1 21 ? 14.312 4.02 -17.344 1 88.44 21 GLN B N 1
ATOM 2954 C CA . GLN B 1 21 ? 14.953 2.727 -17.125 1 88.44 21 GLN B CA 1
ATOM 2955 C C . GLN B 1 21 ? 13.93 1.592 -17.188 1 88.44 21 GLN B C 1
ATOM 2957 O O . GLN B 1 21 ? 14.211 0.531 -17.75 1 88.44 21 GLN B O 1
ATOM 2962 N N . ASP B 1 22 ? 12.789 1.778 -16.562 1 90.38 22 ASP B N 1
ATOM 2963 C CA . ASP B 1 22 ? 11.727 0.782 -16.625 1 90.38 22 ASP B CA 1
ATOM 2964 C C . ASP B 1 22 ? 11.328 0.485 -18.062 1 90.38 22 ASP B C 1
ATOM 2966 O O . ASP B 1 22 ? 11.102 -0.671 -18.422 1 90.38 22 ASP B O 1
ATOM 2970 N N . LYS B 1 23 ? 11.234 1.532 -18.828 1 90.88 23 LYS B N 1
ATOM 2971 C CA . LYS B 1 23 ? 10.875 1.389 -20.234 1 90.88 23 LYS B CA 1
ATOM 2972 C C . LYS B 1 23 ? 11.914 0.556 -20.984 1 90.88 23 LYS B C 1
ATOM 2974 O O . LYS B 1 23 ? 11.562 -0.288 -21.812 1 90.88 23 LYS B O 1
ATOM 2979 N N . ALA B 1 24 ? 13.125 0.929 -20.672 1 94 24 ALA B N 1
ATOM 2980 C CA . ALA B 1 24 ? 14.211 0.184 -21.297 1 94 24 ALA B CA 1
ATOM 2981 C C . ALA B 1 24 ? 14.148 -1.294 -20.922 1 94 24 ALA B C 1
ATOM 2983 O O . ALA B 1 24 ? 14.328 -2.166 -21.781 1 94 24 ALA B O 1
ATOM 2984 N N . ASP B 1 25 ? 13.922 -1.604 -19.672 1 95.5 25 ASP B N 1
ATOM 2985 C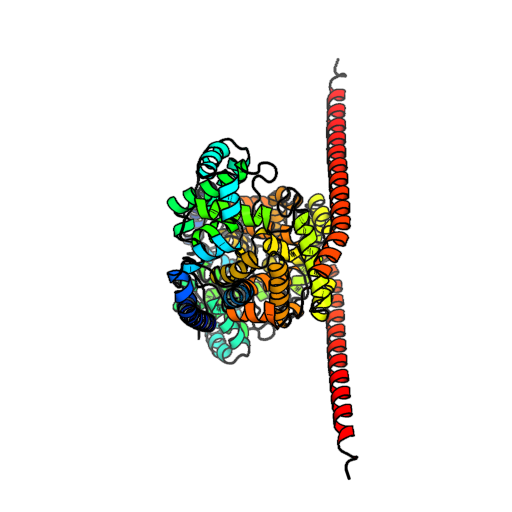 CA . ASP B 1 25 ? 13.812 -2.979 -19.188 1 95.5 25 ASP B CA 1
ATOM 2986 C C . ASP B 1 25 ? 12.672 -3.713 -19.875 1 95.5 25 ASP B C 1
ATOM 2988 O O . ASP B 1 25 ? 12.82 -4.859 -20.297 1 95.5 25 ASP B O 1
ATOM 2992 N N . ARG B 1 26 ? 11.594 -3.039 -19.984 1 95.56 26 ARG B N 1
ATOM 2993 C CA . ARG B 1 26 ? 10.422 -3.631 -20.625 1 95.56 26 ARG B CA 1
ATOM 2994 C C . ARG B 1 26 ? 10.688 -3.924 -22.094 1 95.56 26 ARG B C 1
ATOM 2996 O O . ARG B 1 26 ? 10.266 -4.957 -22.609 1 95.56 26 ARG B O 1
ATOM 3003 N N . TYR B 1 27 ? 11.359 -3.031 -22.734 1 95.12 27 TYR B N 1
ATOM 3004 C CA . TYR B 1 27 ? 11.68 -3.201 -24.156 1 95.12 27 TYR B CA 1
ATOM 3005 C C . TYR B 1 27 ? 12.555 -4.43 -24.359 1 95.12 27 TYR B C 1
ATOM 3007 O O . TYR B 1 27 ? 12.289 -5.238 -25.266 1 95.12 27 TYR B O 1
ATOM 3015 N N . VAL B 1 28 ? 13.523 -4.535 -23.531 1 96.75 28 VAL B N 1
ATOM 3016 C CA . VAL B 1 28 ? 14.438 -5.664 -23.641 1 96.75 28 VAL B CA 1
ATOM 3017 C C . VAL B 1 28 ? 13.68 -6.969 -23.406 1 96.75 28 VAL B C 1
ATOM 3019 O O . VAL B 1 28 ? 13.883 -7.949 -24.125 1 96.75 28 VAL B O 1
ATOM 3022 N N . CYS B 1 29 ? 12.844 -7 -22.453 1 97.19 29 CYS B N 1
ATOM 3023 C CA . CYS B 1 29 ? 12.047 -8.188 -22.156 1 97.19 29 CYS B CA 1
ATOM 3024 C C . CYS B 1 29 ? 11.109 -8.531 -23.312 1 97.19 29 CYS B C 1
ATOM 3026 O O . CYS B 1 29 ? 10.906 -9.703 -23.625 1 97.19 29 CYS B O 1
ATOM 3028 N N . ALA B 1 30 ? 10.539 -7.508 -23.922 1 95.5 30 ALA B N 1
ATOM 3029 C CA . ALA B 1 30 ? 9.633 -7.719 -25.047 1 95.5 30 ALA B CA 1
ATOM 3030 C C . ALA B 1 30 ? 10.375 -8.32 -26.234 1 95.5 30 ALA B C 1
ATOM 3032 O O . ALA B 1 30 ? 9.852 -9.203 -26.922 1 95.5 30 ALA B O 1
ATOM 3033 N N . GLN B 1 31 ? 11.578 -7.828 -26.469 1 96.12 31 GLN B N 1
ATOM 3034 C CA . GLN B 1 31 ? 12.398 -8.359 -27.547 1 96.12 31 GLN B CA 1
ATOM 3035 C C . GLN B 1 31 ? 12.766 -9.82 -27.297 1 96.12 31 GLN B C 1
ATOM 3037 O O . GLN B 1 31 ? 12.711 -10.648 -28.219 1 96.12 31 GLN B O 1
ATOM 3042 N N . TYR B 1 32 ? 13.094 -10.055 -26.125 1 96.94 32 TYR B N 1
ATOM 3043 C CA . TYR B 1 32 ? 13.43 -11.422 -25.75 1 96.94 32 TYR B CA 1
ATOM 3044 C C . TYR B 1 32 ? 12.234 -12.344 -25.938 1 96.94 32 TYR B C 1
ATOM 3046 O O . TYR B 1 32 ? 12.375 -13.453 -26.469 1 96.94 32 TYR B O 1
ATOM 3054 N N . ALA B 1 33 ? 11.086 -11.938 -25.531 1 96.12 33 ALA B N 1
ATOM 3055 C CA . ALA B 1 33 ? 9.867 -12.727 -25.656 1 96.12 33 ALA B CA 1
ATOM 3056 C C . ALA B 1 33 ? 9.562 -13.023 -27.125 1 96.12 33 ALA B C 1
ATOM 3058 O O . ALA B 1 33 ? 9.078 -14.109 -27.469 1 96.12 33 ALA B O 1
ATOM 3059 N N . GLN B 1 34 ? 9.844 -12.055 -27.969 1 95.38 34 GLN B N 1
ATOM 3060 C CA . GLN B 1 34 ? 9.625 -12.234 -29.406 1 95.38 34 GLN B CA 1
ATOM 3061 C C . GLN B 1 34 ? 10.555 -13.305 -29.969 1 95.38 34 GLN B C 1
ATOM 3063 O O . GLN B 1 34 ? 10.133 -14.133 -30.781 1 95.38 34 GLN B O 1
ATOM 3068 N N . ARG B 1 35 ? 11.727 -13.266 -29.531 1 96.5 35 ARG B N 1
ATOM 3069 C CA . ARG B 1 35 ? 12.672 -14.289 -29.969 1 96.5 35 ARG B CA 1
ATOM 3070 C C . ARG B 1 35 ? 12.258 -15.672 -29.469 1 96.5 35 ARG B C 1
ATOM 3072 O O . ARG B 1 35 ? 12.383 -16.656 -30.203 1 96.5 35 ARG B O 1
ATOM 3079 N N . ARG B 1 36 ? 11.742 -15.727 -28.312 1 97 36 ARG B N 1
ATOM 3080 C CA . ARG B 1 36 ? 11.289 -16.984 -27.734 1 97 36 ARG B CA 1
ATOM 3081 C C . ARG B 1 36 ? 10.094 -17.531 -28.516 1 97 36 ARG B C 1
ATOM 3083 O O . ARG B 1 36 ? 9.945 -18.75 -28.672 1 97 36 ARG B O 1
ATOM 3090 N N . GLU B 1 37 ? 9.25 -16.656 -28.938 1 96.81 37 GLU B N 1
ATOM 3091 C CA . GLU B 1 37 ? 8.07 -17.062 -29.688 1 96.81 37 GLU B CA 1
ATOM 3092 C C . GLU B 1 37 ? 8.453 -17.875 -30.922 1 96.81 37 GLU B C 1
ATOM 3094 O O . GLU B 1 37 ? 7.805 -18.875 -31.234 1 96.81 37 GLU B O 1
ATOM 3099 N N . ALA B 1 38 ? 9.5 -17.469 -31.562 1 96.62 38 ALA B N 1
ATOM 3100 C CA . ALA B 1 38 ? 9.984 -18.172 -32.75 1 96.62 38 ALA B CA 1
ATOM 3101 C C . ALA B 1 38 ? 10.422 -19.594 -32.375 1 96.62 38 ALA B C 1
ATOM 3103 O O . ALA B 1 38 ? 10.203 -20.531 -33.156 1 96.62 38 ALA B O 1
ATOM 3104 N N . LYS B 1 39 ? 10.977 -19.766 -31.266 1 97 39 LYS B N 1
ATOM 3105 C CA . LYS B 1 39 ? 11.469 -21.078 -30.812 1 97 39 LYS B CA 1
ATOM 3106 C C . LYS B 1 39 ? 10.312 -22.016 -30.484 1 97 39 LYS B C 1
ATOM 3108 O O . LYS B 1 39 ? 10.453 -23.234 -30.547 1 97 39 LYS B O 1
ATOM 3113 N N . TRP B 1 40 ? 9.117 -21.484 -30.156 1 97.75 40 TRP B N 1
ATOM 3114 C CA . TRP B 1 40 ? 7.953 -22.266 -29.766 1 97.75 40 TRP B CA 1
ATOM 3115 C C . TRP B 1 40 ? 7.16 -22.688 -31 1 97.75 40 TRP B C 1
ATOM 3117 O O . TRP B 1 40 ? 6.293 -23.562 -30.922 1 97.75 40 TRP B O 1
ATOM 3127 N N . GLU B 1 41 ? 7.469 -22.125 -32.188 1 96.69 41 GLU B N 1
ATOM 3128 C CA . GLU B 1 41 ? 6.676 -22.266 -33.406 1 96.69 41 GLU B CA 1
ATOM 3129 C C . GLU B 1 41 ? 6.52 -23.734 -33.812 1 96.69 41 GLU B C 1
ATOM 3131 O O . GLU B 1 41 ? 5.426 -24.172 -34.156 1 96.69 41 GLU B O 1
ATOM 3136 N N . PRO B 1 42 ? 7.598 -24.469 -33.781 1 96.88 42 PRO B N 1
ATOM 3137 C CA . PRO B 1 42 ? 7.461 -25.875 -34.156 1 96.88 42 PRO B CA 1
ATOM 3138 C C . PRO B 1 42 ? 6.48 -26.625 -33.281 1 96.88 42 PRO B C 1
ATOM 3140 O O . PRO B 1 42 ? 5.773 -27.516 -33.75 1 96.88 42 PRO B O 1
ATOM 3143 N N . PHE B 1 43 ? 6.422 -26.328 -32.094 1 97.5 43 PHE B N 1
ATOM 3144 C CA . PHE B 1 43 ? 5.543 -27.016 -31.156 1 97.5 43 PHE B CA 1
ATOM 3145 C C . PHE B 1 43 ? 4.098 -26.578 -31.344 1 97.5 43 PHE B C 1
ATOM 3147 O O . PHE B 1 43 ? 3.174 -27.375 -31.172 1 97.5 43 PHE B O 1
ATOM 3154 N N . VAL B 1 44 ? 3.912 -25.312 -31.641 1 95.81 44 VAL B N 1
ATOM 3155 C CA . VAL B 1 44 ? 2.58 -24.797 -31.922 1 95.81 44 VAL B CA 1
ATOM 3156 C C . VAL B 1 44 ? 2.02 -25.5 -33.156 1 95.81 44 VAL B C 1
ATOM 3158 O O . VAL B 1 44 ? 0.862 -25.922 -33.188 1 95.81 44 VAL B O 1
ATOM 3161 N N . LYS B 1 45 ? 2.83 -25.625 -34.156 1 96.44 45 LYS B N 1
ATOM 3162 C CA . LYS B 1 45 ? 2.426 -26.281 -35.406 1 96.44 45 LYS B CA 1
ATOM 3163 C C . LYS B 1 45 ? 2.074 -27.734 -35.156 1 96.44 45 LYS B C 1
ATOM 3165 O O . LYS B 1 45 ? 1.094 -28.25 -35.719 1 96.44 45 LYS B O 1
ATOM 3170 N N . ALA B 1 46 ? 2.885 -28.328 -34.375 1 96.69 46 ALA B N 1
ATOM 3171 C CA . ALA B 1 46 ? 2.689 -29.75 -34.062 1 96.69 46 ALA B CA 1
ATOM 3172 C C . ALA B 1 46 ? 1.58 -29.938 -33.031 1 96.69 46 ALA B C 1
ATOM 3174 O O . ALA B 1 46 ? 1.109 -31.062 -32.844 1 96.69 46 ALA B O 1
ATOM 3175 N N . GLN B 1 47 ? 1.204 -28.891 -32.406 1 95.19 47 GLN B N 1
ATOM 3176 C CA . GLN B 1 47 ? 0.228 -28.922 -31.312 1 95.19 47 GLN B CA 1
ATOM 3177 C C . GLN B 1 47 ? 0.637 -29.938 -30.25 1 95.19 47 GLN B C 1
ATOM 3179 O O . GLN B 1 47 ? -0.175 -30.75 -29.812 1 95.19 47 GLN B O 1
ATOM 3184 N N . ALA B 1 48 ? 1.927 -29.906 -29.938 1 96.44 48 ALA B N 1
ATOM 3185 C CA . ALA B 1 48 ? 2.51 -30.781 -28.922 1 96.44 48 ALA B CA 1
ATOM 3186 C C . ALA B 1 48 ? 3.635 -30.094 -28.172 1 96.44 48 ALA B C 1
ATOM 3188 O O . ALA B 1 48 ? 4.508 -29.469 -28.781 1 96.44 48 ALA B O 1
ATOM 3189 N N . LEU B 1 49 ? 3.527 -30.219 -26.906 1 97.25 49 LEU B N 1
ATOM 3190 C CA . LEU B 1 49 ? 4.59 -29.625 -26.094 1 97.25 49 LEU B CA 1
ATOM 3191 C C . LEU B 1 49 ? 5.879 -30.438 -26.234 1 97.25 49 LEU B C 1
ATOM 3193 O O . LEU B 1 49 ? 5.844 -31.625 -26.578 1 97.25 49 LEU B O 1
ATOM 3197 N N . PRO B 1 50 ? 6.988 -29.797 -26.031 1 96.38 50 PRO B N 1
ATOM 3198 C CA . PRO B 1 50 ? 8.242 -30.547 -26.016 1 96.38 50 PRO B CA 1
ATOM 3199 C C . PRO B 1 50 ? 8.312 -31.578 -24.891 1 96.38 50 PRO B C 1
ATOM 3201 O O . PRO B 1 50 ? 7.418 -31.641 -24.047 1 96.38 50 PRO B O 1
ATOM 3204 N N . ASP B 1 51 ? 9.383 -32.438 -24.969 1 95.56 51 ASP B N 1
ATOM 3205 C CA . ASP B 1 51 ? 9.586 -33.375 -23.891 1 95.56 51 ASP B CA 1
ATOM 3206 C C . ASP B 1 51 ? 9.875 -32.688 -22.578 1 95.56 51 ASP B C 1
ATOM 3208 O O . ASP B 1 51 ? 10.156 -31.469 -22.562 1 95.56 51 ASP B O 1
ATOM 3212 N N . ALA B 1 52 ? 9.844 -33.438 -21.547 1 95 52 ALA B N 1
ATOM 3213 C CA . ALA B 1 52 ? 9.828 -32.875 -20.188 1 95 52 ALA B CA 1
ATOM 3214 C C . ALA B 1 52 ? 11.039 -31.984 -19.953 1 95 52 ALA B C 1
ATOM 3216 O O . ALA B 1 52 ? 10.914 -30.875 -19.422 1 95 52 ALA B O 1
ATOM 3217 N N . ARG B 1 53 ? 12.211 -32.406 -20.25 1 94.81 53 ARG B N 1
ATOM 3218 C CA . ARG B 1 53 ? 13.43 -31.656 -20.016 1 94.81 53 ARG B CA 1
ATOM 3219 C C . ARG B 1 53 ? 13.445 -30.359 -20.828 1 94.81 53 ARG B C 1
ATOM 3221 O O . ARG B 1 53 ? 13.766 -29.297 -20.297 1 94.81 53 ARG B O 1
ATOM 3228 N N . ARG B 1 54 ? 13.102 -30.484 -22.078 1 96.38 54 ARG B N 1
ATOM 3229 C CA . ARG B 1 54 ? 13.062 -29.312 -22.953 1 96.38 54 ARG B CA 1
ATOM 3230 C C . ARG B 1 54 ? 11.945 -28.359 -22.531 1 96.38 54 ARG B C 1
ATOM 3232 O O . ARG B 1 54 ? 12.109 -27.141 -22.594 1 96.38 54 ARG B O 1
ATOM 3239 N N . LEU B 1 55 ? 10.852 -28.922 -22.156 1 98.12 55 LEU B N 1
ATOM 3240 C CA . LEU B 1 55 ? 9.719 -28.109 -21.719 1 98.12 55 LEU B CA 1
ATOM 3241 C C . LEU B 1 55 ? 10.102 -27.234 -20.531 1 98.12 55 LEU B C 1
ATOM 3243 O O . LEU B 1 55 ? 9.781 -26.047 -20.5 1 98.12 55 LEU B O 1
ATOM 3247 N N . LYS B 1 56 ? 10.773 -27.844 -19.562 1 97.75 56 LYS B N 1
ATOM 3248 C CA . LYS B 1 56 ? 11.211 -27.109 -18.375 1 97.75 56 LYS B CA 1
ATOM 3249 C C . LYS B 1 56 ? 12.117 -25.938 -18.766 1 97.75 56 LYS B C 1
ATOM 3251 O O . LYS B 1 56 ? 11.969 -24.828 -18.25 1 97.75 56 LYS B O 1
ATOM 3256 N N . ARG B 1 57 ? 13.047 -26.188 -19.625 1 97.25 57 ARG B N 1
ATOM 3257 C CA . ARG B 1 57 ? 13.961 -25.156 -20.109 1 97.25 57 ARG B CA 1
ATOM 3258 C C . ARG B 1 57 ? 13.195 -24.047 -20.812 1 97.25 57 ARG B C 1
ATOM 3260 O O . ARG B 1 57 ? 13.461 -22.859 -20.594 1 97.25 57 ARG B O 1
ATOM 3267 N N . PHE B 1 58 ? 12.266 -24.422 -21.672 1 98.12 58 PHE B N 1
ATOM 3268 C CA . PHE B 1 58 ? 11.492 -23.453 -22.438 1 98.12 58 PHE B CA 1
ATOM 3269 C C . PHE B 1 58 ? 10.641 -22.594 -21.531 1 98.12 58 PHE B C 1
ATOM 3271 O O . PHE B 1 58 ? 10.57 -21.375 -21.703 1 98.12 58 PHE B O 1
ATOM 3278 N N . VAL B 1 59 ? 10.062 -23.172 -20.547 1 98.56 59 VAL B N 1
ATOM 3279 C CA . VAL B 1 59 ? 9.172 -22.469 -19.625 1 98.56 59 VAL B CA 1
ATOM 3280 C C . VAL B 1 59 ? 9.992 -21.516 -18.75 1 98.56 59 VAL B C 1
ATOM 3282 O O . VAL B 1 59 ? 9.586 -20.375 -18.531 1 98.56 59 VAL B O 1
ATOM 3285 N N . ARG B 1 60 ? 11.148 -21.953 -18.266 1 97.81 60 ARG B N 1
ATOM 3286 C CA . ARG B 1 60 ? 12 -21.109 -17.422 1 97.81 60 ARG B CA 1
ATOM 3287 C C . ARG B 1 60 ? 12.523 -19.922 -18.203 1 97.81 60 ARG B C 1
ATOM 3289 O O . ARG B 1 60 ? 12.828 -18.875 -17.625 1 97.81 60 ARG B O 1
ATOM 3296 N N . LYS B 1 61 ? 12.57 -20.078 -19.516 1 97.62 61 LYS B N 1
ATOM 3297 C CA . LYS B 1 61 ? 13.023 -18.984 -20.359 1 97.62 61 LYS B CA 1
ATOM 3298 C C . LYS B 1 61 ? 11.859 -18.078 -20.766 1 97.62 61 LYS B C 1
ATOM 3300 O O . LYS B 1 61 ? 12.062 -17.047 -21.406 1 97.62 61 LYS B O 1
ATOM 3305 N N . GLY B 1 62 ? 10.664 -18.422 -20.375 1 98 62 GLY B N 1
ATOM 3306 C CA . GLY B 1 62 ? 9.492 -17.594 -20.578 1 98 62 GLY B CA 1
ATOM 3307 C C . GLY B 1 62 ? 8.57 -18.094 -21.656 1 98 62 GLY B C 1
ATOM 3308 O O . GLY B 1 62 ? 9 -18.344 -22.797 1 98 62 GLY B O 1
ATOM 3309 N N . VAL B 1 63 ? 7.324 -18.297 -21.312 1 98.44 63 VAL B N 1
ATOM 3310 C CA . VAL B 1 63 ? 6.293 -18.625 -22.297 1 98.44 63 VAL B CA 1
ATOM 3311 C C . VAL B 1 63 ? 5.82 -17.344 -22.984 1 98.44 63 VAL B C 1
ATOM 3313 O O . VAL B 1 63 ? 5.445 -16.375 -22.328 1 98.44 63 VAL B O 1
ATOM 3316 N N . PRO B 1 64 ? 5.898 -17.344 -24.297 1 97.25 64 PRO B N 1
ATOM 3317 C CA . PRO B 1 64 ? 5.34 -16.172 -24.984 1 97.25 64 PRO B CA 1
ATOM 3318 C C . PRO B 1 64 ? 3.895 -15.891 -24.578 1 97.25 64 PRO B C 1
ATOM 3320 O O . PRO B 1 64 ? 3.098 -16.828 -24.422 1 97.25 64 PRO B O 1
ATOM 3323 N N . PRO B 1 65 ? 3.559 -14.617 -24.375 1 96.31 65 PRO B N 1
ATOM 3324 C CA . PRO B 1 65 ? 2.242 -14.258 -23.844 1 96.31 65 PRO B CA 1
ATOM 3325 C C . PRO B 1 65 ? 1.095 -14.875 -24.641 1 96.31 65 PRO B C 1
ATOM 3327 O O . PRO B 1 65 ? 0.132 -15.383 -24.047 1 96.31 65 PRO B O 1
ATOM 3330 N N . VAL B 1 66 ? 1.206 -14.984 -25.953 1 95 66 VAL B N 1
ATOM 3331 C CA . VAL B 1 66 ? 0.123 -15.438 -26.812 1 95 66 VAL B CA 1
ATOM 3332 C C . VAL B 1 66 ? -0.054 -16.953 -26.672 1 95 66 VAL B C 1
ATOM 3334 O O . VAL B 1 66 ? -1.102 -17.5 -27.031 1 95 66 VAL B O 1
ATOM 3337 N N . LEU B 1 67 ? 0.935 -17.625 -26.109 1 97.56 67 LEU B N 1
ATOM 3338 C CA . LEU B 1 67 ? 0.897 -19.078 -26.016 1 97.56 67 LEU B CA 1
ATOM 3339 C C . LEU B 1 67 ? 0.52 -19.516 -24.609 1 97.56 67 LEU B C 1
ATOM 3341 O O . LEU B 1 67 ? 0.323 -20.719 -24.359 1 97.56 67 LEU B O 1
ATOM 3345 N N . ARG B 1 68 ? 0.355 -18.594 -23.625 1 98.06 68 ARG B N 1
ATOM 3346 C CA . ARG B 1 68 ? 0.156 -18.953 -22.219 1 98.06 68 ARG B CA 1
ATOM 3347 C C . ARG B 1 68 ? -1.118 -19.766 -22.047 1 98.06 68 ARG B C 1
ATOM 3349 O O . ARG B 1 68 ? -1.131 -20.75 -21.297 1 98.06 68 ARG B O 1
ATOM 3356 N N . GLY B 1 69 ? -2.154 -19.391 -22.734 1 97.5 69 GLY B N 1
ATOM 3357 C CA . GLY B 1 69 ? -3.375 -20.188 -22.641 1 97.5 69 GLY B CA 1
ATOM 3358 C C . GLY B 1 69 ? -3.17 -21.656 -22.953 1 97.5 69 GLY B C 1
ATOM 3359 O O . GLY B 1 69 ? -3.654 -22.516 -22.234 1 97.5 69 GLY B O 1
ATOM 3360 N N . TRP B 1 70 ? -2.443 -21.906 -24 1 97.38 70 TRP B N 1
ATOM 3361 C CA . TRP B 1 70 ? -2.193 -23.266 -24.453 1 97.38 70 TRP B CA 1
ATOM 3362 C C . TRP B 1 70 ? -1.228 -23.984 -23.516 1 97.38 70 TRP B C 1
ATOM 3364 O O . TRP B 1 70 ? -1.486 -25.109 -23.094 1 97.38 70 TRP B O 1
ATOM 3374 N N . VAL B 1 71 ? -0.162 -23.359 -23.172 1 98.38 71 VAL B N 1
ATOM 3375 C CA . VAL B 1 71 ? 0.889 -23.984 -22.391 1 98.38 71 VAL B CA 1
ATOM 3376 C C . VAL B 1 71 ? 0.379 -24.266 -20.984 1 98.38 71 VAL B C 1
ATOM 3378 O O . VAL B 1 71 ? 0.536 -25.375 -20.453 1 98.38 71 VAL B O 1
ATOM 3381 N N . TRP B 1 72 ? -0.291 -23.25 -20.328 1 98.75 72 TRP B N 1
ATOM 3382 C CA . TRP B 1 72 ? -0.785 -23.422 -18.969 1 98.75 72 TRP B CA 1
ATOM 3383 C C . TRP B 1 72 ? -1.843 -24.516 -18.906 1 98.75 72 TRP B C 1
ATOM 3385 O O . TRP B 1 72 ? -1.917 -25.266 -17.938 1 98.75 72 TRP B O 1
ATOM 3395 N N . TRP B 1 73 ? -2.627 -24.609 -20 1 97.94 73 TRP B N 1
ATOM 3396 C CA . TRP B 1 73 ? -3.66 -25.641 -20.078 1 97.94 73 TRP B CA 1
ATOM 3397 C C . TRP B 1 73 ? -3.049 -27.031 -19.969 1 97.94 73 TRP B C 1
ATOM 3399 O O . TRP B 1 73 ? -3.58 -27.891 -19.266 1 97.94 73 TRP B O 1
ATOM 3409 N N . HIS B 1 74 ? -1.919 -27.234 -20.531 1 96.94 74 HIS B N 1
ATOM 3410 C CA . HIS B 1 74 ? -1.344 -28.562 -20.656 1 96.94 74 HIS B CA 1
ATOM 3411 C C . HIS B 1 74 ? -0.356 -28.844 -19.531 1 96.94 74 HIS B C 1
ATOM 3413 O O . HIS B 1 74 ? -0.039 -30 -19.25 1 96.94 74 HIS B O 1
ATOM 3419 N N . THR B 1 75 ? 0.066 -27.812 -18.891 1 98.19 75 THR B N 1
ATOM 3420 C CA . THR B 1 75 ? 1.098 -28.016 -17.875 1 98.19 75 THR B CA 1
ATOM 3421 C C . THR B 1 75 ? 0.493 -28 -16.484 1 98.19 75 THR B C 1
ATOM 3423 O O . THR B 1 75 ? 1.073 -28.547 -15.539 1 98.19 75 THR B O 1
ATOM 3426 N N . SER B 1 76 ? -0.666 -27.453 -16.266 1 98.25 76 SER B N 1
ATOM 3427 C CA . SER B 1 76 ? -1.223 -27.172 -14.953 1 98.25 76 SER B CA 1
ATOM 3428 C C . SER B 1 76 ? -2.012 -28.359 -14.414 1 98.25 76 SER B C 1
ATOM 3430 O O . SER B 1 76 ? -2.277 -28.438 -13.211 1 98.25 76 SER B O 1
ATOM 3432 N N . GLY B 1 77 ? -2.477 -29.281 -15.312 1 97.56 77 GLY B N 1
ATOM 3433 C CA . GLY B 1 77 ? -3.426 -30.312 -14.945 1 97.56 77 GLY B CA 1
ATOM 3434 C C . GLY B 1 77 ? -4.871 -29.906 -15.148 1 97.56 77 GLY B C 1
ATOM 3435 O O . GLY B 1 77 ? -5.789 -30.688 -14.891 1 97.56 77 GLY B O 1
ATOM 3436 N N . ALA B 1 78 ? -5.117 -28.734 -15.688 1 98.19 78 ALA B N 1
ATOM 3437 C CA . ALA B 1 78 ? -6.465 -28.219 -15.914 1 98.19 78 ALA B CA 1
ATOM 3438 C C . ALA B 1 78 ? -7.254 -29.125 -16.844 1 98.19 78 ALA B C 1
ATOM 3440 O O . ALA B 1 78 ? -8.438 -29.391 -16.609 1 98.19 78 ALA B O 1
ATOM 3441 N N . ALA B 1 79 ? -6.602 -29.594 -17.859 1 96.5 79 ALA B N 1
ATOM 3442 C CA . ALA B 1 79 ? -7.262 -30.484 -18.828 1 96.5 79 ALA B CA 1
ATOM 3443 C C . ALA B 1 79 ? -7.777 -31.75 -18.141 1 96.5 79 ALA B C 1
ATOM 3445 O O . ALA B 1 79 ? -8.875 -32.219 -18.438 1 96.5 79 ALA B O 1
ATOM 3446 N N . ALA B 1 80 ? -6.973 -32.281 -17.281 1 97.06 80 ALA B N 1
ATOM 3447 C CA . ALA B 1 80 ? -7.359 -33.5 -16.562 1 97.06 80 ALA B CA 1
ATOM 3448 C C . ALA B 1 80 ? -8.555 -33.219 -15.648 1 97.06 80 ALA B C 1
ATOM 3450 O O . ALA B 1 80 ? -9.445 -34.062 -15.531 1 97.06 80 ALA B O 1
ATOM 3451 N N . PHE B 1 81 ? -8.586 -32.094 -14.984 1 97.5 81 PHE B N 1
ATOM 3452 C CA . PHE B 1 81 ? -9.719 -31.719 -14.148 1 97.5 81 PHE B CA 1
ATOM 3453 C C . PHE B 1 81 ? -10.992 -31.578 -14.977 1 97.5 81 PHE B C 1
ATOM 3455 O O . PHE B 1 81 ? -12.055 -32.062 -14.578 1 97.5 81 PHE B O 1
ATOM 3462 N N . ARG B 1 82 ? -10.898 -30.938 -16.078 1 97.25 82 ARG B N 1
ATOM 3463 C CA . ARG B 1 82 ? -12.047 -30.766 -16.953 1 97.25 82 ARG B CA 1
ATOM 3464 C C . ARG B 1 82 ? -12.594 -32.125 -17.422 1 97.25 82 ARG B C 1
ATOM 3466 O O . ARG B 1 82 ? -13.805 -32.312 -17.469 1 97.25 82 ARG B O 1
ATOM 3473 N N . GLU B 1 83 ? -11.695 -32.969 -17.75 1 96.81 83 GLU B N 1
ATOM 3474 C CA . GLU B 1 83 ? -12.102 -34.281 -18.188 1 96.81 83 GLU B CA 1
ATOM 3475 C C . GLU B 1 83 ? -12.812 -35.031 -17.062 1 96.81 83 GLU B C 1
ATOM 3477 O O . GLU B 1 83 ? -13.789 -35.75 -17.312 1 96.81 83 GLU B O 1
ATOM 3482 N N . ARG B 1 84 ? -12.375 -34.906 -15.914 1 97.31 84 ARG B N 1
ATOM 3483 C CA . ARG B 1 84 ? -12.922 -35.594 -14.75 1 97.31 84 ARG B CA 1
ATOM 3484 C C . ARG B 1 84 ? -14.344 -35.125 -14.461 1 97.31 84 ARG B C 1
ATOM 3486 O O . ARG B 1 84 ? -15.211 -35.969 -14.133 1 97.31 84 ARG B O 1
ATOM 3493 N N . TYR B 1 85 ? -14.633 -33.875 -14.578 1 96.81 85 TYR B N 1
ATOM 3494 C CA . TYR B 1 85 ? -15.914 -33.312 -14.164 1 96.81 85 TYR B CA 1
ATOM 3495 C C . TYR B 1 85 ? -16.859 -33.188 -15.352 1 96.81 85 TYR B C 1
ATOM 3497 O O . TYR B 1 85 ? -18.078 -33.156 -15.18 1 96.81 85 TYR B O 1
ATOM 3505 N N . GLY B 1 86 ? -16.266 -33.031 -16.547 1 94.19 86 GLY B N 1
ATOM 3506 C CA . GLY B 1 86 ? -17.078 -33 -17.75 1 94.19 86 GLY B CA 1
ATOM 3507 C C . GLY B 1 86 ? -17.25 -31.594 -18.328 1 94.19 86 GLY B C 1
ATOM 3508 O O . GLY B 1 86 ? -17 -30.594 -17.656 1 94.19 86 GLY B O 1
ATOM 3509 N N . HIS B 1 87 ? -17.734 -31.438 -19.625 1 91.62 87 HIS B N 1
ATOM 3510 C CA . HIS B 1 87 ? -17.812 -30.203 -20.391 1 91.62 87 HIS B CA 1
ATOM 3511 C C . HIS B 1 87 ? -18.891 -29.281 -19.859 1 91.62 87 HIS B C 1
ATOM 3513 O O . HIS B 1 87 ? -18.797 -28.062 -19.984 1 91.62 87 HIS B O 1
ATOM 3519 N N . GLY B 1 88 ? -19.812 -29.672 -19.172 1 95.56 88 GLY B N 1
ATOM 3520 C CA . GLY B 1 88 ? -20.906 -28.859 -18.703 1 95.56 88 GLY B CA 1
ATOM 3521 C C . GLY B 1 88 ? -20.75 -28.422 -17.25 1 95.56 88 GLY B C 1
ATOM 3522 O O . GLY B 1 88 ? -21.547 -27.641 -16.75 1 95.56 88 GLY B O 1
ATOM 3523 N N . HIS B 1 89 ? -19.672 -28.797 -16.734 1 98.12 89 HIS B N 1
ATOM 3524 C CA . HIS B 1 89 ? -19.5 -28.578 -15.305 1 98.12 89 HIS B CA 1
ATOM 3525 C C . HIS B 1 89 ? -19.406 -27.094 -14.977 1 98.12 89 HIS B C 1
ATOM 3527 O O . HIS B 1 89 ? -20.047 -26.609 -14.031 1 98.12 89 HIS B O 1
ATOM 3533 N N . TYR B 1 90 ? -18.641 -26.344 -15.773 1 98.38 90 TYR B N 1
ATOM 3534 C CA . TYR B 1 90 ? -18.438 -24.906 -15.531 1 98.38 90 TYR B CA 1
ATOM 3535 C C . TYR B 1 90 ? -19.781 -24.172 -15.539 1 98.38 90 TYR B C 1
ATOM 3537 O O . TYR B 1 90 ? -20.094 -23.438 -14.602 1 98.38 90 TYR B O 1
ATOM 3545 N N . ALA B 1 91 ? -20.516 -24.375 -16.547 1 98 91 ALA B N 1
ATOM 3546 C CA . ALA B 1 91 ? -21.812 -23.703 -16.688 1 98 91 ALA B CA 1
ATOM 3547 C C . ALA B 1 91 ? -22.734 -24.047 -15.531 1 98 91 ALA B C 1
ATOM 3549 O O . ALA B 1 91 ? -23.438 -23.172 -15.008 1 98 91 ALA B O 1
ATOM 3550 N N . SER B 1 92 ? -22.75 -25.312 -15.211 1 98.31 92 SER B N 1
ATOM 3551 C CA . SER B 1 92 ? -23.594 -25.766 -14.102 1 98.31 92 SER B CA 1
ATOM 3552 C C . SER B 1 92 ? -23.172 -25.109 -12.789 1 98.31 92 SER B C 1
ATOM 3554 O O . SER B 1 92 ? -24.016 -24.75 -11.969 1 98.31 92 SER B O 1
ATOM 3556 N N . MET B 1 93 ? -21.875 -24.922 -12.609 1 98.38 93 MET B N 1
ATOM 3557 C CA . MET B 1 93 ? -21.359 -24.344 -11.367 1 98.38 93 MET B CA 1
ATOM 3558 C C . MET B 1 93 ? -21.641 -22.859 -11.312 1 98.38 93 MET B C 1
ATOM 3560 O O . MET B 1 93 ? -21.859 -22.297 -10.227 1 98.38 93 MET B O 1
ATOM 3564 N N . VAL B 1 94 ? -21.562 -22.188 -12.453 1 98.44 94 VAL B N 1
ATOM 3565 C CA . VAL B 1 94 ? -21.922 -20.781 -12.484 1 98.44 94 VAL B CA 1
ATOM 3566 C C . VAL B 1 94 ? -23.344 -20.594 -11.961 1 98.44 94 VAL B C 1
ATOM 3568 O O . VAL B 1 94 ? -23.594 -19.734 -11.109 1 98.44 94 VAL B O 1
ATOM 3571 N N . ALA B 1 95 ? -24.234 -21.438 -12.43 1 97.94 95 ALA B N 1
ATOM 3572 C CA . ALA B 1 95 ? -25.625 -21.359 -12.016 1 97.94 95 ALA B CA 1
ATOM 3573 C C . ALA B 1 95 ? -25.781 -21.688 -10.539 1 97.94 95 ALA B C 1
ATOM 3575 O O . ALA B 1 95 ? -26.5 -21 -9.812 1 97.94 95 ALA B O 1
ATOM 3576 N N . ALA B 1 96 ? -25.125 -22.641 -10.117 1 97.69 96 ALA B N 1
ATOM 3577 C CA . ALA B 1 96 ? -25.219 -23.078 -8.719 1 97.69 96 ALA B CA 1
ATOM 3578 C C . ALA B 1 96 ? -24.625 -22.016 -7.789 1 97.69 96 ALA B C 1
ATOM 3580 O O . ALA B 1 96 ? -25.078 -21.859 -6.652 1 97.69 96 ALA B O 1
ATOM 3581 N N . GLY B 1 97 ? -23.641 -21.328 -8.305 1 97.44 97 GLY B N 1
ATOM 3582 C CA . GLY B 1 97 ? -22.938 -20.328 -7.512 1 97.44 97 GLY B CA 1
ATOM 3583 C C . GLY B 1 97 ? -23.812 -19.141 -7.137 1 97.44 97 GLY B C 1
ATOM 3584 O O . GLY B 1 97 ? -23.578 -18.484 -6.117 1 97.44 97 GLY B O 1
ATOM 3585 N N . GLU B 1 98 ? -24.812 -18.922 -7.855 1 96.38 98 GLU B N 1
ATOM 3586 C CA . GLU B 1 98 ? -25.688 -17.781 -7.637 1 96.38 98 GLU B CA 1
ATOM 3587 C C . GLU B 1 98 ? -26.453 -17.906 -6.324 1 96.38 98 GLU B C 1
ATOM 3589 O O . GLU B 1 98 ? -26.922 -16.906 -5.766 1 96.38 98 GLU B O 1
ATOM 3594 N N . GLU B 1 99 ? -26.5 -19.078 -5.828 1 94.62 99 GLU B N 1
ATOM 3595 C CA . GLU B 1 99 ? -27.297 -19.344 -4.629 1 94.62 99 GLU B CA 1
ATOM 3596 C C . GLU B 1 99 ? -26.391 -19.547 -3.412 1 94.62 99 GLU B C 1
ATOM 3598 O O . GLU B 1 99 ? -26.875 -19.844 -2.32 1 94.62 99 GLU B O 1
ATOM 3603 N N . ARG B 1 100 ? -25.156 -19.375 -3.578 1 94.31 100 ARG B N 1
ATOM 3604 C CA . ARG B 1 100 ? -24.219 -19.641 -2.488 1 94.31 100 ARG B CA 1
ATOM 3605 C C . ARG B 1 100 ? -24.016 -18.391 -1.635 1 94.31 100 ARG B C 1
ATOM 3607 O O . ARG B 1 100 ? -24.172 -17.266 -2.117 1 94.31 100 ARG B O 1
ATOM 3614 N N . PRO B 1 101 ? -23.609 -18.609 -0.405 1 92.81 101 PRO B N 1
ATOM 3615 C CA . PRO B 1 101 ? -23.391 -17.484 0.509 1 92.81 101 PRO B CA 1
ATOM 3616 C C . PRO B 1 101 ? -22.234 -16.594 0.078 1 92.81 101 PRO B C 1
ATOM 3618 O O . PRO B 1 101 ? -22.172 -15.422 0.457 1 92.81 101 PRO B O 1
ATOM 3621 N N . CYS B 1 102 ? -21.359 -17.062 -0.739 1 93.38 102 CYS B N 1
ATOM 3622 C CA . CYS B 1 102 ? -20.156 -16.344 -1.111 1 93.38 102 CYS B CA 1
ATOM 3623 C C . CYS B 1 102 ? -20.484 -15.219 -2.098 1 93.38 102 CYS B C 1
ATOM 3625 O O . CYS B 1 102 ? -19.641 -14.344 -2.344 1 93.38 102 CYS B O 1
ATOM 3627 N N . VAL B 1 103 ? -21.688 -15.141 -2.613 1 95.81 103 VAL B N 1
ATOM 3628 C CA . VAL B 1 103 ? -22.078 -14.195 -3.654 1 95.81 103 VAL B CA 1
ATOM 3629 C C . VAL B 1 103 ? -21.875 -12.766 -3.158 1 95.81 103 VAL B C 1
ATOM 3631 O O . VAL B 1 103 ? -21.344 -11.922 -3.885 1 95.81 103 VAL B O 1
ATOM 3634 N N . ARG B 1 104 ? -22.281 -12.539 -1.983 1 93.12 104 ARG B N 1
ATOM 3635 C CA . ARG B 1 104 ? -22.219 -11.188 -1.437 1 93.12 104 ARG B CA 1
ATOM 3636 C C . ARG B 1 104 ? -20.781 -10.688 -1.385 1 93.12 104 ARG B C 1
ATOM 3638 O O . ARG B 1 104 ? -20.5 -9.562 -1.815 1 93.12 104 ARG B O 1
ATOM 3645 N N . GLN B 1 105 ? -19.906 -11.5 -0.846 1 93 105 GLN B N 1
ATOM 3646 C CA . GLN B 1 105 ? -18.516 -11.109 -0.733 1 93 105 GLN B CA 1
ATOM 3647 C C . GLN B 1 105 ? -17.875 -10.961 -2.109 1 93 105 GLN B C 1
ATOM 3649 O O . GLN B 1 105 ? -17.062 -10.055 -2.332 1 93 105 GLN B O 1
ATOM 3654 N N . ILE B 1 106 ? -18.172 -11.844 -3.02 1 96.69 106 ILE B N 1
ATOM 3655 C CA . ILE B 1 106 ? -17.656 -11.758 -4.383 1 96.69 106 ILE B CA 1
ATOM 3656 C C . ILE B 1 106 ? -18.078 -10.43 -5.008 1 96.69 106 ILE B C 1
ATOM 3658 O O . ILE B 1 106 ? -17.234 -9.695 -5.543 1 96.69 106 ILE B O 1
ATOM 3662 N N . ASP B 1 107 ? -19.312 -10.086 -4.859 1 94.19 107 ASP B N 1
ATOM 3663 C CA . ASP B 1 107 ? -19.844 -8.867 -5.457 1 94.19 107 ASP B CA 1
ATOM 3664 C C . ASP B 1 107 ? -19.203 -7.621 -4.836 1 94.19 107 ASP B C 1
ATOM 3666 O O . ASP B 1 107 ? -19.047 -6.602 -5.508 1 94.19 107 ASP B O 1
ATOM 3670 N N . LEU B 1 108 ? -18.891 -7.77 -3.645 1 86.88 108 LEU B N 1
ATOM 3671 C CA . LEU B 1 108 ? -18.234 -6.66 -2.957 1 86.88 108 LEU B CA 1
ATOM 3672 C C . LEU B 1 108 ? -16.812 -6.465 -3.465 1 86.88 108 LEU B C 1
ATOM 3674 O O . LEU B 1 108 ? -16.312 -5.344 -3.484 1 86.88 108 LEU B O 1
ATOM 3678 N N . ASP B 1 109 ? -16.141 -7.48 -3.889 1 91.94 109 ASP B N 1
ATOM 3679 C CA . ASP B 1 109 ? -14.734 -7.434 -4.25 1 91.94 109 ASP B CA 1
ATOM 3680 C C . ASP B 1 109 ? -14.555 -7.113 -5.734 1 91.94 109 ASP B C 1
ATOM 3682 O O . ASP B 1 109 ? -13.5 -6.637 -6.148 1 91.94 109 ASP B O 1
ATOM 3686 N N . LEU B 1 110 ? -15.531 -7.32 -6.523 1 94.81 110 LEU B N 1
ATOM 3687 C CA . LEU B 1 110 ? -15.414 -7.191 -7.973 1 94.81 110 LEU B CA 1
ATOM 3688 C C . LEU B 1 110 ? -15.016 -5.773 -8.359 1 94.81 110 LEU B C 1
ATOM 3690 O O . LEU B 1 110 ? -14.039 -5.582 -9.094 1 94.81 110 LEU B O 1
ATOM 3694 N N . PRO B 1 111 ? -15.625 -4.773 -7.824 1 87.44 111 PRO B N 1
ATOM 3695 C CA . PRO B 1 111 ? -15.289 -3.412 -8.242 1 87.44 111 PRO B CA 1
ATOM 3696 C C . PRO B 1 111 ? -13.883 -2.99 -7.816 1 87.44 111 PRO B C 1
ATOM 3698 O O . PRO B 1 111 ? -13.312 -2.066 -8.398 1 87.44 111 PRO B O 1
ATOM 3701 N N . ARG B 1 112 ? -13.352 -3.654 -6.848 1 85.81 112 ARG B N 1
ATOM 3702 C CA . ARG B 1 112 ? -12.055 -3.262 -6.32 1 85.81 112 ARG B CA 1
ATOM 3703 C C . ARG B 1 112 ? -10.938 -4.113 -6.922 1 85.81 112 ARG B C 1
ATOM 3705 O O . ARG B 1 112 ? -9.758 -3.906 -6.621 1 85.81 112 ARG B O 1
ATOM 3712 N N . THR B 1 113 ? -11.32 -4.969 -7.781 1 95.12 113 THR B N 1
ATOM 3713 C CA . THR B 1 113 ? -10.336 -5.828 -8.43 1 95.12 113 THR B CA 1
ATOM 3714 C C . THR B 1 113 ? -9.766 -5.156 -9.672 1 95.12 113 THR B C 1
ATOM 3716 O O . THR B 1 113 ? -10.43 -5.082 -10.703 1 95.12 113 THR B O 1
ATOM 3719 N N . PHE B 1 114 ? -8.562 -4.715 -9.602 1 94.31 114 PHE B N 1
ATOM 3720 C CA . PHE B 1 114 ? -7.824 -4.051 -10.672 1 94.31 114 PHE B CA 1
ATOM 3721 C C . PHE B 1 114 ? -8.68 -2.977 -11.336 1 94.31 114 PHE B C 1
ATOM 3723 O O . PHE B 1 114 ? -8.891 -3.002 -12.547 1 94.31 114 PHE B O 1
ATOM 3730 N N . PRO B 1 115 ? -9.016 -2.029 -10.633 1 87.44 115 PRO B N 1
ATOM 3731 C CA . PRO B 1 115 ? -9.93 -1.009 -11.156 1 87.44 115 PRO B CA 1
ATOM 3732 C C . PRO B 1 115 ? -9.305 -0.179 -12.273 1 87.44 115 PRO B C 1
ATOM 3734 O O . PRO B 1 115 ? -10.023 0.452 -13.055 1 87.44 115 PRO B O 1
ATOM 3737 N N . ARG B 1 116 ? -8.031 -0.259 -12.43 1 83.31 116 ARG B N 1
ATOM 3738 C CA . ARG B 1 116 ? -7.352 0.568 -13.422 1 83.31 116 ARG B CA 1
ATOM 3739 C C . ARG B 1 116 ? -7.113 -0.209 -14.711 1 83.31 116 ARG B C 1
ATOM 3741 O O . ARG B 1 116 ? -6.504 0.307 -15.656 1 83.31 116 ARG B O 1
ATOM 3748 N N . ASN B 1 117 ? -7.5 -1.375 -14.695 1 93.38 117 ASN B N 1
ATOM 3749 C CA . ASN B 1 117 ? -7.512 -2.137 -15.938 1 93.38 117 ASN B CA 1
ATOM 3750 C C . ASN B 1 117 ? -8.836 -1.971 -16.688 1 93.38 117 ASN B C 1
ATOM 3752 O O . ASN B 1 117 ? -9.891 -2.33 -16.172 1 93.38 117 ASN B O 1
ATOM 3756 N N . ALA B 1 118 ? -8.781 -1.538 -17.891 1 89.62 118 ALA B N 1
ATOM 3757 C CA . ALA B 1 118 ? -9.969 -1.121 -18.641 1 89.62 118 ALA B CA 1
ATOM 3758 C C . ALA B 1 118 ? -10.922 -2.293 -18.844 1 89.62 118 ALA B C 1
ATOM 3760 O O . ALA B 1 118 ? -12.141 -2.133 -18.75 1 89.62 118 ALA B O 1
ATOM 3761 N N . TRP B 1 119 ? -10.398 -3.375 -19.141 1 96.06 119 TRP B N 1
ATOM 3762 C CA . TRP B 1 119 ? -11.281 -4.504 -19.406 1 96.06 119 TRP B CA 1
ATOM 3763 C C . TRP B 1 119 ? -11.82 -5.098 -18.109 1 96.06 119 TRP B C 1
ATOM 3765 O O . TRP B 1 119 ? -13.016 -5.398 -18 1 96.06 119 TRP B O 1
ATOM 3775 N N . VAL B 1 120 ? -10.961 -5.277 -17.141 1 96.94 120 VAL B N 1
ATOM 3776 C CA . VAL B 1 120 ? -11.375 -5.91 -15.891 1 96.94 120 VAL B CA 1
ATOM 3777 C C . VAL B 1 120 ? -12.492 -5.09 -15.242 1 96.94 120 VAL B C 1
ATOM 3779 O O . VAL B 1 120 ? -13.406 -5.648 -14.641 1 96.94 120 VAL B O 1
ATOM 3782 N N . SER B 1 121 ? -12.336 -3.803 -15.375 1 91.88 121 SER B N 1
ATOM 3783 C CA . SER B 1 121 ? -13.305 -2.924 -14.734 1 91.88 121 SER B CA 1
ATOM 3784 C C . SER B 1 121 ? -14.523 -2.697 -15.617 1 91.88 121 SER B C 1
ATOM 3786 O O . SER B 1 121 ? -15.492 -2.061 -15.195 1 91.88 121 SER B O 1
ATOM 3788 N N . SER B 1 122 ? -14.578 -3.184 -16.844 1 94.06 122 SER B N 1
ATOM 3789 C CA . SER B 1 122 ? -15.719 -3.068 -17.75 1 94.06 122 SER B CA 1
ATOM 3790 C C . SER B 1 122 ? -16.844 -4.016 -17.359 1 94.06 122 SER B C 1
ATOM 3792 O O . SER B 1 122 ? -16.625 -4.965 -16.609 1 94.06 122 SER B O 1
ATOM 3794 N N . PRO B 1 123 ? -18 -3.785 -17.828 1 94.75 123 PRO B N 1
ATOM 3795 C CA . PRO B 1 123 ? -19.125 -4.695 -17.547 1 94.75 123 PRO B CA 1
ATOM 3796 C C . PRO B 1 123 ? -18.828 -6.133 -17.969 1 94.75 123 PRO B C 1
ATOM 3798 O O . PRO B 1 123 ? -19.141 -7.074 -17.234 1 94.75 123 PRO B O 1
ATOM 3801 N N . ASP B 1 124 ? -18.203 -6.27 -19.125 1 97.38 124 ASP B N 1
ATOM 3802 C CA . ASP B 1 124 ? -17.875 -7.605 -19.625 1 97.38 124 ASP B CA 1
ATOM 3803 C C . ASP B 1 124 ? -16.844 -8.289 -18.719 1 97.38 124 ASP B C 1
ATOM 3805 O O . ASP B 1 124 ? -16.969 -9.477 -18.422 1 97.38 124 ASP B O 1
ATOM 3809 N N . GLY B 1 125 ? -15.828 -7.555 -18.328 1 98 125 GLY B N 1
ATOM 3810 C CA . GLY B 1 125 ? -14.805 -8.102 -17.453 1 98 125 GLY B CA 1
ATOM 3811 C C . GLY B 1 125 ? -15.328 -8.484 -16.078 1 98 125 GLY B C 1
ATOM 3812 O O . GLY B 1 125 ? -15 -9.555 -15.57 1 98 125 GLY B O 1
ATOM 3813 N N . VAL B 1 126 ? -16.125 -7.641 -15.539 1 97 126 VAL B N 1
ATOM 3814 C CA . VAL B 1 126 ? -16.734 -7.887 -14.234 1 97 126 VAL B CA 1
ATOM 3815 C C . VAL B 1 126 ? -17.625 -9.133 -14.297 1 97 126 VAL B C 1
ATOM 3817 O O . VAL B 1 126 ? -17.578 -9.977 -13.406 1 97 126 VAL B O 1
ATOM 3820 N N . ALA B 1 127 ? -18.359 -9.219 -15.352 1 98.12 127 ALA B N 1
ATOM 3821 C CA . ALA B 1 127 ? -19.266 -10.352 -15.516 1 98.12 127 ALA B CA 1
ATOM 3822 C C . ALA B 1 127 ? -18.484 -11.656 -15.648 1 98.12 127 ALA B C 1
ATOM 3824 O O . ALA B 1 127 ? -18.859 -12.672 -15.047 1 98.12 127 ALA B O 1
ATOM 3825 N N . ALA B 1 128 ? -17.484 -11.664 -16.469 1 98.69 128 ALA B N 1
ATOM 3826 C CA . ALA B 1 128 ? -16.656 -12.859 -16.656 1 98.69 128 ALA B CA 1
ATOM 3827 C C . ALA B 1 128 ? -16 -13.289 -15.352 1 98.69 128 ALA B C 1
ATOM 3829 O O . ALA B 1 128 ? -15.992 -14.469 -15.008 1 98.69 128 ALA B O 1
ATOM 3830 N N . LEU B 1 129 ? -15.438 -12.297 -14.648 1 98.81 129 LEU B N 1
ATOM 3831 C CA . LEU B 1 129 ? -14.781 -12.562 -13.375 1 98.81 129 LEU B CA 1
ATOM 3832 C C . LEU B 1 129 ? -15.773 -13.117 -12.359 1 98.81 129 LEU B C 1
ATOM 3834 O O . LEU B 1 129 ? -15.461 -14.062 -11.633 1 98.81 129 LEU B O 1
ATOM 3838 N N . ARG B 1 130 ? -16.906 -12.562 -12.336 1 98.69 130 ARG B N 1
ATOM 3839 C CA . ARG B 1 130 ? -17.953 -13.016 -11.422 1 98.69 130 ARG B CA 1
ATOM 3840 C C . ARG B 1 130 ? -18.312 -14.469 -11.703 1 98.69 130 ARG B C 1
ATOM 3842 O O . ARG B 1 130 ? -18.469 -15.266 -10.773 1 98.69 130 ARG B O 1
ATOM 3849 N N . ARG B 1 131 ? -18.484 -14.797 -12.969 1 98.75 131 ARG B N 1
ATOM 3850 C CA . ARG B 1 131 ? -18.828 -16.172 -13.336 1 98.75 131 ARG B CA 1
ATOM 3851 C C . ARG B 1 131 ? -17.766 -17.141 -12.844 1 98.75 131 ARG B C 1
ATOM 3853 O O . ARG B 1 131 ? -18.094 -18.188 -12.273 1 98.75 131 ARG B O 1
ATOM 3860 N N . VAL B 1 132 ? -16.562 -16.812 -13.031 1 98.88 132 VAL B N 1
ATOM 3861 C CA . VAL B 1 132 ? -15.461 -17.703 -12.656 1 98.88 132 VAL B CA 1
ATOM 3862 C C . VAL B 1 132 ? -15.461 -17.906 -11.141 1 98.88 132 VAL B C 1
ATOM 3864 O O . VAL B 1 132 ? -15.336 -19.031 -10.656 1 98.88 132 VAL B O 1
ATOM 3867 N N . LEU B 1 133 ? -15.578 -16.828 -10.391 1 98.81 133 LEU B N 1
ATOM 3868 C CA . LEU B 1 133 ? -15.523 -16.891 -8.938 1 98.81 133 LEU B CA 1
ATOM 3869 C C . LEU B 1 133 ? -16.734 -17.625 -8.375 1 98.81 133 LEU B C 1
ATOM 3871 O O . LEU B 1 133 ? -16.594 -18.422 -7.438 1 98.81 133 LEU B O 1
ATOM 3875 N N . LEU B 1 134 ? -17.891 -17.438 -8.969 1 98.69 134 LEU B N 1
ATOM 3876 C CA . LEU B 1 134 ? -19.078 -18.141 -8.539 1 98.69 134 LEU B CA 1
ATOM 3877 C C . LEU B 1 134 ? -18.953 -19.641 -8.828 1 98.69 134 LEU B C 1
ATOM 3879 O O . LEU B 1 134 ? -19.328 -20.469 -7.992 1 98.69 134 LEU B O 1
ATOM 3883 N N . ALA B 1 135 ? -18.516 -19.906 -10.008 1 98.81 135 ALA B N 1
ATOM 3884 C CA . ALA B 1 135 ? -18.328 -21.312 -10.375 1 98.81 135 ALA B CA 1
ATOM 3885 C C . ALA B 1 135 ? -17.391 -22.016 -9.398 1 98.81 135 ALA B C 1
ATOM 3887 O O . ALA B 1 135 ? -17.656 -23.156 -8.977 1 98.81 135 ALA B O 1
ATOM 3888 N N . TYR B 1 136 ? -16.297 -21.375 -9.062 1 98.5 136 TYR B N 1
ATOM 3889 C CA . TYR B 1 136 ? -15.367 -22.016 -8.141 1 98.5 136 TYR B CA 1
ATOM 3890 C C . TYR B 1 136 ? -15.992 -22.188 -6.766 1 98.5 136 TYR B C 1
ATOM 3892 O O . TYR B 1 136 ? -15.82 -23.234 -6.125 1 98.5 136 TYR B O 1
ATOM 3900 N N . CYS B 1 137 ? -16.625 -21.156 -6.309 1 97.88 137 CYS B N 1
ATOM 3901 C CA . CYS B 1 137 ? -17.297 -21.219 -5.012 1 97.88 137 CYS B CA 1
ATOM 3902 C C . CYS B 1 137 ? -18.234 -22.406 -4.93 1 97.88 137 CYS B C 1
ATOM 3904 O O . CYS B 1 137 ? -18.281 -23.094 -3.91 1 97.88 137 CYS B O 1
ATOM 3906 N N . ALA B 1 138 ? -18.953 -22.672 -5.961 1 98.19 138 ALA B N 1
ATOM 3907 C CA . ALA B 1 138 ? -19.891 -23.781 -6.02 1 98.19 138 ALA B CA 1
ATOM 3908 C C . ALA B 1 138 ? -19.156 -25.109 -6.199 1 98.19 138 ALA B C 1
ATOM 3910 O O . ALA B 1 138 ? -19.578 -26.141 -5.66 1 98.19 138 ALA B O 1
ATOM 3911 N N . HIS B 1 139 ? -18.109 -25.125 -6.988 1 98 139 HIS B N 1
ATOM 3912 C CA . HIS B 1 139 ? -17.312 -26.312 -7.273 1 98 139 HIS B CA 1
ATOM 3913 C C . HIS B 1 139 ? -16.703 -26.891 -6 1 98 139 HIS B C 1
ATOM 3915 O O . HIS B 1 139 ? -16.672 -28.109 -5.809 1 98 139 HIS B O 1
ATOM 3921 N N . ASN B 1 140 ? -16.234 -26.047 -5.152 1 96.44 140 ASN B N 1
ATOM 3922 C CA . ASN B 1 140 ? -15.586 -26.438 -3.902 1 96.44 140 ASN B CA 1
ATOM 3923 C C . ASN B 1 140 ? -16.109 -25.625 -2.723 1 96.44 140 ASN B C 1
ATOM 3925 O O . ASN B 1 140 ? -15.414 -24.734 -2.227 1 96.44 140 ASN B O 1
ATOM 3929 N N . PRO B 1 141 ? -17.234 -25.984 -2.199 1 94.31 141 PRO B N 1
ATOM 3930 C CA . PRO B 1 141 ? -17.875 -25.219 -1.123 1 94.31 141 PRO B CA 1
ATOM 3931 C C . PRO B 1 141 ? -17.047 -25.203 0.162 1 94.31 141 PRO B C 1
ATOM 3933 O O . PRO B 1 141 ? -17.234 -24.328 1.007 1 94.31 141 PRO B O 1
ATOM 3936 N N . GLY B 1 142 ? -16.234 -26.203 0.339 1 92.38 142 GLY B N 1
ATOM 3937 C CA . GLY B 1 142 ? -15.352 -26.234 1.498 1 92.38 142 GLY B CA 1
ATOM 3938 C C . GLY B 1 142 ? -14.391 -25.047 1.552 1 92.38 142 GLY B C 1
ATOM 3939 O O . GLY B 1 142 ? -14.125 -24.516 2.627 1 92.38 142 GLY B O 1
ATOM 3940 N N . VAL B 1 143 ? -13.906 -24.656 0.394 1 92.62 143 VAL B N 1
ATOM 3941 C CA . VAL B 1 143 ? -13.055 -23.484 0.28 1 92.62 143 VAL B CA 1
ATOM 3942 C C . VAL B 1 143 ? -13.914 -22.234 0.093 1 92.62 143 VAL B C 1
ATOM 3944 O O . VAL B 1 143 ? -13.672 -21.203 0.729 1 92.62 143 VAL B O 1
ATOM 3947 N N . GLY B 1 144 ? -14.93 -22.375 -0.732 1 94.62 144 GLY B N 1
ATOM 3948 C CA . GLY B 1 144 ? -15.766 -21.234 -1.054 1 94.62 144 GLY B CA 1
ATOM 3949 C C . GLY B 1 144 ? -15.023 -20.125 -1.768 1 94.62 144 GLY B C 1
ATOM 3950 O O . GLY B 1 144 ? -14.445 -20.344 -2.834 1 94.62 144 GLY B O 1
ATOM 3951 N N . TYR B 1 145 ? -15.062 -18.891 -1.123 1 95.25 145 TYR B N 1
ATOM 3952 C CA . TYR B 1 145 ? -14.391 -17.719 -1.664 1 95.25 145 TYR B CA 1
ATOM 3953 C C . TYR B 1 145 ? -13.477 -17.094 -0.622 1 95.25 145 TYR B C 1
ATOM 3955 O O . TYR B 1 145 ? -13.852 -16.953 0.545 1 95.25 145 TYR B O 1
ATOM 3963 N N . CYS B 1 146 ? -12.328 -16.875 -0.997 1 92.75 146 CYS B N 1
ATOM 3964 C CA . CYS B 1 146 ? -11.344 -16.156 -0.207 1 92.75 146 CYS B CA 1
ATOM 3965 C C . CYS B 1 146 ? -10.852 -14.914 -0.946 1 92.75 146 CYS B C 1
ATOM 3967 O O . CYS B 1 146 ? -10.531 -14.977 -2.135 1 92.75 146 CYS B O 1
ATOM 3969 N N . GLN B 1 147 ? -10.898 -13.797 -0.123 1 89.69 147 GLN B N 1
ATOM 3970 C CA . GLN B 1 147 ? -10.359 -12.594 -0.749 1 89.69 147 GLN B CA 1
ATOM 3971 C C . GLN B 1 147 ? -8.945 -12.828 -1.266 1 89.69 147 GLN B C 1
ATOM 3973 O O . GLN B 1 147 ? -8.094 -13.367 -0.547 1 89.69 147 GLN B O 1
ATOM 3978 N N . GLY B 1 148 ? -8.695 -12.5 -2.391 1 93.5 148 GLY B N 1
ATOM 3979 C CA . GLY B 1 148 ? -7.473 -12.789 -3.115 1 93.5 148 GLY B CA 1
ATOM 3980 C C . GLY B 1 148 ? -7.707 -13.578 -4.387 1 93.5 148 GLY B C 1
ATOM 3981 O O . GLY B 1 148 ? -7.027 -13.359 -5.395 1 93.5 148 GLY B O 1
ATOM 3982 N N . MET B 1 149 ? -8.664 -14.422 -4.316 1 96.88 149 MET B N 1
ATOM 3983 C CA . MET B 1 149 ? -9.016 -15.234 -5.48 1 96.88 149 MET B CA 1
ATOM 3984 C C . MET B 1 149 ? -9.445 -14.352 -6.648 1 96.88 149 MET B C 1
ATOM 3986 O O . MET B 1 149 ? -9.227 -14.703 -7.809 1 96.88 149 MET B O 1
ATOM 3990 N N . ASN B 1 150 ? -10.055 -13.164 -6.324 1 97.75 150 ASN B N 1
ATOM 3991 C CA . ASN B 1 150 ? -10.484 -12.242 -7.367 1 97.75 150 ASN B CA 1
ATOM 3992 C C . ASN B 1 150 ? -9.305 -11.734 -8.188 1 97.75 150 ASN B C 1
ATOM 3994 O O . ASN B 1 150 ? -9.383 -11.688 -9.422 1 97.75 150 ASN B O 1
ATOM 3998 N N . PHE B 1 151 ? -8.195 -11.461 -7.516 1 97.81 151 PHE B N 1
ATOM 3999 C CA . PHE B 1 151 ? -7.023 -10.969 -8.227 1 97.81 151 PHE B CA 1
ATOM 4000 C C . PHE B 1 151 ? -6.383 -12.086 -9.047 1 97.81 151 PHE B C 1
ATOM 4002 O O . PHE B 1 151 ? -5.949 -11.852 -10.18 1 97.81 151 PHE B O 1
ATOM 4009 N N . LEU B 1 152 ? -6.32 -13.242 -8.477 1 97.94 152 LEU B N 1
ATOM 4010 C CA . LEU B 1 152 ? -5.797 -14.406 -9.188 1 97.94 152 LEU B CA 1
ATOM 4011 C C . LEU B 1 152 ? -6.598 -14.68 -10.453 1 97.94 152 LEU B C 1
ATOM 4013 O O . LEU B 1 152 ? -6.027 -14.797 -11.539 1 97.94 152 LEU B O 1
ATOM 4017 N N . ALA B 1 153 ? -7.879 -14.742 -10.305 1 98.75 153 ALA B N 1
ATOM 4018 C CA . ALA B 1 153 ? -8.773 -15.055 -11.422 1 98.75 153 ALA B CA 1
ATOM 4019 C C . ALA B 1 153 ? -8.727 -13.953 -12.484 1 98.75 153 ALA B C 1
ATOM 4021 O O . ALA B 1 153 ? -8.766 -14.242 -13.68 1 98.75 153 ALA B O 1
ATOM 4022 N N . ALA B 1 154 ? -8.648 -12.719 -12.031 1 98.75 154 ALA B N 1
ATOM 4023 C CA . ALA B 1 154 ? -8.641 -11.609 -12.977 1 98.75 154 ALA B CA 1
ATOM 4024 C C . ALA B 1 154 ? -7.395 -11.648 -13.859 1 98.75 154 ALA B C 1
ATOM 4026 O O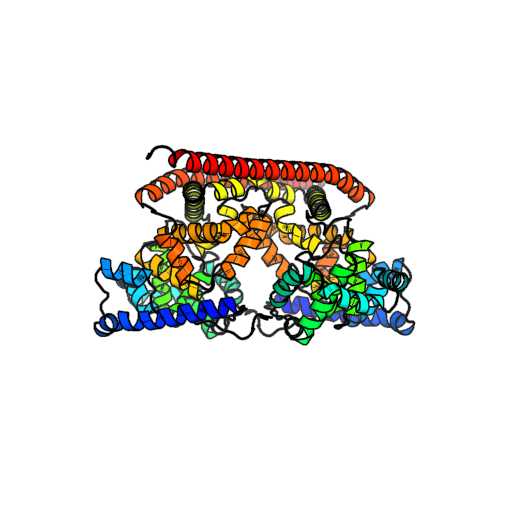 . ALA B 1 154 ? -7.488 -11.5 -15.078 1 98.75 154 ALA B O 1
ATOM 4027 N N . LEU B 1 155 ? -6.27 -11.836 -13.273 1 98.56 155 LEU B N 1
ATOM 4028 C CA . LEU B 1 155 ? -5.055 -11.891 -14.078 1 98.56 155 LEU B CA 1
ATOM 4029 C C . LEU B 1 155 ? -5.039 -13.141 -14.953 1 98.56 155 LEU B C 1
ATOM 4031 O O . LEU B 1 155 ? -4.535 -13.109 -16.078 1 98.56 155 LEU B O 1
ATOM 4035 N N . LEU B 1 156 ? -5.57 -14.242 -14.445 1 98.75 156 LEU B N 1
ATOM 4036 C CA . LEU B 1 156 ? -5.703 -15.445 -15.266 1 98.75 156 LEU B CA 1
ATOM 4037 C C . LEU B 1 156 ? -6.559 -15.164 -16.5 1 98.75 156 LEU B C 1
ATOM 4039 O O . LEU B 1 156 ? -6.199 -15.562 -17.609 1 98.75 156 LEU B O 1
ATOM 4043 N N . LEU B 1 157 ? -7.699 -14.508 -16.297 1 98.75 157 LEU B N 1
ATOM 4044 C CA . LEU B 1 157 ? -8.586 -14.156 -17.391 1 98.75 157 LEU B CA 1
ATOM 4045 C C . LEU B 1 157 ? -7.848 -13.359 -18.469 1 98.75 157 LEU B C 1
ATOM 4047 O O . LEU B 1 157 ? -7.984 -13.633 -19.656 1 98.75 157 LEU B O 1
ATOM 4051 N N . LEU B 1 158 ? -7.07 -12.422 -17.984 1 98.5 158 LEU B N 1
ATOM 4052 C CA . LEU B 1 158 ? -6.32 -11.586 -18.922 1 98.5 158 LEU B CA 1
ATOM 4053 C C . LEU B 1 158 ? -5.273 -12.406 -19.672 1 98.5 158 LEU B C 1
ATOM 4055 O O . LEU B 1 158 ? -5.102 -12.242 -20.875 1 98.5 158 LEU B O 1
ATOM 4059 N N . ALA B 1 159 ? -4.633 -13.305 -19 1 97.81 159 ALA B N 1
ATOM 4060 C CA . ALA B 1 159 ? -3.518 -14.062 -19.562 1 97.81 159 ALA B CA 1
ATOM 4061 C C . ALA B 1 159 ? -4.016 -15.117 -20.547 1 97.81 159 ALA B C 1
ATOM 4063 O O . ALA B 1 159 ? -3.279 -15.531 -21.453 1 97.81 159 ALA B O 1
ATOM 4064 N N . VAL B 1 160 ? -5.277 -15.523 -20.391 1 97.88 160 VAL B N 1
ATOM 4065 C CA . VAL B 1 160 ? -5.789 -16.578 -21.266 1 97.88 160 VAL B CA 1
ATOM 4066 C C . VAL B 1 160 ? -6.828 -15.992 -22.219 1 97.88 160 VAL B C 1
ATOM 4068 O O . VAL B 1 160 ? -7.809 -16.656 -22.562 1 97.88 160 VAL B O 1
ATOM 4071 N N . GLU B 1 161 ? -6.699 -14.742 -22.516 1 96.06 161 GLU B N 1
ATOM 4072 C CA . GLU B 1 161 ? -7.449 -14.047 -23.562 1 96.06 161 GLU B CA 1
ATOM 4073 C C . GLU B 1 161 ? -8.938 -14.023 -23.234 1 96.06 161 GLU B C 1
ATOM 4075 O O . GLU B 1 161 ? -9.773 -14.289 -24.109 1 96.06 161 GLU B O 1
ATOM 4080 N N . LYS B 1 162 ? -9.297 -13.945 -22 1 97.25 162 LYS B N 1
ATOM 4081 C CA . LYS B 1 162 ? -10.641 -13.641 -21.516 1 97.25 162 LYS B CA 1
ATOM 4082 C C . LYS B 1 162 ? -11.57 -14.836 -21.688 1 97.25 162 LYS B C 1
ATOM 4084 O O . LYS B 1 162 ? -12.789 -14.672 -21.781 1 97.25 162 LYS B O 1
ATOM 4089 N N . ASP B 1 163 ? -10.945 -16.047 -21.75 1 97.69 163 ASP B N 1
ATOM 4090 C CA . ASP B 1 163 ? -11.711 -17.297 -21.75 1 97.69 163 ASP B CA 1
ATOM 4091 C C . ASP B 1 163 ? -12.07 -17.703 -20.312 1 97.69 163 ASP B C 1
ATOM 4093 O O . ASP B 1 163 ? -11.242 -18.281 -19.609 1 97.69 163 ASP B O 1
ATOM 4097 N N . ASP B 1 164 ? -13.344 -17.562 -19.906 1 98.06 164 ASP B N 1
ATOM 4098 C CA . ASP B 1 164 ? -13.703 -17.703 -18.5 1 98.06 164 ASP B CA 1
ATOM 4099 C C . ASP B 1 164 ? -13.711 -19.172 -18.094 1 98.06 164 ASP B C 1
ATOM 4101 O O . ASP B 1 164 ? -13.336 -19.516 -16.953 1 98.06 164 ASP B O 1
ATOM 4105 N N . GLU B 1 165 ? -14.086 -20.109 -19.031 1 98.38 165 GLU B N 1
ATOM 4106 C CA . GLU B 1 165 ? -14.055 -21.516 -18.656 1 98.38 165 GLU B CA 1
ATOM 4107 C C . GLU B 1 165 ? -12.617 -22 -18.469 1 98.38 165 GLU B C 1
ATOM 4109 O O . GLU B 1 165 ? -12.312 -22.734 -17.516 1 98.38 165 GLU B O 1
ATOM 4114 N N . ARG B 1 166 ? -11.789 -21.672 -19.422 1 98.06 166 ARG B N 1
ATOM 4115 C CA . ARG B 1 166 ? -10.375 -22.016 -19.281 1 98.06 166 ARG B CA 1
ATOM 4116 C C . ARG B 1 166 ? -9.805 -21.453 -17.984 1 98.06 166 ARG B C 1
ATOM 4118 O O . ARG B 1 166 ? -9.07 -22.141 -17.266 1 98.06 166 ARG B O 1
ATOM 4125 N N . CYS B 1 167 ? -10.156 -20.219 -17.688 1 98.81 167 CYS B N 1
ATOM 4126 C CA . CYS B 1 167 ? -9.734 -19.578 -16.438 1 98.81 167 CYS B CA 1
ATOM 4127 C C . CYS B 1 167 ? -10.188 -20.391 -15.227 1 98.81 167 CYS B C 1
ATOM 4129 O O . CYS B 1 167 ? -9.414 -20.609 -14.297 1 98.81 167 CYS B O 1
ATOM 4131 N N . PHE B 1 168 ? -11.414 -20.859 -15.289 1 98.81 168 PHE B N 1
ATOM 4132 C CA . PHE B 1 168 ? -12 -21.641 -14.203 1 98.81 168 PHE B CA 1
ATOM 4133 C C . PHE B 1 168 ? -11.18 -22.906 -13.945 1 98.81 168 PHE B C 1
ATOM 4135 O O . PHE B 1 168 ? -10.805 -23.188 -12.805 1 98.81 168 PHE B O 1
ATOM 4142 N N . TRP B 1 169 ? -10.852 -23.578 -14.922 1 98.81 169 TRP B N 1
ATOM 4143 C CA . TRP B 1 169 ? -10.156 -24.844 -14.75 1 98.81 169 TRP B CA 1
ATOM 4144 C C . TRP B 1 169 ? -8.711 -24.609 -14.32 1 98.81 169 TRP B C 1
ATOM 4146 O O . TRP B 1 169 ? -8.148 -25.406 -13.562 1 98.81 169 TRP B O 1
ATOM 4156 N N . LEU B 1 170 ? -8.102 -23.578 -14.828 1 98.81 170 LEU B N 1
ATOM 4157 C CA . LEU B 1 170 ? -6.766 -23.219 -14.367 1 98.81 170 LEU B CA 1
ATOM 4158 C C . LEU B 1 170 ? -6.781 -22.859 -12.883 1 98.81 170 LEU B C 1
ATOM 4160 O O . LEU B 1 170 ? -5.855 -23.188 -12.148 1 98.81 170 LEU B O 1
ATOM 4164 N N . LEU B 1 171 ? -7.793 -22.125 -12.477 1 98.62 171 LEU B N 1
ATOM 4165 C CA . LEU B 1 171 ? -7.957 -21.781 -11.062 1 98.62 171 LEU B CA 1
ATOM 4166 C C . LEU B 1 171 ? -8.109 -23.031 -10.219 1 98.62 171 LEU B C 1
ATOM 4168 O O . LEU B 1 171 ? -7.484 -23.156 -9.156 1 98.62 171 LEU B O 1
ATOM 4172 N N . VAL B 1 172 ? -8.891 -24 -10.695 1 98.31 172 VAL B N 1
ATOM 4173 C CA . VAL B 1 172 ? -9.086 -25.281 -10.016 1 98.31 172 VAL B CA 1
ATOM 4174 C C . VAL B 1 172 ? -7.75 -26.016 -9.914 1 98.31 172 VAL B C 1
ATOM 4176 O O . VAL B 1 172 ? -7.395 -26.516 -8.844 1 98.31 172 VAL B O 1
ATOM 4179 N N . ALA B 1 173 ? -7.074 -26.062 -11.008 1 98.38 173 ALA B N 1
ATOM 4180 C CA . ALA B 1 173 ? -5.781 -26.734 -11.023 1 98.38 173 ALA B CA 1
ATOM 4181 C C . ALA B 1 173 ? -4.816 -26.109 -10.023 1 98.38 173 ALA B C 1
ATOM 4183 O O . ALA B 1 173 ? -4.07 -26.812 -9.336 1 98.38 173 ALA B O 1
ATOM 4184 N N . LEU B 1 174 ? -4.816 -24.797 -9.922 1 98 174 LEU B N 1
ATOM 4185 C CA . LEU B 1 174 ? -3.936 -24.078 -9.016 1 98 174 LEU B CA 1
ATOM 4186 C C . LEU B 1 174 ? -4.293 -24.359 -7.559 1 98 174 LEU B C 1
ATOM 4188 O O . LEU B 1 174 ? -3.428 -24.75 -6.77 1 98 174 LEU B O 1
ATOM 4192 N N . LEU B 1 175 ? -5.535 -24.234 -7.219 1 97 175 LEU B N 1
ATOM 4193 C CA . LEU B 1 175 ? -5.965 -24.25 -5.824 1 97 175 LEU B CA 1
ATOM 4194 C C . LEU B 1 175 ? -6.066 -25.672 -5.289 1 97 175 LEU B C 1
ATOM 4196 O O . LEU B 1 175 ? -5.863 -25.906 -4.098 1 97 175 LEU B O 1
ATOM 4200 N N . GLU B 1 176 ? -6.27 -26.641 -6.172 1 96.25 176 GLU B N 1
ATOM 4201 C CA . GLU B 1 176 ? -6.551 -27.984 -5.691 1 96.25 176 GLU B CA 1
ATOM 4202 C C . GLU B 1 176 ? -5.453 -28.969 -6.109 1 96.25 176 GLU B C 1
ATOM 4204 O O . GLU B 1 176 ? -5.355 -30.062 -5.566 1 96.25 176 GLU B O 1
ATOM 4209 N N . GLY B 1 177 ? -4.656 -28.594 -7.023 1 96.62 177 GLY B N 1
ATOM 4210 C CA . GLY B 1 177 ? -3.662 -29.531 -7.543 1 96.62 177 GLY B CA 1
ATOM 4211 C C . GLY B 1 177 ? -2.236 -29.062 -7.301 1 96.62 177 GLY B C 1
ATOM 4212 O O . GLY B 1 177 ? -1.369 -29.875 -6.965 1 96.62 177 GLY B O 1
ATOM 4213 N N . ILE B 1 178 ? -2 -27.797 -7.395 1 97.62 178 ILE B N 1
ATOM 4214 C CA . ILE B 1 178 ? -0.629 -27.312 -7.469 1 97.62 178 ILE B CA 1
ATOM 4215 C C . ILE B 1 178 ? -0.213 -26.734 -6.113 1 97.62 178 ILE B C 1
ATOM 4217 O O . ILE B 1 178 ? 0.834 -27.109 -5.574 1 97.62 178 ILE B O 1
ATOM 4221 N N . LEU B 1 179 ? -1.028 -25.875 -5.504 1 97.44 179 LEU B N 1
ATOM 4222 C CA . LEU B 1 179 ? -0.639 -25.141 -4.305 1 97.44 179 LEU B CA 1
ATOM 4223 C C . LEU B 1 179 ? -0.746 -26.031 -3.068 1 97.44 179 LEU B C 1
ATOM 4225 O O . LEU B 1 179 ? -1.408 -27.062 -3.102 1 97.44 179 LEU B O 1
ATOM 4229 N N . TYR B 1 180 ? -0.027 -25.641 -2.021 1 96.06 180 TYR B N 1
ATOM 4230 C CA . TYR B 1 180 ? -0.025 -26.391 -0.766 1 96.06 180 TYR B CA 1
ATOM 4231 C C . TYR B 1 180 ? -1.434 -26.5 -0.197 1 96.06 180 TYR B C 1
ATOM 4233 O O . TYR B 1 180 ? -2.207 -25.547 -0.237 1 96.06 180 TYR B O 1
ATOM 4241 N N . PRO B 1 181 ? -1.727 -27.656 0.306 1 93.06 181 PRO B N 1
ATOM 4242 C CA . PRO B 1 181 ? -3.082 -27.875 0.814 1 93.06 181 PRO B CA 1
ATOM 4243 C C . PRO B 1 181 ? -3.486 -26.859 1.88 1 93.06 181 PRO B C 1
ATOM 4245 O O . PRO B 1 181 ? -2.656 -26.453 2.693 1 93.06 181 PRO B O 1
ATOM 4248 N N . LYS B 1 182 ? -4.738 -26.453 1.85 1 91.75 182 LYS B N 1
ATOM 4249 C CA . LYS B 1 182 ? -5.379 -25.594 2.85 1 91.75 182 LYS B CA 1
ATOM 4250 C C . LYS B 1 182 ? -4.805 -24.188 2.82 1 91.75 182 LYS B C 1
ATOM 4252 O O . LYS B 1 182 ? -4.902 -23.453 3.805 1 91.75 182 LYS B O 1
ATOM 4257 N N . THR B 1 183 ? -4.191 -23.828 1.726 1 93.81 183 THR B N 1
ATOM 4258 C CA . THR B 1 183 ? -3.701 -22.469 1.551 1 93.81 183 THR B CA 1
ATOM 4259 C C . THR B 1 183 ? -4.852 -21.469 1.616 1 93.81 183 THR B C 1
ATOM 4261 O O . THR B 1 183 ? -4.695 -20.359 2.145 1 93.81 183 THR B O 1
ATOM 4264 N N . TYR B 1 184 ? -6.012 -21.906 1.142 1 92.88 184 TYR B N 1
ATOM 4265 C CA . TYR B 1 184 ? -7.168 -21.031 1.061 1 92.88 184 TYR B CA 1
ATOM 4266 C C . TYR B 1 184 ? -8.234 -21.422 2.074 1 92.88 184 TYR B C 1
ATOM 4268 O O . TYR B 1 184 ? -9.391 -21 1.966 1 92.88 184 TYR B O 1
ATOM 4276 N N . ALA B 1 185 ? -7.82 -22.234 2.992 1 88.12 185 ALA B N 1
ATOM 4277 C CA . ALA B 1 185 ? -8.766 -22.562 4.055 1 88.12 185 ALA B CA 1
ATOM 4278 C C . ALA B 1 185 ? -9.148 -21.312 4.855 1 88.12 185 ALA B C 1
ATOM 4280 O O . ALA B 1 185 ? -8.445 -20.312 4.816 1 88.12 185 ALA B O 1
ATOM 4281 N N . PRO B 1 186 ? -10.281 -21.328 5.559 1 81.19 186 PRO B N 1
ATOM 4282 C CA . PRO B 1 186 ? -10.789 -20.156 6.277 1 81.19 186 PRO B CA 1
ATOM 4283 C C . PRO B 1 186 ? -9.742 -19.547 7.211 1 81.19 186 PRO B C 1
ATOM 4285 O O . PRO B 1 186 ? -9.695 -18.328 7.371 1 81.19 186 PRO B O 1
ATOM 4288 N N . ASN B 1 187 ? -8.875 -20.391 7.762 1 82.62 187 ASN B N 1
ATOM 4289 C CA . ASN B 1 187 ? -7.863 -19.859 8.672 1 82.62 187 ASN B CA 1
ATOM 4290 C C . ASN B 1 187 ? -6.504 -19.75 7.984 1 82.62 187 ASN B C 1
ATOM 4292 O O . ASN B 1 187 ? -5.488 -19.531 8.648 1 82.62 187 ASN B O 1
ATOM 4296 N N . LEU B 1 188 ? -6.465 -19.922 6.781 1 87.81 188 LEU B N 1
ATOM 4297 C CA . LEU B 1 188 ? -5.266 -19.781 5.961 1 87.81 188 LEU B CA 1
ATOM 4298 C C . LEU B 1 188 ? -4.145 -20.672 6.496 1 87.81 188 LEU B C 1
ATOM 4300 O O . LEU B 1 188 ? -2.982 -20.266 6.527 1 87.81 188 LEU B O 1
ATOM 4304 N N . ASP B 1 189 ? -4.477 -21.891 6.91 1 91 189 ASP B N 1
ATOM 4305 C CA . ASP B 1 189 ? 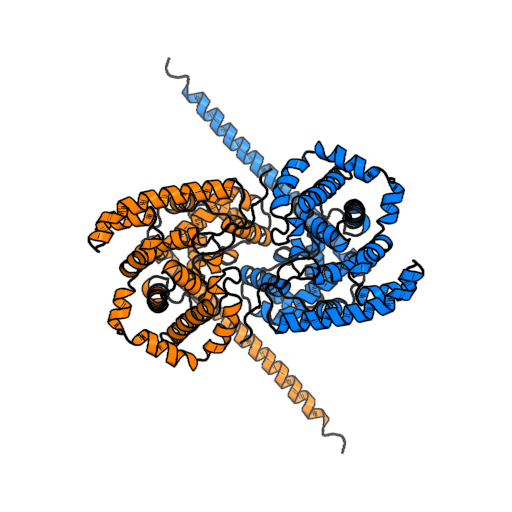-3.539 -22.828 7.527 1 91 189 ASP B CA 1
ATOM 4306 C C . ASP B 1 189 ? -2.326 -23.062 6.625 1 91 189 ASP B C 1
ATOM 4308 O O . ASP B 1 189 ? -1.186 -22.859 7.051 1 91 189 ASP B O 1
ATOM 4312 N N . GLY B 1 190 ? -2.635 -23.484 5.484 1 94.5 190 GLY B N 1
ATOM 4313 C CA . GLY B 1 190 ? -1.559 -23.781 4.551 1 94.5 190 GLY B CA 1
ATOM 4314 C C . GLY B 1 190 ? -0.714 -22.562 4.215 1 94.5 190 GLY B C 1
ATOM 4315 O O . GLY B 1 190 ? 0.504 -22.672 4.062 1 94.5 190 GLY B O 1
ATOM 4316 N N . CYS B 1 191 ? -1.349 -21.406 4.109 1 93.69 191 CYS B N 1
ATOM 4317 C CA . CYS B 1 191 ? -0.636 -20.156 3.82 1 93.69 191 CYS B CA 1
ATOM 4318 C C . CYS B 1 191 ? 0.346 -19.828 4.938 1 93.69 191 CYS B C 1
ATOM 4320 O O . CYS B 1 191 ? 1.481 -19.422 4.672 1 93.69 191 CYS B O 1
ATOM 4322 N N . HIS B 1 192 ? -0.066 -20.047 6.191 1 93.31 192 HIS B N 1
ATOM 4323 C CA . HIS B 1 192 ? 0.797 -19.812 7.344 1 93.31 192 HIS B CA 1
ATOM 4324 C C . HIS B 1 192 ? 2.014 -20.719 7.32 1 93.31 192 HIS B C 1
ATOM 4326 O O . HIS B 1 192 ? 3.125 -20.297 7.641 1 93.31 192 HIS B O 1
ATOM 4332 N N . VAL B 1 193 ? 1.75 -21.922 6.941 1 96.38 193 VAL B N 1
ATOM 4333 C CA . VAL B 1 193 ? 2.842 -22.891 6.859 1 96.38 193 VAL B CA 1
ATOM 4334 C C . VAL B 1 193 ? 3.855 -22.422 5.812 1 96.38 193 VAL B C 1
ATOM 4336 O O . VAL B 1 193 ? 5.055 -22.375 6.086 1 96.38 193 VAL B O 1
ATOM 4339 N N . GLU B 1 194 ? 3.348 -22.062 4.672 1 97.69 194 GLU B N 1
ATOM 4340 C CA . GLU B 1 194 ? 4.219 -21.672 3.568 1 97.69 194 GLU B CA 1
ATOM 4341 C C . GLU B 1 194 ? 5.027 -20.422 3.916 1 97.69 194 GLU B C 1
ATOM 4343 O O . GLU B 1 194 ? 6.203 -20.312 3.553 1 97.69 194 GLU B O 1
ATOM 4348 N N . MET B 1 195 ? 4.453 -19.5 4.586 1 95.94 195 MET B N 1
ATOM 4349 C CA . MET B 1 195 ? 5.152 -18.281 4.973 1 95.94 195 MET B CA 1
ATOM 4350 C C . MET B 1 195 ? 6.266 -18.578 5.969 1 95.94 195 MET B C 1
ATOM 4352 O O . MET B 1 195 ? 7.34 -17.984 5.906 1 95.94 195 MET B O 1
ATOM 4356 N N . ARG B 1 196 ? 6.027 -19.516 6.859 1 95.94 196 ARG B N 1
ATOM 4357 C CA . ARG B 1 196 ? 7.062 -19.922 7.809 1 95.94 196 ARG B CA 1
ATOM 4358 C C . ARG B 1 196 ? 8.203 -20.656 7.102 1 95.94 196 ARG B C 1
ATOM 4360 O O . ARG B 1 196 ? 9.367 -20.469 7.445 1 95.94 196 ARG B O 1
ATOM 4367 N N . VAL B 1 197 ? 7.812 -21.469 6.172 1 98.12 197 VAL B N 1
ATOM 4368 C CA . VAL B 1 197 ? 8.828 -22.141 5.371 1 98.12 197 VAL B CA 1
ATOM 4369 C C . VAL B 1 197 ? 9.695 -21.109 4.656 1 98.12 197 VAL B C 1
ATOM 4371 O O . VAL B 1 197 ? 10.922 -21.234 4.637 1 98.12 197 VAL B O 1
ATOM 4374 N N . LEU B 1 198 ? 9.07 -20.094 4.086 1 98.19 198 LEU B N 1
ATOM 4375 C CA . LEU B 1 198 ? 9.812 -19.016 3.428 1 98.19 198 LEU B CA 1
ATOM 4376 C C . LEU B 1 198 ? 10.797 -18.359 4.395 1 98.19 198 LEU B C 1
ATOM 4378 O O . LEU B 1 198 ? 11.938 -18.094 4.027 1 98.19 198 LEU B O 1
ATOM 4382 N N . GLY B 1 199 ? 10.344 -18.094 5.586 1 97.31 199 GLY B N 1
ATOM 4383 C CA . GLY B 1 199 ? 11.211 -17.516 6.594 1 97.31 199 GLY B CA 1
ATOM 4384 C C . GLY B 1 199 ? 12.453 -18.359 6.867 1 97.31 199 GLY B C 1
ATOM 4385 O O . GLY B 1 199 ? 13.555 -17.828 6.973 1 97.31 199 GLY B O 1
ATOM 4386 N N . GLN B 1 200 ? 12.242 -19.641 6.945 1 97.25 200 GLN B N 1
ATOM 4387 C CA . GLN B 1 200 ? 13.359 -20.531 7.203 1 97.25 200 GLN B CA 1
ATOM 4388 C C . GLN B 1 200 ? 14.305 -20.594 6.008 1 97.25 200 GLN B C 1
ATOM 4390 O O . GLN B 1 200 ? 15.523 -20.641 6.18 1 97.25 200 GLN B O 1
ATOM 4395 N N . LEU B 1 201 ? 13.75 -20.656 4.891 1 97.94 201 LEU B N 1
ATOM 4396 C CA . LEU B 1 201 ? 14.578 -20.672 3.691 1 97.94 201 LEU B CA 1
ATOM 4397 C C . LEU B 1 201 ? 15.383 -19.375 3.578 1 97.94 201 LEU B C 1
ATOM 4399 O O . LEU B 1 201 ? 16.547 -19.406 3.182 1 97.94 201 LEU B O 1
ATOM 4403 N N . LEU B 1 202 ? 14.75 -18.266 3.906 1 97.69 202 LEU B N 1
ATOM 4404 C CA . LEU B 1 202 ? 15.445 -16.969 3.889 1 97.69 202 LEU B CA 1
ATOM 4405 C C . LEU B 1 202 ? 16.625 -16.984 4.855 1 97.69 202 LEU B C 1
ATOM 4407 O O . LEU B 1 202 ? 17.688 -16.438 4.547 1 97.69 202 LEU B O 1
ATOM 4411 N N . ALA B 1 203 ? 16.453 -17.578 6.012 1 97.25 203 ALA B N 1
ATOM 4412 C CA . ALA B 1 203 ? 17.5 -17.656 7.02 1 97.25 203 ALA B CA 1
ATOM 4413 C C . ALA B 1 203 ? 18.719 -18.406 6.484 1 97.25 203 ALA B C 1
ATOM 4415 O O . ALA B 1 203 ? 19.859 -18.094 6.852 1 97.25 203 ALA B O 1
ATOM 4416 N N . THR B 1 204 ? 18.469 -19.328 5.605 1 96.25 204 THR B N 1
ATOM 4417 C CA . THR B 1 204 ? 19.547 -20.141 5.031 1 96.25 204 THR B CA 1
ATOM 4418 C C . THR B 1 204 ? 20.156 -19.438 3.82 1 96.25 204 THR B C 1
ATOM 4420 O O . THR B 1 204 ? 21.375 -19.406 3.672 1 96.25 204 THR B O 1
ATOM 4423 N N . LYS B 1 205 ? 19.375 -18.859 2.967 1 96.62 205 LYS B N 1
ATOM 4424 C CA . LYS B 1 205 ? 19.812 -18.359 1.665 1 96.62 205 LYS B CA 1
ATOM 4425 C C . LYS B 1 205 ? 20.359 -16.938 1.781 1 96.62 205 LYS B C 1
ATOM 4427 O O . LYS B 1 205 ? 21.203 -16.516 0.991 1 96.62 205 LYS B O 1
ATOM 4432 N N . ALA B 1 206 ? 19.797 -16.172 2.719 1 96.75 206 ALA B N 1
ATOM 4433 C CA . ALA B 1 206 ? 20.203 -14.789 2.967 1 96.75 206 ALA B CA 1
ATOM 4434 C C . ALA B 1 206 ? 20.25 -14.492 4.461 1 96.75 206 ALA B C 1
ATOM 4436 O O . ALA B 1 206 ? 19.484 -13.664 4.965 1 96.75 206 ALA B O 1
ATOM 4437 N N . PRO B 1 207 ? 21.25 -15.07 5.156 1 97.19 207 PRO B N 1
ATOM 4438 C CA . PRO B 1 207 ? 21.281 -15.031 6.621 1 97.19 207 PRO B CA 1
ATOM 4439 C C . PRO B 1 207 ? 21.406 -13.617 7.176 1 97.19 207 PRO B C 1
ATOM 4441 O O . PRO B 1 207 ? 20.781 -13.289 8.188 1 97.19 207 PRO B O 1
ATOM 4444 N N . LYS B 1 208 ? 22.203 -12.766 6.523 1 97.06 208 LYS B N 1
ATOM 4445 C CA . LYS B 1 208 ? 22.391 -11.398 7 1 97.06 208 LYS B CA 1
ATOM 4446 C C . LYS B 1 208 ? 21.078 -10.617 6.941 1 97.06 208 LYS B C 1
ATOM 4448 O O . LYS B 1 208 ? 20.703 -9.938 7.902 1 97.06 208 LYS B O 1
ATOM 4453 N N . LEU B 1 209 ? 20.406 -10.719 5.836 1 97.69 209 LEU B N 1
ATOM 4454 C CA . LEU B 1 209 ? 19.109 -10.047 5.691 1 97.69 209 LEU B CA 1
ATOM 4455 C C . LEU B 1 209 ? 18.094 -10.602 6.68 1 97.69 209 LEU B C 1
ATOM 4457 O O . LEU B 1 209 ? 17.359 -9.844 7.305 1 97.69 209 LEU B O 1
ATOM 4461 N N . SER B 1 210 ? 18.078 -11.898 6.781 1 97.56 210 SER B N 1
ATOM 4462 C CA . SER B 1 210 ? 17.141 -12.555 7.695 1 97.56 210 SER B CA 1
ATOM 4463 C C . SER B 1 210 ? 17.344 -12.07 9.133 1 97.56 210 SER B C 1
ATOM 4465 O O . SER B 1 210 ? 16.391 -11.773 9.836 1 97.56 210 SER B O 1
ATOM 4467 N N . ARG B 1 211 ? 18.562 -12.008 9.562 1 96.69 211 ARG B N 1
ATOM 4468 C CA . ARG B 1 211 ? 18.875 -11.539 10.906 1 96.69 211 ARG B CA 1
ATOM 4469 C C . ARG B 1 211 ? 18.422 -10.094 11.102 1 96.69 211 ARG B C 1
ATOM 4471 O O . ARG B 1 211 ? 17.875 -9.758 12.156 1 96.69 211 ARG B O 1
ATOM 4478 N N . HIS B 1 212 ? 18.656 -9.305 10.133 1 96.12 212 HIS B N 1
ATOM 4479 C CA . HIS B 1 212 ? 18.234 -7.914 10.195 1 96.12 212 HIS B CA 1
ATOM 4480 C C . HIS B 1 212 ? 16.719 -7.805 10.328 1 96.12 212 HIS B C 1
ATOM 4482 O O . HIS B 1 212 ? 16.203 -7.133 11.227 1 96.12 212 HIS B O 1
ATOM 4488 N N . LEU B 1 213 ? 16 -8.469 9.469 1 96.31 213 LEU B N 1
ATOM 4489 C CA . LEU B 1 213 ? 14.547 -8.422 9.492 1 96.31 213 LEU B CA 1
ATOM 4490 C C . LEU B 1 213 ? 14 -8.906 10.828 1 96.31 213 LEU B C 1
ATOM 4492 O O . LEU B 1 213 ? 13.102 -8.289 11.398 1 96.31 213 LEU B O 1
ATOM 4496 N N . ASN B 1 214 ? 14.617 -9.938 11.344 1 92.88 214 ASN B N 1
ATOM 4497 C CA . ASN B 1 214 ? 14.195 -10.477 12.633 1 92.88 214 ASN B CA 1
ATOM 4498 C C . ASN B 1 214 ? 14.477 -9.492 13.766 1 92.88 214 ASN B C 1
ATOM 4500 O O . ASN B 1 214 ? 13.68 -9.367 14.695 1 92.88 214 ASN B O 1
ATOM 4504 N N . SER B 1 215 ? 15.555 -8.844 13.688 1 91.62 215 SER B N 1
ATOM 4505 C CA . SER B 1 215 ? 15.953 -7.918 14.742 1 91.62 215 SER B CA 1
ATOM 4506 C C . SER B 1 215 ? 14.984 -6.746 14.852 1 91.62 215 SER B C 1
ATOM 4508 O O . SER B 1 215 ? 14.828 -6.152 15.922 1 91.62 215 SER B O 1
ATOM 4510 N N . ILE B 1 216 ? 14.297 -6.484 13.789 1 88.38 216 ILE B N 1
ATOM 4511 C CA . ILE B 1 216 ? 13.367 -5.355 13.812 1 88.38 216 ILE B CA 1
ATOM 4512 C C . ILE B 1 216 ? 11.93 -5.867 13.82 1 88.38 216 ILE B C 1
ATOM 4514 O O . ILE B 1 216 ? 11 -5.113 13.539 1 88.38 216 ILE B O 1
ATOM 4518 N N . GLY B 1 217 ? 11.805 -7.176 14 1 88.25 217 GLY B N 1
ATOM 4519 C CA . GLY B 1 217 ? 10.484 -7.77 14.164 1 88.25 217 GLY B CA 1
ATOM 4520 C C . GLY B 1 217 ? 9.742 -7.945 12.859 1 88.25 217 GLY B C 1
ATOM 4521 O O . GLY B 1 217 ? 8.508 -7.949 12.836 1 88.25 217 GLY B O 1
ATOM 4522 N N . CYS B 1 218 ? 10.43 -8.008 11.836 1 93.25 218 CYS B N 1
ATOM 4523 C CA . CYS B 1 218 ? 9.812 -8.18 10.523 1 93.25 218 CYS B CA 1
ATOM 4524 C C . CYS B 1 218 ? 9.883 -9.641 10.078 1 93.25 218 CYS B C 1
ATOM 4526 O O . CYS B 1 218 ? 10.867 -10.055 9.461 1 93.25 218 CYS B O 1
ATOM 4528 N N . GLU B 1 219 ? 8.789 -10.297 10.258 1 92.44 219 GLU B N 1
ATOM 4529 C CA . GLU B 1 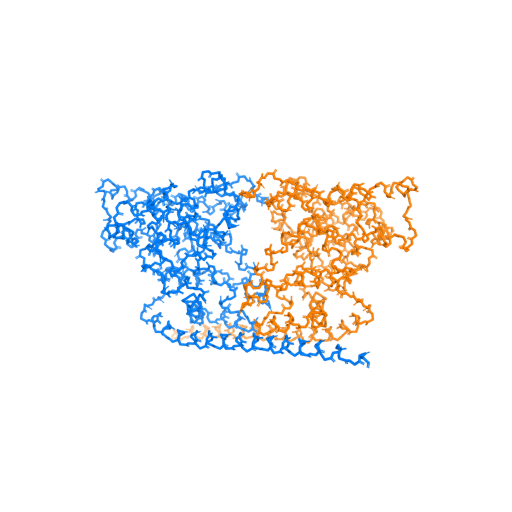219 ? 8.703 -11.695 9.852 1 92.44 219 GLU B CA 1
ATOM 4530 C C . GLU B 1 219 ? 8.07 -11.836 8.469 1 92.44 219 GLU B C 1
ATOM 4532 O O . GLU B 1 219 ? 7.387 -10.93 8 1 92.44 219 GLU B O 1
ATOM 4537 N N . ALA B 1 220 ? 8.266 -13.016 7.93 1 93.75 220 ALA B N 1
ATOM 4538 C CA . ALA B 1 220 ? 7.781 -13.266 6.574 1 93.75 220 ALA B CA 1
ATOM 4539 C C . ALA B 1 220 ? 6.266 -13.109 6.496 1 93.75 220 ALA B C 1
ATOM 4541 O O . ALA B 1 220 ? 5.73 -12.672 5.477 1 93.75 220 ALA B O 1
ATOM 4542 N N . SER B 1 221 ? 5.621 -13.438 7.555 1 90.38 221 SER B N 1
ATOM 4543 C CA . SER B 1 221 ? 4.164 -13.367 7.59 1 90.38 221 SER B CA 1
ATOM 4544 C C . SER B 1 221 ? 3.676 -11.938 7.426 1 90.38 221 SER B C 1
ATOM 4546 O O . SER B 1 221 ? 2.508 -11.703 7.102 1 90.38 221 SER B O 1
ATOM 4548 N N . MET B 1 222 ? 4.543 -10.977 7.574 1 91.06 222 MET B N 1
ATOM 4549 C CA . MET B 1 222 ? 4.148 -9.57 7.5 1 91.06 222 MET B CA 1
ATOM 4550 C C . MET B 1 222 ? 4.059 -9.102 6.051 1 91.06 222 MET B C 1
ATOM 4552 O O . MET B 1 222 ? 3.33 -8.164 5.742 1 91.06 222 MET B O 1
ATOM 4556 N N . PHE B 1 223 ? 4.762 -9.797 5.203 1 93.75 223 PHE B N 1
ATOM 4557 C CA . PHE B 1 223 ? 4.781 -9.25 3.852 1 93.75 223 PHE B CA 1
ATOM 4558 C C . PHE B 1 223 ? 4.465 -10.328 2.822 1 93.75 223 PHE B C 1
ATOM 4560 O O . PHE B 1 223 ? 4.184 -10.023 1.662 1 93.75 223 PHE B O 1
ATOM 4567 N N . ALA B 1 224 ? 4.367 -11.562 3.16 1 94.94 224 ALA B N 1
ATOM 4568 C CA . ALA B 1 224 ? 4.383 -12.609 2.143 1 94.94 224 ALA B CA 1
ATOM 4569 C C . ALA B 1 224 ? 3 -13.227 1.971 1 94.94 224 ALA B C 1
ATOM 4571 O O . ALA B 1 224 ? 2.807 -14.102 1.123 1 94.94 224 ALA B O 1
ATOM 4572 N N . THR B 1 225 ? 2.016 -12.844 2.688 1 91.69 225 THR B N 1
ATOM 4573 C CA . THR B 1 225 ? 0.683 -13.422 2.559 1 91.69 225 THR B CA 1
ATOM 4574 C C . THR B 1 225 ? 0.211 -13.375 1.108 1 91.69 225 THR B C 1
ATOM 4576 O O . THR B 1 225 ? -0.196 -14.398 0.552 1 91.69 225 THR B O 1
ATOM 4579 N N . ASP B 1 226 ? 0.387 -12.234 0.485 1 91.94 226 ASP B N 1
ATOM 4580 C CA . ASP B 1 226 ? -0.107 -12.062 -0.878 1 91.94 226 ASP B CA 1
ATOM 4581 C C . ASP B 1 226 ? 0.742 -12.852 -1.874 1 91.94 226 ASP B C 1
ATOM 4583 O O . ASP B 1 226 ? 0.284 -13.164 -2.975 1 91.94 226 ASP B O 1
ATOM 4587 N N . TRP B 1 227 ? 1.976 -13.109 -1.452 1 97.31 227 TRP B N 1
ATOM 4588 C CA . TRP B 1 227 ? 2.818 -13.906 -2.338 1 97.31 227 TRP B CA 1
ATOM 4589 C C . TRP B 1 227 ? 2.24 -15.305 -2.527 1 97.31 227 TRP B C 1
ATOM 4591 O O . TRP B 1 227 ? 2.312 -15.867 -3.621 1 97.31 227 TRP B O 1
ATOM 4601 N N . PHE B 1 228 ? 1.609 -15.781 -1.496 1 96.38 228 PHE B N 1
ATOM 4602 C CA . PHE B 1 228 ? 1.121 -17.156 -1.538 1 96.38 228 PHE B CA 1
ATOM 4603 C C . PHE B 1 228 ? -0.361 -17.188 -1.889 1 96.38 228 PHE B C 1
ATOM 4605 O O . PHE B 1 228 ? -0.831 -18.141 -2.521 1 96.38 228 PHE B O 1
ATOM 4612 N N . LEU B 1 229 ? -1.087 -16.172 -1.574 1 94.06 229 LEU B N 1
ATOM 4613 C CA . LEU B 1 229 ? -2.527 -16.188 -1.811 1 94.06 229 LEU B CA 1
ATOM 4614 C C . LEU B 1 229 ? -2.846 -15.727 -3.232 1 94.06 229 LEU B C 1
ATOM 4616 O O . LEU B 1 229 ? -3.789 -16.234 -3.85 1 94.06 229 LEU B O 1
ATOM 4620 N N . VAL B 1 230 ? -2.078 -14.773 -3.686 1 96.38 230 VAL B N 1
ATOM 4621 C CA . VAL B 1 230 ? -2.438 -14.25 -5 1 96.38 230 VAL B CA 1
ATOM 4622 C C . VAL B 1 230 ? -1.257 -14.398 -5.957 1 96.38 230 VAL B C 1
ATOM 4624 O O . VAL B 1 230 ? -1.285 -13.875 -7.074 1 96.38 230 VAL B O 1
ATOM 4627 N N . LEU B 1 231 ? -0.223 -15.07 -5.516 1 98.44 231 LEU B N 1
ATOM 4628 C CA . LEU B 1 231 ? 0.908 -15.492 -6.336 1 98.44 231 LEU B CA 1
ATOM 4629 C C . LEU B 1 231 ? 1.53 -14.305 -7.059 1 98.44 231 LEU B C 1
ATOM 4631 O O . LEU B 1 231 ? 1.729 -14.344 -8.273 1 98.44 231 LEU B O 1
ATOM 4635 N N . PHE B 1 232 ? 1.706 -13.195 -6.387 1 98.38 232 PHE B N 1
ATOM 4636 C CA . PHE B 1 232 ? 2.424 -11.992 -6.777 1 98.38 232 PHE B CA 1
ATOM 4637 C C . PHE B 1 232 ? 1.596 -11.156 -7.75 1 98.38 232 PHE B C 1
ATOM 4639 O O . PHE B 1 232 ? 2.078 -10.156 -8.289 1 98.38 232 PHE B O 1
ATOM 4646 N N . ALA B 1 233 ? 0.342 -11.508 -8.016 1 97.88 233 ALA B N 1
ATOM 4647 C CA . ALA B 1 233 ? -0.481 -10.797 -8.992 1 97.88 233 ALA B CA 1
ATOM 4648 C C . ALA B 1 233 ? -0.676 -9.344 -8.586 1 97.88 233 ALA B C 1
ATOM 4650 O O . ALA B 1 233 ? -0.842 -8.469 -9.445 1 97.88 233 ALA B O 1
ATOM 4651 N N . THR B 1 234 ? -0.639 -9.07 -7.285 1 95.31 234 THR B N 1
ATOM 4652 C CA . THR B 1 234 ? -0.814 -7.703 -6.809 1 95.31 234 THR B CA 1
ATOM 4653 C C . THR B 1 234 ? 0.511 -7.125 -6.316 1 95.31 234 THR B C 1
ATOM 4655 O O . THR B 1 234 ? 0.558 -6 -5.82 1 95.31 234 THR B O 1
ATOM 4658 N N . THR B 1 235 ? 1.533 -7.891 -6.375 1 96.62 235 THR B N 1
ATOM 4659 C CA . THR B 1 235 ? 2.844 -7.516 -5.859 1 96.62 235 THR B CA 1
ATOM 4660 C C . THR B 1 235 ? 3.766 -7.07 -6.992 1 96.62 235 THR B C 1
ATOM 4662 O O . THR B 1 235 ? 4.504 -6.094 -6.852 1 96.62 235 THR B O 1
ATOM 4665 N N . LEU B 1 236 ? 3.693 -7.781 -8.055 1 97.94 236 LEU B N 1
ATOM 4666 C CA . LEU B 1 236 ? 4.547 -7.543 -9.211 1 97.94 236 LEU B CA 1
ATOM 4667 C C . LEU B 1 236 ? 3.746 -6.953 -10.367 1 97.94 236 LEU B C 1
ATOM 4669 O O . LEU B 1 236 ? 2.518 -7.07 -10.398 1 97.94 236 LEU B O 1
ATOM 4673 N N . PRO B 1 237 ? 4.5 -6.262 -11.312 1 97.06 237 PRO B N 1
ATOM 4674 C CA . PRO B 1 237 ? 3.791 -5.965 -12.555 1 97.06 237 PRO B CA 1
ATOM 4675 C C . PRO B 1 237 ? 3.176 -7.207 -13.195 1 97.06 237 PRO B C 1
ATOM 4677 O O . PRO B 1 237 ? 3.748 -8.297 -13.109 1 97.06 237 PRO B O 1
ATOM 4680 N N . SER B 1 238 ? 2.082 -7.012 -13.836 1 97.88 238 SER B N 1
ATOM 4681 C CA . SER B 1 238 ? 1.29 -8.125 -14.344 1 97.88 238 SER B CA 1
ATOM 4682 C C . SER B 1 238 ? 2.115 -9.016 -15.266 1 97.88 238 SER B C 1
ATOM 4684 O O . SER B 1 238 ? 2.01 -10.242 -15.211 1 97.88 238 SER B O 1
ATOM 4686 N N . GLU B 1 239 ? 2.941 -8.43 -16.078 1 98 239 GLU B N 1
ATOM 4687 C CA . GLU B 1 239 ? 3.77 -9.203 -17 1 98 239 GLU B CA 1
ATOM 4688 C C . GLU B 1 239 ? 4.785 -10.055 -16.234 1 98 239 GLU B C 1
ATOM 4690 O O . GLU B 1 239 ? 5.086 -11.18 -16.641 1 98 239 GLU B O 1
ATOM 4695 N N . THR B 1 240 ? 5.285 -9.477 -15.18 1 98.62 240 THR B N 1
ATOM 4696 C CA . THR B 1 240 ? 6.238 -10.211 -14.352 1 98.62 240 THR B CA 1
ATOM 4697 C C . THR B 1 240 ? 5.535 -11.32 -13.578 1 98.62 240 THR B C 1
ATOM 4699 O O . THR B 1 240 ? 6.059 -12.438 -13.469 1 98.62 240 THR B O 1
ATOM 4702 N N . ALA B 1 241 ? 4.395 -11.078 -13.047 1 98.69 241 ALA B N 1
ATOM 4703 C CA . ALA B 1 241 ? 3.621 -12.102 -12.344 1 98.69 241 ALA B CA 1
ATOM 4704 C C . ALA B 1 241 ? 3.305 -13.273 -13.266 1 98.69 241 ALA B C 1
ATOM 4706 O O . ALA B 1 241 ? 3.447 -14.438 -12.867 1 98.69 241 ALA B O 1
ATOM 4707 N N . ALA B 1 242 ? 2.922 -12.961 -14.461 1 98.56 242 ALA B N 1
ATOM 4708 C CA . ALA B 1 242 ? 2.609 -14.008 -15.422 1 98.56 242 ALA B CA 1
ATOM 4709 C C . ALA B 1 242 ? 3.842 -14.852 -15.734 1 98.56 242 ALA B C 1
ATOM 4711 O O . ALA B 1 242 ? 3.736 -16.062 -15.93 1 98.56 242 ALA B O 1
ATOM 4712 N N . ARG B 1 243 ? 4.934 -14.164 -15.773 1 98.44 243 ARG B N 1
ATOM 4713 C CA . ARG B 1 243 ? 6.195 -14.859 -15.992 1 98.44 243 ARG B CA 1
ATOM 4714 C C . ARG B 1 243 ? 6.477 -15.844 -14.867 1 98.44 243 ARG B C 1
ATOM 4716 O O . ARG B 1 243 ? 6.992 -16.938 -15.109 1 98.44 243 ARG B O 1
ATOM 4723 N N . VAL B 1 244 ? 6.195 -15.484 -13.727 1 98.88 244 VAL B N 1
ATOM 4724 C CA . VAL B 1 244 ? 6.336 -16.375 -12.578 1 98.88 244 VAL B CA 1
ATOM 4725 C C . VAL B 1 244 ? 5.371 -17.547 -12.703 1 98.88 244 VAL B C 1
ATOM 4727 O O . VAL B 1 244 ? 5.742 -18.688 -12.438 1 98.88 244 VAL B O 1
ATOM 4730 N N . TRP B 1 245 ? 4.184 -17.281 -13.125 1 98.88 245 TRP B N 1
ATOM 4731 C CA . TRP B 1 245 ? 3.146 -18.312 -13.234 1 98.88 245 TRP B CA 1
ATOM 4732 C C . TRP B 1 245 ? 3.525 -19.359 -14.266 1 98.88 245 TRP B C 1
ATOM 4734 O O . TRP B 1 245 ? 3.164 -20.531 -14.133 1 98.88 245 TRP B O 1
ATOM 4744 N N . ASP B 1 246 ? 4.289 -18.922 -15.336 1 98.81 246 ASP B N 1
ATOM 4745 C CA . ASP B 1 246 ? 4.781 -19.906 -16.312 1 98.81 246 ASP B CA 1
ATOM 4746 C C . ASP B 1 246 ? 5.43 -21.094 -15.602 1 98.81 246 ASP B C 1
ATOM 4748 O O . ASP B 1 246 ? 5.098 -22.25 -15.891 1 98.81 246 ASP B O 1
ATOM 4752 N N . CYS B 1 247 ? 6.254 -20.781 -14.688 1 98.75 247 CYS B N 1
ATOM 4753 C CA . CYS B 1 247 ? 7.016 -21.812 -14 1 98.75 247 CYS B CA 1
ATOM 4754 C C . CYS B 1 247 ? 6.176 -22.469 -12.906 1 98.75 247 CYS B C 1
ATOM 4756 O O . CYS B 1 247 ? 6.324 -23.672 -12.633 1 98.75 247 CYS B O 1
ATOM 4758 N N . LEU B 1 248 ? 5.359 -21.719 -12.289 1 98.75 248 LEU B N 1
ATOM 4759 C CA . LEU B 1 248 ? 4.527 -22.234 -11.211 1 98.75 248 LEU B CA 1
ATOM 4760 C C . LEU B 1 248 ? 3.617 -23.344 -11.703 1 98.75 248 LEU B C 1
ATOM 4762 O O . LEU B 1 248 ? 3.5 -24.391 -11.055 1 98.75 248 LEU B O 1
ATOM 4766 N N . PHE B 1 249 ? 3.027 -23.156 -12.844 1 98.69 249 PHE B N 1
ATOM 4767 C CA . PHE B 1 249 ? 2.105 -24.141 -13.398 1 98.69 249 PHE B CA 1
ATOM 4768 C C . PHE B 1 249 ? 2.836 -25.438 -13.734 1 98.69 249 PHE B C 1
ATOM 4770 O O . PHE B 1 249 ? 2.258 -26.531 -13.648 1 98.69 249 PHE B O 1
ATOM 4777 N N . LEU B 1 250 ? 4.062 -25.328 -14.086 1 98.44 250 LEU B N 1
ATOM 4778 C CA . LEU B 1 250 ? 4.809 -26.516 -14.508 1 98.44 250 LEU B CA 1
ATOM 4779 C C . LEU B 1 250 ? 5.52 -27.156 -13.32 1 98.44 250 LEU B C 1
ATOM 4781 O O . LEU B 1 250 ? 5.531 -28.391 -13.195 1 98.44 250 LEU B O 1
ATOM 4785 N N . GLU B 1 251 ? 6.105 -26.297 -12.438 1 97.5 251 GLU B N 1
ATOM 4786 C CA . GLU B 1 251 ? 7.062 -26.828 -11.477 1 97.5 251 GLU B CA 1
ATOM 4787 C C . GLU B 1 251 ? 6.484 -26.812 -10.062 1 97.5 251 GLU B C 1
ATOM 4789 O O . GLU B 1 251 ? 7.055 -27.422 -9.148 1 97.5 251 GLU B O 1
ATOM 4794 N N . GLY B 1 252 ? 5.391 -26.125 -9.883 1 96.94 252 GLY B N 1
ATOM 4795 C CA . GLY B 1 252 ? 4.719 -26.188 -8.602 1 96.94 252 GLY B CA 1
ATOM 4796 C C . GLY B 1 252 ? 5.102 -25.062 -7.664 1 96.94 252 GLY B C 1
ATOM 4797 O O . GLY B 1 252 ? 5.727 -24.094 -8.078 1 96.94 252 GLY B O 1
ATOM 4798 N N . PRO B 1 253 ? 4.672 -25.172 -6.402 1 95.88 253 PRO B N 1
ATOM 4799 C CA . PRO B 1 253 ? 4.695 -24.047 -5.461 1 95.88 253 PRO B CA 1
ATOM 4800 C C . PRO B 1 253 ? 6.113 -23.672 -5.031 1 95.88 253 PRO B C 1
ATOM 4802 O O . PRO B 1 253 ? 6.324 -22.578 -4.492 1 95.88 253 PRO B O 1
ATOM 4805 N N . LYS B 1 254 ? 7.09 -24.547 -5.227 1 97.38 254 LYS B N 1
ATOM 4806 C CA . LYS B 1 254 ? 8.469 -24.203 -4.879 1 97.38 254 LYS B CA 1
ATOM 4807 C C . LYS B 1 254 ? 8.914 -22.938 -5.578 1 97.38 254 LYS B C 1
ATOM 4809 O O . LYS B 1 254 ? 9.789 -22.219 -5.082 1 97.38 254 LYS B O 1
ATOM 4814 N N . VAL B 1 255 ? 8.312 -22.656 -6.719 1 98.44 255 VAL B N 1
ATOM 4815 C CA . VAL B 1 255 ? 8.648 -21.484 -7.512 1 98.44 255 VAL B CA 1
ATOM 4816 C C . VAL B 1 255 ? 8.367 -20.219 -6.699 1 98.44 255 VAL B C 1
ATOM 4818 O O . VAL B 1 255 ? 9.094 -19.234 -6.812 1 98.44 255 VAL B O 1
ATOM 4821 N N . VAL B 1 256 ? 7.32 -20.25 -5.824 1 98.62 256 VAL B N 1
ATOM 4822 C CA . VAL B 1 256 ? 6.973 -19.078 -5.008 1 98.62 256 VAL B CA 1
ATOM 4823 C C . VAL B 1 256 ? 8.094 -18.797 -4.008 1 98.62 256 VAL B C 1
ATOM 4825 O O . VAL B 1 256 ? 8.438 -17.641 -3.76 1 98.62 256 VAL B O 1
ATOM 4828 N N . PHE B 1 257 ? 8.711 -19.875 -3.469 1 98.62 257 PHE B N 1
ATOM 4829 C CA . PHE B 1 257 ? 9.836 -19.719 -2.551 1 98.62 257 PHE B CA 1
ATOM 4830 C C . PHE B 1 257 ? 11.039 -19.125 -3.27 1 98.62 257 PHE B C 1
ATOM 4832 O O . PHE B 1 257 ? 11.688 -18.219 -2.752 1 98.62 257 PHE B O 1
ATOM 4839 N N . ARG B 1 258 ? 11.312 -19.625 -4.453 1 98.44 258 ARG B N 1
ATOM 4840 C CA . ARG B 1 258 ? 12.453 -19.156 -5.23 1 98.44 258 ARG B CA 1
ATOM 4841 C C . ARG B 1 258 ? 12.32 -17.672 -5.551 1 98.44 258 ARG B C 1
ATOM 4843 O O . ARG B 1 258 ? 13.258 -16.891 -5.332 1 98.44 258 ARG B O 1
ATOM 4850 N N . VAL B 1 259 ? 11.188 -17.312 -6.016 1 98.81 259 VAL B N 1
ATOM 4851 C CA . VAL B 1 259 ? 10.945 -15.938 -6.426 1 98.81 259 VAL B CA 1
ATOM 4852 C C . VAL B 1 259 ? 10.938 -15.031 -5.199 1 98.81 259 VAL B C 1
ATOM 4854 O O . VAL B 1 259 ? 11.492 -13.922 -5.234 1 98.81 259 VAL B O 1
ATOM 4857 N N . GLY B 1 260 ? 10.32 -15.516 -4.125 1 98.69 260 GLY B N 1
ATOM 4858 C CA . GLY B 1 260 ? 10.312 -14.742 -2.893 1 98.69 260 GLY B CA 1
ATOM 4859 C C . GLY B 1 260 ? 11.711 -14.438 -2.375 1 98.69 260 GLY B C 1
ATOM 4860 O O . GLY B 1 260 ? 12.031 -13.289 -2.066 1 98.69 260 GLY B O 1
ATOM 4861 N N . VAL B 1 261 ? 12.523 -15.469 -2.309 1 98.56 261 VAL B N 1
ATOM 4862 C CA . VAL B 1 261 ? 13.898 -15.297 -1.839 1 98.56 261 VAL B CA 1
ATOM 4863 C C . VAL B 1 261 ? 14.664 -14.391 -2.793 1 98.56 261 VAL B C 1
ATOM 4865 O O . VAL B 1 261 ? 15.43 -13.523 -2.355 1 98.56 261 VAL B O 1
ATOM 4868 N N . ALA B 1 262 ? 14.461 -14.531 -4.047 1 98.62 262 ALA B N 1
ATOM 4869 C CA . ALA B 1 262 ? 15.133 -13.711 -5.047 1 98.62 262 ALA B CA 1
ATOM 4870 C C . ALA B 1 262 ? 14.75 -12.242 -4.891 1 98.62 262 ALA B C 1
ATOM 4872 O O . ALA B 1 262 ? 15.609 -11.359 -4.961 1 98.62 262 ALA B O 1
ATOM 4873 N N . LEU B 1 263 ? 13.484 -11.977 -4.719 1 98.56 263 LEU B N 1
ATOM 4874 C CA . LEU B 1 263 ? 13.008 -10.609 -4.531 1 98.56 263 LEU B CA 1
ATOM 4875 C C . LEU B 1 263 ? 13.672 -9.969 -3.316 1 98.56 263 LEU B C 1
ATOM 4877 O O . LEU B 1 263 ? 14.117 -8.82 -3.385 1 98.56 263 LEU B O 1
ATOM 4881 N N . LEU B 1 264 ? 13.711 -10.742 -2.238 1 98.5 264 LEU B N 1
ATOM 4882 C CA . LEU B 1 264 ? 14.289 -10.227 -1.003 1 98.5 264 LEU B CA 1
ATOM 4883 C C . LEU B 1 264 ? 15.789 -9.984 -1.165 1 98.5 264 LEU B C 1
ATOM 4885 O O . LEU B 1 264 ? 16.312 -8.953 -0.736 1 98.5 264 LEU B O 1
ATOM 4889 N N . GLU B 1 265 ? 16.406 -10.867 -1.82 1 97.56 265 GLU B N 1
ATOM 4890 C CA . GLU B 1 265 ? 17.844 -10.734 -2.031 1 97.56 265 GLU B CA 1
ATOM 4891 C C . GLU B 1 265 ? 18.156 -9.57 -2.967 1 97.56 265 GLU B C 1
ATOM 4893 O O . GLU B 1 265 ? 19.109 -8.82 -2.732 1 97.56 265 GLU B O 1
ATOM 4898 N N . MET B 1 266 ? 17.453 -9.477 -3.998 1 97.31 266 MET B N 1
ATOM 4899 C CA . MET B 1 266 ? 17.656 -8.398 -4.969 1 97.31 266 MET B CA 1
ATOM 4900 C C . MET B 1 266 ? 17.516 -7.035 -4.309 1 97.31 266 MET B C 1
ATOM 4902 O O . MET B 1 266 ? 18.172 -6.074 -4.715 1 97.31 266 MET B O 1
ATOM 4906 N N . HIS B 1 267 ? 16.719 -6.949 -3.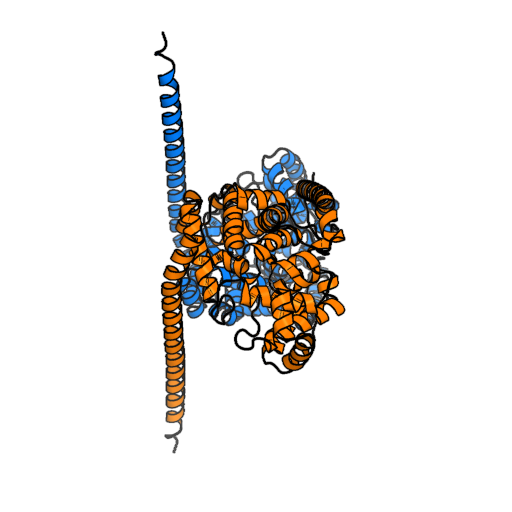238 1 97.5 267 HIS B N 1
ATOM 4907 C CA . HIS B 1 267 ? 16.453 -5.66 -2.611 1 97.5 267 HIS B CA 1
ATOM 4908 C C . HIS B 1 267 ? 17.047 -5.594 -1.211 1 97.5 267 HIS B C 1
ATOM 4910 O O . HIS B 1 267 ? 16.672 -4.746 -0.405 1 97.5 267 HIS B O 1
ATOM 4916 N N . ALA B 1 268 ? 17.969 -6.48 -0.916 1 97.38 268 ALA B N 1
ATOM 4917 C CA . ALA B 1 268 ? 18.594 -6.555 0.399 1 97.38 268 ALA B CA 1
ATOM 4918 C C . ALA B 1 268 ? 19.281 -5.234 0.761 1 97.38 268 ALA B C 1
ATOM 4920 O O . ALA B 1 268 ? 19.141 -4.746 1.885 1 97.38 268 ALA B O 1
ATOM 4921 N N . PRO B 1 269 ? 20 -4.582 -0.161 1 96.38 269 PRO B N 1
ATOM 4922 C CA . PRO B 1 269 ? 20.625 -3.311 0.205 1 96.38 269 PRO B CA 1
ATOM 4923 C C . PRO B 1 269 ? 19.625 -2.252 0.643 1 96.38 269 PRO B C 1
ATOM 4925 O O . PRO B 1 269 ? 19.891 -1.481 1.567 1 96.38 269 PRO B O 1
ATOM 4928 N N . LEU B 1 270 ? 18.5 -2.242 0.035 1 95.19 270 LEU B N 1
ATOM 4929 C CA . LEU B 1 270 ? 17.422 -1.306 0.371 1 95.19 270 LEU B CA 1
ATOM 4930 C C . LEU B 1 270 ? 16.797 -1.653 1.719 1 95.19 270 LEU B C 1
ATOM 4932 O O . LEU B 1 270 ? 16.609 -0.774 2.561 1 95.19 270 LEU B O 1
ATOM 4936 N N . LEU B 1 271 ? 16.547 -2.914 1.941 1 96.88 271 LEU B N 1
ATOM 4937 C CA . LEU B 1 271 ? 15.836 -3.377 3.123 1 96.88 271 LEU B CA 1
ATOM 4938 C C . LEU B 1 271 ? 16.703 -3.27 4.367 1 96.88 271 LEU B C 1
ATOM 4940 O O . LEU B 1 271 ? 16.203 -3.004 5.465 1 96.88 271 LEU B O 1
ATOM 4944 N N . MET B 1 272 ? 17.984 -3.412 4.199 1 95.12 272 MET B N 1
ATOM 4945 C CA . MET B 1 272 ? 18.938 -3.389 5.305 1 95.12 272 MET B CA 1
ATOM 4946 C C . MET B 1 272 ? 19.031 -1.994 5.914 1 95.12 272 MET B C 1
ATOM 4948 O O . MET B 1 272 ? 19.484 -1.837 7.051 1 95.12 272 MET B O 1
ATOM 4952 N N . ARG B 1 273 ? 18.594 -1.031 5.18 1 91.12 273 ARG B N 1
ATOM 4953 C CA . ARG B 1 273 ? 18.672 0.354 5.629 1 91.12 273 ARG B CA 1
ATOM 4954 C C . ARG B 1 273 ? 17.438 0.744 6.434 1 91.12 273 ARG B C 1
ATOM 4956 O O . ARG B 1 273 ? 17.406 1.803 7.062 1 91.12 273 ARG B O 1
ATOM 4963 N N . LYS B 1 274 ? 16.469 -0.088 6.441 1 89.94 274 LYS B N 1
ATOM 4964 C CA . LYS B 1 274 ? 15.234 0.214 7.172 1 89.94 274 LYS B CA 1
ATOM 4965 C C . LYS B 1 274 ? 15.336 -0.249 8.625 1 89.94 274 LYS B C 1
ATOM 4967 O O . LYS B 1 274 ? 15.898 -1.31 8.906 1 89.94 274 LYS B O 1
ATOM 4972 N N . ASP B 1 275 ? 14.734 0.542 9.547 1 83.25 275 ASP B N 1
ATOM 4973 C CA . ASP B 1 275 ? 14.977 0.259 10.961 1 83.25 275 ASP B CA 1
ATOM 4974 C C . ASP B 1 275 ? 13.68 -0.154 11.656 1 83.25 275 ASP B C 1
ATOM 4976 O O . ASP B 1 275 ? 13.641 -0.256 12.891 1 83.25 275 ASP B O 1
ATOM 4980 N N . ASN B 1 276 ? 12.641 -0.32 10.883 1 84.06 276 ASN B N 1
ATOM 4981 C CA . ASN B 1 276 ? 11.414 -0.876 11.438 1 84.06 276 ASN B CA 1
ATOM 4982 C C . ASN B 1 276 ? 10.617 -1.634 10.391 1 84.06 276 ASN B C 1
ATOM 4984 O O . ASN B 1 276 ? 10.812 -1.433 9.188 1 84.06 276 ASN B O 1
ATOM 4988 N N . ALA B 1 277 ? 9.688 -2.439 10.852 1 89.69 277 ALA B N 1
ATOM 4989 C CA . ALA B 1 277 ? 8.961 -3.371 9.992 1 89.69 277 ALA B CA 1
ATOM 4990 C C . ALA B 1 277 ? 8.07 -2.623 9.008 1 89.69 277 ALA B C 1
ATOM 4992 O O . ALA B 1 277 ? 7.938 -3.027 7.852 1 89.69 277 ALA B O 1
ATOM 4993 N N . GLY B 1 278 ? 7.457 -1.563 9.484 1 88.88 278 GLY B N 1
ATOM 4994 C CA . GLY B 1 278 ? 6.594 -0.796 8.602 1 88.88 278 GLY B CA 1
ATOM 4995 C C . GLY B 1 278 ? 7.324 -0.23 7.398 1 88.88 278 GLY B C 1
ATOM 4996 O O . GLY B 1 278 ? 6.82 -0.288 6.273 1 88.88 278 GLY B O 1
ATOM 4997 N N . GLU B 1 279 ? 8.469 0.28 7.633 1 88.94 279 GLU B N 1
ATOM 4998 C CA . GLU B 1 279 ? 9.281 0.839 6.555 1 88.94 279 GLU B CA 1
ATOM 4999 C C . GLU B 1 279 ? 9.758 -0.251 5.602 1 88.94 279 GLU B C 1
ATOM 5001 O O . GLU B 1 279 ? 9.875 -0.021 4.395 1 88.94 279 GLU B O 1
ATOM 5006 N N . VAL B 1 280 ? 10.047 -1.357 6.164 1 94.56 280 VAL B N 1
ATOM 5007 C CA . VAL B 1 280 ? 10.445 -2.492 5.336 1 94.56 280 VAL B CA 1
ATOM 5008 C C . VAL B 1 280 ? 9.297 -2.881 4.406 1 94.56 280 VAL B C 1
ATOM 5010 O O . VAL B 1 280 ? 9.5 -3.074 3.207 1 94.56 280 VAL B O 1
ATOM 5013 N N . LEU B 1 281 ? 8.141 -3.006 4.98 1 94.38 281 LEU B N 1
ATOM 5014 C CA . LEU B 1 281 ? 6.973 -3.396 4.199 1 94.38 281 LEU B CA 1
ATOM 5015 C C . LEU B 1 281 ? 6.711 -2.402 3.072 1 94.38 281 LEU B C 1
ATOM 5017 O O . LEU B 1 281 ? 6.473 -2.803 1.931 1 94.38 281 LEU B O 1
ATOM 5021 N N . LYS B 1 282 ? 6.809 -1.165 3.383 1 90.44 282 LYS B N 1
ATOM 5022 C CA . LYS B 1 282 ? 6.59 -0.117 2.391 1 90.44 282 LYS B CA 1
ATOM 5023 C C . LYS B 1 282 ? 7.648 -0.174 1.291 1 90.44 282 LYS B C 1
ATOM 5025 O O . LYS B 1 282 ? 7.32 -0.123 0.104 1 90.44 282 LYS B O 1
ATOM 5030 N N . ALA B 1 283 ? 8.883 -0.252 1.713 1 93.19 283 ALA B N 1
ATOM 5031 C CA . ALA B 1 283 ? 9.992 -0.291 0.759 1 93.19 283 ALA B CA 1
ATOM 5032 C C . ALA B 1 283 ? 9.891 -1.515 -0.148 1 93.19 283 ALA B C 1
ATOM 5034 O O . ALA B 1 283 ? 10.125 -1.421 -1.355 1 93.19 283 ALA B O 1
ATOM 5035 N N . LEU B 1 284 ? 9.555 -2.611 0.444 1 96.5 284 LEU B N 1
ATOM 5036 C CA . LEU B 1 284 ? 9.445 -3.854 -0.314 1 96.5 284 LEU B CA 1
ATOM 5037 C C . LEU B 1 284 ? 8.297 -3.779 -1.312 1 96.5 284 LEU B C 1
ATOM 5039 O O . LEU B 1 284 ? 8.438 -4.211 -2.459 1 96.5 284 LEU B O 1
ATOM 5043 N N . LYS B 1 285 ? 7.199 -3.289 -0.88 1 94 285 LYS B N 1
ATOM 5044 C CA . LYS B 1 285 ? 6.039 -3.131 -1.751 1 94 285 LYS B CA 1
ATOM 5045 C C . LYS B 1 285 ? 6.371 -2.252 -2.955 1 94 285 LYS B C 1
ATOM 5047 O O . LYS B 1 285 ? 6.082 -2.619 -4.094 1 94 285 LYS B O 1
ATOM 5052 N N . ASP B 1 286 ? 6.977 -1.114 -2.713 1 90.38 286 ASP B N 1
ATOM 5053 C CA . ASP B 1 286 ? 7.336 -0.177 -3.773 1 90.38 286 ASP B CA 1
ATOM 5054 C C . ASP B 1 286 ? 8.352 -0.793 -4.73 1 90.38 286 ASP B C 1
ATOM 5056 O O . ASP B 1 286 ? 8.25 -0.62 -5.945 1 90.38 286 ASP B O 1
ATOM 5060 N N . ALA B 1 287 ? 9.289 -1.453 -4.141 1 94.56 287 ALA B N 1
ATOM 5061 C CA . ALA B 1 287 ? 10.336 -2.068 -4.953 1 94.56 287 ALA B CA 1
ATOM 5062 C C . ALA B 1 287 ? 9.758 -3.16 -5.852 1 94.56 287 ALA B C 1
ATOM 5064 O O . ALA B 1 287 ? 10.094 -3.238 -7.035 1 94.56 287 ALA B O 1
ATOM 5065 N N . CYS B 1 288 ? 8.914 -3.994 -5.312 1 97 288 CYS B N 1
ATOM 5066 C CA . CYS B 1 288 ? 8.328 -5.105 -6.059 1 97 288 CYS B CA 1
ATOM 5067 C C . CYS B 1 288 ? 7.449 -4.598 -7.199 1 97 288 CYS B C 1
ATOM 5069 O O . CYS B 1 288 ? 7.426 -5.188 -8.281 1 97 288 CYS B O 1
ATOM 5071 N N . ALA B 1 289 ? 6.773 -3.504 -6.98 1 93.81 289 ALA B N 1
ATOM 5072 C CA . ALA B 1 289 ? 5.871 -2.936 -7.977 1 93.81 289 ALA B CA 1
ATOM 5073 C C . ALA B 1 289 ? 6.637 -2.455 -9.203 1 93.81 289 ALA B C 1
ATOM 5075 O O . ALA B 1 289 ? 6.047 -2.234 -10.266 1 93.81 289 ALA B O 1
ATOM 5076 N N . ARG B 1 290 ? 7.957 -2.385 -9.141 1 92.81 290 ARG B N 1
ATOM 5077 C CA . ARG B 1 290 ? 8.766 -1.819 -10.219 1 92.81 290 ARG B CA 1
ATOM 5078 C C . ARG B 1 290 ? 9.648 -2.885 -10.859 1 92.81 290 ARG B C 1
ATOM 5080 O O . ARG B 1 290 ? 10.57 -2.562 -11.609 1 92.81 290 ARG B O 1
ATOM 5087 N N . VAL B 1 291 ? 9.336 -4.078 -10.539 1 97.44 291 VAL B N 1
ATOM 5088 C CA . VAL B 1 291 ? 10.156 -5.152 -11.102 1 97.44 291 VAL B CA 1
ATOM 5089 C C . VAL B 1 291 ? 9.695 -5.461 -12.523 1 97.44 291 VAL B C 1
ATOM 5091 O O . VAL B 1 291 ? 9.148 -6.535 -12.789 1 97.44 291 VAL B O 1
ATOM 5094 N N . HIS B 1 292 ? 10.047 -4.562 -13.445 1 96.62 292 HIS B N 1
ATOM 5095 C CA . HIS B 1 292 ? 9.648 -4.695 -14.836 1 96.62 292 HIS B CA 1
ATOM 5096 C C . HIS B 1 292 ? 10.594 -5.625 -15.594 1 96.62 292 HIS B C 1
ATOM 5098 O O . HIS B 1 292 ? 10.25 -6.137 -16.656 1 96.62 292 HIS B O 1
ATOM 5104 N N . ASN B 1 293 ? 11.812 -5.758 -15.117 1 97.81 293 ASN B N 1
ATOM 5105 C CA . ASN B 1 293 ? 12.734 -6.699 -15.734 1 97.81 293 ASN B CA 1
ATOM 5106 C C . ASN B 1 293 ? 12.469 -8.133 -15.281 1 97.81 293 ASN B C 1
ATOM 5108 O O . ASN B 1 293 ? 13.234 -8.688 -14.5 1 97.81 293 ASN B O 1
ATOM 5112 N N . ARG B 1 294 ? 11.461 -8.641 -15.844 1 98.19 294 ARG B N 1
ATOM 5113 C CA . ARG B 1 294 ? 10.953 -9.945 -15.438 1 98.19 294 ARG B CA 1
ATOM 5114 C C . ARG B 1 294 ? 11.984 -11.039 -15.695 1 98.19 294 ARG B C 1
ATOM 5116 O O . ARG B 1 294 ? 12.07 -12.008 -14.945 1 98.19 294 ARG B O 1
ATOM 5123 N N . ASP B 1 295 ? 12.797 -10.922 -16.703 1 98 295 ASP B N 1
ATOM 5124 C CA . ASP B 1 295 ? 13.805 -11.93 -17 1 98 295 ASP B CA 1
ATOM 5125 C C . ASP B 1 295 ? 14.945 -11.898 -15.984 1 98 295 ASP B C 1
ATOM 5127 O O . ASP B 1 295 ? 15.5 -12.945 -15.633 1 98 295 ASP B O 1
ATOM 5131 N N . ALA B 1 296 ? 15.273 -10.742 -15.578 1 98 296 ALA B N 1
ATOM 5132 C CA . ALA B 1 296 ? 16.281 -10.625 -14.539 1 98 296 ALA B CA 1
ATOM 5133 C C . ALA B 1 296 ? 15.805 -11.258 -13.234 1 98 296 ALA B C 1
ATOM 5135 O O . ALA B 1 296 ? 16.578 -11.914 -12.531 1 98 296 ALA B O 1
ATOM 5136 N N . LEU B 1 297 ? 14.562 -11.062 -12.906 1 98.56 297 LEU B N 1
ATOM 5137 C CA . LEU B 1 297 ? 14.008 -11.672 -11.703 1 98.56 297 LEU B CA 1
ATOM 5138 C C . LEU B 1 297 ? 14.047 -13.195 -11.797 1 98.56 297 LEU B C 1
ATOM 5140 O O . LEU B 1 297 ? 14.453 -13.867 -10.852 1 98.56 297 LEU B O 1
ATOM 5144 N N . MET B 1 298 ? 13.648 -13.711 -12.953 1 98.5 298 MET B N 1
ATOM 5145 C CA . MET B 1 298 ? 13.609 -15.164 -13.117 1 98.5 298 MET B CA 1
ATOM 5146 C C . MET B 1 298 ? 15.016 -15.75 -13.117 1 98.5 298 MET B C 1
ATOM 5148 O O . MET B 1 298 ? 15.234 -16.844 -12.594 1 98.5 298 MET B O 1
ATOM 5152 N N . ALA B 1 299 ? 15.93 -14.992 -13.672 1 97.94 299 ALA B N 1
ATOM 5153 C CA . ALA B 1 299 ? 17.328 -15.43 -13.594 1 97.94 299 ALA B CA 1
ATOM 5154 C C . ALA B 1 299 ? 17.797 -15.492 -12.148 1 97.94 299 ALA B C 1
ATOM 5156 O O . ALA B 1 299 ? 18.453 -16.453 -11.75 1 97.94 299 ALA B O 1
ATOM 5157 N N . ALA B 1 300 ? 17.484 -14.492 -11.406 1 97.94 300 ALA B N 1
ATOM 5158 C CA . ALA B 1 300 ? 17.859 -14.469 -9.992 1 97.94 300 ALA B CA 1
ATOM 5159 C C . ALA B 1 300 ? 17.203 -15.625 -9.242 1 97.94 300 ALA B C 1
ATOM 5161 O O . ALA B 1 300 ? 17.828 -16.25 -8.383 1 97.94 300 ALA B O 1
ATOM 5162 N N . ALA B 1 301 ? 16 -15.945 -9.523 1 98.31 301 ALA B N 1
ATOM 5163 C CA . ALA B 1 301 ? 15.227 -16.969 -8.828 1 98.31 301 ALA B CA 1
ATOM 5164 C C . ALA B 1 301 ? 15.758 -18.359 -9.133 1 98.31 301 ALA B C 1
ATOM 5166 O O . ALA B 1 301 ? 15.75 -19.25 -8.266 1 98.31 301 ALA B O 1
ATOM 5167 N N . PHE B 1 302 ? 16.266 -18.594 -10.352 1 97.56 302 PHE B N 1
ATOM 5168 C CA . PHE B 1 302 ? 16.594 -19.953 -10.75 1 97.56 302 PHE B CA 1
ATOM 5169 C C . PHE B 1 302 ? 18.094 -20.156 -10.789 1 97.56 302 PHE B C 1
ATOM 5171 O O . PHE B 1 302 ? 18.578 -21.297 -10.727 1 97.56 302 PHE B O 1
ATOM 5178 N N . GLN B 1 303 ? 18.875 -19.062 -10.797 1 94.94 303 GLN B N 1
ATOM 5179 C CA . GLN B 1 303 ? 20.328 -19.203 -10.883 1 94.94 303 GLN B CA 1
ATOM 5180 C C . GLN B 1 303 ? 21.016 -18.562 -9.688 1 94.94 303 GLN B C 1
ATOM 5182 O O . GLN B 1 303 ? 22.172 -18.891 -9.375 1 94.94 303 GLN B O 1
ATOM 5187 N N . GLY B 1 304 ? 20.312 -17.719 -9.023 1 93.38 304 GLY B N 1
ATOM 5188 C CA . GLY B 1 304 ? 20.984 -16.891 -8.031 1 93.38 304 GLY B CA 1
ATOM 5189 C C . GLY B 1 304 ? 20.75 -17.344 -6.605 1 93.38 304 GLY B C 1
ATOM 5190 O 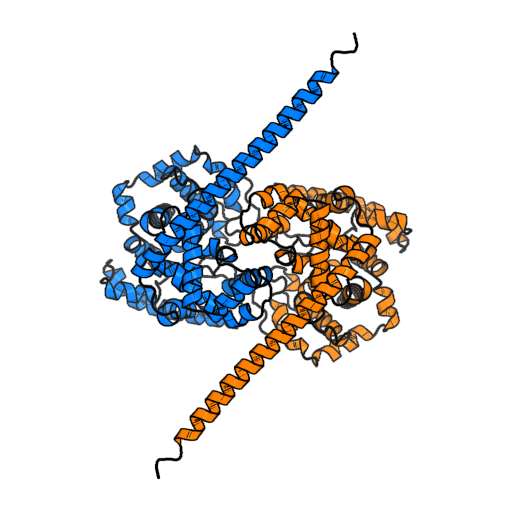O . GLY B 1 304 ? 21.531 -17.016 -5.703 1 93.38 304 GLY B O 1
ATOM 5191 N N . VAL B 1 305 ? 19.703 -18.125 -6.359 1 94.62 305 VAL B N 1
ATOM 5192 C CA . VAL B 1 305 ? 19.328 -18.375 -4.969 1 94.62 305 VAL B CA 1
ATOM 5193 C C . VAL B 1 305 ? 19.641 -19.828 -4.609 1 94.62 305 VAL B C 1
ATOM 5195 O O . VAL B 1 305 ? 19.312 -20.281 -3.516 1 94.62 305 VAL B O 1
ATOM 5198 N N . GLY B 1 306 ? 20.281 -20.562 -5.453 1 92.19 306 GLY B N 1
ATOM 5199 C CA . GLY B 1 306 ? 20.688 -21.922 -5.148 1 92.19 306 GLY B CA 1
ATOM 5200 C C . GLY B 1 306 ? 19.547 -22.922 -5.281 1 92.19 306 GLY B C 1
ATOM 5201 O O . GLY B 1 306 ? 18.547 -22.641 -5.93 1 92.19 306 GLY B O 1
ATOM 5202 N N . SER B 1 307 ? 19.734 -24.078 -4.598 1 93.25 307 SER B N 1
ATOM 5203 C CA . SER B 1 307 ? 18.812 -25.188 -4.777 1 93.25 307 SER B CA 1
ATOM 5204 C C . SER B 1 307 ? 17.703 -25.156 -3.738 1 93.25 307 SER B C 1
ATOM 5206 O O . SER B 1 307 ? 17.906 -24.688 -2.615 1 93.25 307 SER B O 1
ATOM 5208 N N . PHE B 1 308 ? 16.547 -25.578 -4.148 1 95 308 PHE B N 1
ATOM 5209 C CA . PHE B 1 308 ? 15.383 -25.734 -3.285 1 95 308 PHE B CA 1
ATOM 5210 C C . PHE B 1 308 ? 14.859 -27.172 -3.336 1 95 308 PHE B C 1
ATOM 5212 O O . PHE B 1 308 ? 13.781 -27.422 -3.871 1 95 308 PHE B O 1
ATOM 5219 N N . PRO B 1 309 ? 15.602 -28.078 -2.717 1 94.94 309 PRO B N 1
ATOM 5220 C CA . PRO B 1 309 ? 15.156 -29.469 -2.781 1 94.94 309 PRO B CA 1
ATOM 5221 C C . PRO B 1 309 ? 13.789 -29.688 -2.127 1 94.94 309 PRO B C 1
ATOM 5223 O O . PRO B 1 309 ? 13.555 -29.219 -1.014 1 94.94 309 PRO B O 1
ATOM 5226 N N . MET B 1 310 ? 12.969 -30.422 -2.766 1 95.25 310 MET B N 1
ATOM 5227 C CA . MET B 1 310 ? 11.609 -30.656 -2.283 1 95.25 310 MET B CA 1
ATOM 5228 C C . MET B 1 310 ? 11.625 -31.438 -0.968 1 95.25 310 MET B C 1
ATOM 5230 O O . MET B 1 310 ? 10.742 -31.234 -0.122 1 95.25 310 MET B O 1
ATOM 5234 N N . ALA B 1 311 ? 12.617 -32.219 -0.814 1 95.94 311 ALA B N 1
ATOM 5235 C CA . ALA B 1 311 ? 12.742 -32.969 0.438 1 95.94 311 ALA B CA 1
ATOM 5236 C C . ALA B 1 311 ? 12.867 -32.031 1.628 1 95.94 311 ALA B C 1
ATOM 5238 O O . ALA B 1 311 ? 12.234 -32.25 2.664 1 95.94 311 ALA B O 1
ATOM 5239 N N . ARG B 1 312 ? 13.648 -31.047 1.47 1 96.25 312 ARG B N 1
ATOM 5240 C CA . ARG B 1 312 ? 13.828 -30.062 2.521 1 96.25 312 ARG B CA 1
ATOM 5241 C C . ARG B 1 312 ? 12.555 -29.266 2.746 1 96.25 312 ARG B C 1
ATOM 5243 O O . ARG B 1 312 ? 12.172 -28.984 3.887 1 96.25 312 ARG B O 1
ATOM 5250 N N . ILE B 1 313 ? 11.875 -28.844 1.714 1 97.44 313 ILE B N 1
ATOM 5251 C CA . ILE B 1 313 ? 10.641 -28.078 1.797 1 97.44 313 ILE B CA 1
ATOM 5252 C C . ILE B 1 313 ? 9.562 -28.906 2.506 1 97.44 313 ILE B C 1
ATOM 5254 O O . ILE B 1 313 ? 8.859 -28.391 3.377 1 97.44 313 ILE B O 1
ATOM 5258 N N . ARG B 1 314 ? 9.516 -30.172 2.174 1 97 314 ARG B N 1
ATOM 5259 C CA . ARG B 1 314 ? 8.547 -31.062 2.811 1 97 314 ARG B CA 1
ATOM 5260 C C . ARG B 1 314 ? 8.836 -31.203 4.301 1 97 314 ARG B C 1
ATOM 5262 O O . ARG B 1 314 ? 7.906 -31.234 5.117 1 97 314 ARG B O 1
ATOM 5269 N N . GLU B 1 315 ? 10.078 -31.312 4.59 1 97.38 315 GLU B N 1
ATOM 5270 C CA . GLU B 1 315 ? 10.484 -31.406 5.992 1 97.38 315 GLU B CA 1
ATOM 5271 C C . GLU B 1 315 ? 10.078 -30.156 6.758 1 97.38 315 GLU B C 1
ATOM 5273 O O . GLU B 1 315 ? 9.531 -30.234 7.859 1 97.38 315 GLU B O 1
ATOM 5278 N N . LEU B 1 316 ? 10.344 -29.016 6.188 1 97.44 316 LEU B N 1
ATOM 5279 C CA . LEU B 1 316 ? 9.992 -27.75 6.82 1 97.44 316 LEU B CA 1
ATOM 5280 C C . LEU B 1 316 ? 8.484 -27.609 6.945 1 97.44 316 LEU B C 1
ATOM 5282 O O . LEU B 1 316 ? 7.984 -27.141 7.977 1 97.44 316 LEU B O 1
ATOM 5286 N N . ARG B 1 317 ? 7.762 -27.984 5.945 1 97.62 317 ARG B N 1
ATOM 5287 C CA . ARG B 1 317 ? 6.305 -27.938 5.973 1 97.62 317 ARG B CA 1
ATOM 5288 C C . ARG B 1 317 ? 5.746 -28.781 7.117 1 97.62 317 ARG B C 1
ATOM 5290 O O . ARG B 1 317 ? 4.855 -28.344 7.844 1 97.62 317 ARG B O 1
ATOM 5297 N N . ALA B 1 318 ? 6.273 -29.969 7.23 1 96.62 318 ALA B N 1
ATOM 5298 C CA . ALA B 1 318 ? 5.812 -30.859 8.289 1 96.62 318 ALA B CA 1
ATOM 5299 C C . ALA B 1 318 ? 6.059 -30.25 9.664 1 96.62 318 ALA B C 1
ATOM 5301 O O . ALA B 1 318 ? 5.195 -30.328 10.547 1 96.62 318 ALA B O 1
ATOM 5302 N N . ARG B 1 319 ? 7.129 -29.703 9.82 1 95.94 319 ARG B N 1
ATOM 5303 C CA . ARG B 1 319 ? 7.488 -29.078 11.086 1 95.94 319 ARG B CA 1
ATOM 5304 C C . ARG B 1 319 ? 6.59 -27.891 11.383 1 95.94 319 ARG B C 1
ATOM 5306 O O . ARG B 1 319 ? 6.055 -27.766 12.492 1 95.94 319 ARG B O 1
ATOM 5313 N N . HIS B 1 320 ? 6.418 -27 10.43 1 95.06 320 HIS B N 1
ATOM 5314 C CA . HIS B 1 320 ? 5.68 -25.766 10.641 1 95.06 320 HIS B CA 1
ATOM 5315 C C . HIS B 1 320 ? 4.18 -26.016 10.711 1 95.06 320 HIS B C 1
ATOM 5317 O O . HIS B 1 320 ? 3.438 -25.25 11.32 1 95.06 320 HIS B O 1
ATOM 5323 N N . GLN B 1 321 ? 3.74 -27.125 10.055 1 94.75 321 GLN B N 1
ATOM 5324 C CA . GLN B 1 321 ? 2.33 -27.5 10.148 1 94.75 321 GLN B CA 1
ATOM 5325 C C . GLN B 1 321 ? 1.915 -27.703 11.602 1 94.75 321 GLN B C 1
ATOM 5327 O O . GLN B 1 321 ? 0.85 -27.25 12.023 1 94.75 321 GLN B O 1
ATOM 5332 N N . ARG B 1 322 ? 2.748 -28.328 12.383 1 92.5 322 ARG B N 1
ATOM 5333 C CA . ARG B 1 322 ? 2.479 -28.562 13.797 1 92.5 322 ARG B CA 1
ATOM 5334 C C . ARG B 1 322 ? 2.393 -27.25 14.562 1 92.5 322 ARG B C 1
ATOM 5336 O O . ARG B 1 322 ? 1.492 -27.062 15.383 1 92.5 322 ARG B O 1
ATOM 5343 N N . GLU B 1 323 ? 3.223 -26.406 14.258 1 91.19 323 GLU B N 1
ATOM 5344 C CA . GLU B 1 323 ? 3.264 -25.109 14.938 1 91.19 323 GLU B CA 1
ATOM 5345 C C . GLU B 1 323 ? 2.025 -24.281 14.609 1 91.19 323 GLU B C 1
ATOM 5347 O O . GLU B 1 323 ? 1.476 -23.609 15.484 1 91.19 323 GLU B O 1
ATOM 5352 N N . VAL B 1 324 ? 1.674 -24.312 13.367 1 91.19 324 VAL B N 1
ATOM 5353 C CA . VAL B 1 324 ? 0.516 -23.547 12.922 1 91.19 324 VAL B CA 1
ATOM 5354 C C . VAL B 1 324 ? -0.757 -24.109 13.539 1 91.19 324 VAL B C 1
ATOM 5356 O O . VAL B 1 324 ? -1.643 -23.375 13.961 1 91.19 324 VAL B O 1
ATOM 5359 N N . ASP B 1 325 ? -0.784 -25.406 13.609 1 91.12 325 ASP B N 1
ATOM 5360 C CA . ASP B 1 325 ? -1.928 -26.047 14.25 1 91.12 325 ASP B CA 1
ATOM 5361 C C . ASP B 1 325 ? -2.066 -25.609 15.703 1 91.12 325 ASP B C 1
ATOM 5363 O O . ASP B 1 325 ? -3.17 -25.312 16.156 1 91.12 325 ASP B O 1
ATOM 5367 N N . ASP B 1 326 ? -1.001 -25.531 16.375 1 89.69 326 ASP B N 1
ATOM 5368 C CA . ASP B 1 326 ? -0.984 -25.109 17.766 1 89.69 326 ASP B CA 1
ATOM 5369 C C . ASP B 1 326 ? -1.409 -23.641 17.906 1 89.69 326 ASP B C 1
ATOM 5371 O O . ASP B 1 326 ? -2.164 -23.297 18.812 1 89.69 326 ASP B O 1
ATOM 5375 N N . MET B 1 327 ? -0.884 -22.891 17.016 1 83.81 327 MET B N 1
ATOM 5376 C CA . MET B 1 327 ? -1.202 -21.469 17.016 1 83.81 327 MET B CA 1
ATOM 5377 C C . MET B 1 327 ? -2.693 -21.234 16.797 1 83.81 327 MET B C 1
ATOM 5379 O O . MET B 1 327 ? -3.322 -20.453 17.516 1 83.81 327 MET B O 1
ATOM 5383 N N . LEU B 1 328 ? -3.242 -21.906 15.891 1 83.88 328 LEU B N 1
ATOM 5384 C CA . LEU B 1 328 ? -4.648 -21.75 15.555 1 83.88 328 LEU B CA 1
ATOM 5385 C C . LEU B 1 328 ? -5.547 -22.312 16.656 1 83.88 328 LEU B C 1
ATOM 5387 O O . LEU B 1 328 ? -6.613 -21.75 16.922 1 83.88 328 LEU B O 1
ATOM 5391 N N . ALA B 1 329 ? -5.09 -23.328 17.266 1 85.62 329 ALA B N 1
ATOM 5392 C CA . ALA B 1 329 ? -5.82 -23.875 18.406 1 85.62 329 ALA B CA 1
ATOM 5393 C C . ALA B 1 329 ? -5.844 -22.891 19.578 1 85.62 329 ALA B C 1
ATOM 5395 O O . ALA B 1 329 ? -6.871 -22.719 20.234 1 85.62 329 ALA B O 1
ATOM 5396 N N . ALA B 1 330 ? -4.762 -22.297 19.766 1 80.81 330 ALA B N 1
ATOM 5397 C CA . ALA B 1 330 ? -4.664 -21.297 20.828 1 80.81 330 ALA B CA 1
ATOM 5398 C C . ALA B 1 330 ? -5.566 -20.094 20.547 1 80.81 330 ALA B C 1
ATOM 5400 O O . ALA B 1 330 ? -6.203 -19.562 21.469 1 80.81 330 ALA B O 1
ATOM 5401 N N . ARG B 1 331 ? -5.617 -19.734 19.328 1 77.75 331 ARG B N 1
ATOM 5402 C CA . ARG B 1 331 ? -6.465 -18.609 18.922 1 77.75 331 ARG B CA 1
ATOM 5403 C C . ARG B 1 331 ? -7.941 -18.953 19.094 1 77.75 331 ARG B C 1
ATOM 5405 O O . ARG B 1 331 ? -8.727 -18.109 19.547 1 77.75 331 ARG B O 1
ATOM 5412 N N . ALA B 1 332 ? -8.258 -20.094 18.719 1 77.62 332 ALA B N 1
ATOM 5413 C CA . ALA B 1 332 ? -9.633 -20.547 18.875 1 77.62 332 ALA B CA 1
ATOM 5414 C C . ALA B 1 332 ? -10.031 -20.609 20.344 1 77.62 332 ALA B C 1
ATOM 5416 O O . ALA B 1 332 ? -11.148 -20.234 20.703 1 77.62 332 ALA B O 1
ATOM 5417 N N . ALA B 1 333 ? -9.125 -20.938 21.109 1 78.31 333 ALA B N 1
ATOM 5418 C CA . ALA B 1 333 ? -9.367 -20.984 22.547 1 78.31 333 ALA B CA 1
ATOM 5419 C C . ALA B 1 333 ? -9.531 -19.594 23.125 1 78.31 333 ALA B C 1
ATOM 5421 O O . ALA B 1 333 ? -10.398 -19.359 23.969 1 78.31 333 ALA B O 1
ATOM 5422 N N . ALA B 1 334 ? -8.711 -18.688 22.672 1 70.06 334 ALA B N 1
ATOM 5423 C CA . ALA B 1 334 ? -8.781 -17.312 23.141 1 70.06 334 ALA B CA 1
ATOM 5424 C C . ALA B 1 334 ? -10.102 -16.656 22.75 1 70.06 334 ALA B C 1
ATOM 5426 O O . ALA B 1 334 ? -10.711 -15.938 23.547 1 70.06 334 ALA B O 1
ATOM 5427 N N . LYS B 1 335 ? -10.531 -16.922 21.562 1 73.25 335 LYS B N 1
ATOM 5428 C CA . LYS B 1 335 ? -11.805 -16.406 21.062 1 73.25 335 LYS B CA 1
ATOM 5429 C C . LYS B 1 335 ? -12.977 -16.953 21.875 1 73.25 335 LYS B C 1
ATOM 5431 O O . LYS B 1 335 ? -13.93 -16.234 22.172 1 73.25 335 LYS B O 1
ATOM 5436 N N . ARG B 1 336 ? -12.836 -18.125 22.125 1 69.5 336 ARG B N 1
ATOM 5437 C CA . ARG B 1 336 ? -13.875 -18.766 22.938 1 69.5 336 ARG B CA 1
ATOM 5438 C C . ARG B 1 336 ? -13.93 -18.172 24.328 1 69.5 336 ARG B C 1
ATOM 5440 O O . ARG B 1 336 ? -15.008 -17.938 24.875 1 69.5 336 ARG B O 1
ATOM 5447 N N . LYS B 1 337 ? -12.758 -17.875 24.844 1 65.44 337 LYS B N 1
ATOM 5448 C CA . LYS B 1 337 ? -12.688 -17.266 26.172 1 65.44 337 LYS B CA 1
ATOM 5449 C C . LYS B 1 337 ? -13.219 -15.836 26.141 1 65.44 337 LYS B C 1
ATOM 5451 O O . LYS B 1 337 ? -13.914 -15.406 27.062 1 65.44 337 LYS B O 1
ATOM 5456 N N . GLY B 1 338 ? -12.867 -15.109 25.062 1 64.5 338 GLY B N 1
ATOM 5457 C CA . GLY B 1 338 ? -13.375 -13.766 24.891 1 64.5 338 GLY B CA 1
ATOM 5458 C C . GLY B 1 338 ? -14.883 -13.711 24.734 1 64.5 338 GLY B C 1
ATOM 5459 O O . GLY B 1 338 ? -15.547 -12.859 25.328 1 64.5 338 GLY B O 1
ATOM 5460 N N . SER B 1 339 ? -15.367 -14.609 23.953 1 68.06 339 SER B N 1
ATOM 5461 C CA . SER B 1 339 ? -16.812 -14.711 23.766 1 68.06 339 SER B CA 1
ATOM 5462 C C . SER B 1 339 ? -17.516 -15.078 25.062 1 68.06 339 SER B C 1
ATOM 5464 O O . SER B 1 339 ? -18.594 -14.539 25.359 1 68.06 339 SER B O 1
ATOM 5466 N N . LEU B 1 340 ? -16.922 -15.938 25.766 1 68.06 340 LEU B N 1
ATOM 5467 C CA . LEU B 1 340 ? -17.484 -16.344 27.062 1 68.06 340 LEU B CA 1
ATOM 5468 C C . LEU B 1 340 ? -17.453 -15.18 28.047 1 68.06 340 LEU B C 1
ATOM 5470 O O . LEU B 1 340 ? -18.422 -14.961 28.781 1 68.06 340 LEU B O 1
ATOM 5474 N N . ARG B 1 341 ? -16.391 -14.492 28.016 1 63.38 341 ARG B N 1
ATOM 5475 C CA . ARG B 1 341 ? -16.266 -13.336 28.891 1 63.38 341 ARG B CA 1
ATOM 5476 C C . ARG B 1 341 ? -17.266 -12.258 28.516 1 63.38 341 ARG B C 1
ATOM 5478 O O . ARG B 1 341 ? -17.891 -11.641 29.391 1 63.38 341 ARG B O 1
ATOM 5485 N N . SER B 1 342 ? -17.375 -12.055 27.219 1 66.25 342 SER B N 1
ATOM 5486 C CA . SER B 1 342 ? -18.391 -11.109 26.75 1 66.25 342 SER B CA 1
ATOM 5487 C C . SER B 1 342 ? -19.797 -11.57 27.109 1 66.25 342 SER B C 1
ATOM 5489 O O . SER B 1 342 ? -20.625 -10.766 27.516 1 66.25 342 SER B O 1
ATOM 5491 N N . ALA B 1 343 ? -20.094 -12.898 27.031 1 69.56 343 ALA B N 1
ATOM 5492 C CA . ALA B 1 343 ? -21.391 -13.477 27.391 1 69.56 343 ALA B CA 1
ATOM 5493 C C . ALA B 1 343 ? -21.641 -13.352 28.891 1 69.56 343 ALA B C 1
ATOM 5495 O O . ALA B 1 343 ? -22.75 -13.016 29.328 1 69.56 343 ALA B O 1
ATOM 5496 N N . ILE B 1 344 ? -20.641 -13.547 29.656 1 67.88 344 ILE B N 1
ATOM 5497 C CA . ILE B 1 344 ? -20.734 -13.445 31.109 1 67.88 344 ILE B CA 1
ATOM 5498 C C . ILE B 1 344 ? -20.984 -11.984 31.5 1 67.88 344 ILE B C 1
ATOM 5500 O O . ILE B 1 344 ? -21.828 -11.703 32.344 1 67.88 344 ILE B O 1
ATOM 5504 N N . SER B 1 345 ? -20.266 -11.18 30.781 1 66.88 345 SER B N 1
ATOM 5505 C CA . SER B 1 345 ? -20.453 -9.758 31.047 1 66.88 345 SER B CA 1
ATOM 5506 C C . SER B 1 345 ? -21.859 -9.305 30.672 1 66.88 345 SER B C 1
ATOM 5508 O O . SER B 1 345 ? -22.484 -8.531 31.406 1 66.88 345 SER B O 1
ATOM 5510 N N . GLN B 1 346 ? -22.328 -9.75 29.578 1 69.5 346 GLN B N 1
ATOM 5511 C CA . GLN B 1 346 ? -23.688 -9.438 29.156 1 69.5 346 GLN B CA 1
ATOM 5512 C C . GLN B 1 346 ? -24.719 -10.039 30.109 1 69.5 346 GLN B C 1
ATOM 5514 O O . GLN B 1 346 ? -25.703 -9.391 30.453 1 69.5 346 GLN B O 1
ATOM 5519 N N . ALA B 1 347 ? -24.531 -11.266 30.594 1 71.12 347 ALA B N 1
ATOM 5520 C CA . ALA B 1 347 ? -25.391 -11.953 31.547 1 71.12 347 ALA B CA 1
ATOM 5521 C C . ALA B 1 347 ? -25.406 -11.242 32.906 1 71.12 347 ALA B C 1
ATOM 5523 O O . ALA B 1 347 ? -26.453 -11.094 33.531 1 71.12 347 ALA B O 1
ATOM 5524 N N . GLN B 1 348 ? -24.359 -10.828 33.25 1 64.62 348 GLN B N 1
ATOM 5525 C CA . GLN B 1 348 ? -24.234 -10.086 34.5 1 64.62 348 GLN B CA 1
ATOM 5526 C C . GLN B 1 348 ? -24.922 -8.727 34.406 1 64.62 348 GLN B C 1
ATOM 5528 O O . GLN B 1 348 ? -25.578 -8.281 35.344 1 64.62 348 GLN B O 1
ATOM 5533 N N . ALA B 1 349 ? -24.875 -8.125 33.312 1 69 349 ALA B N 1
ATOM 5534 C CA . ALA B 1 349 ? -25.531 -6.852 33.062 1 69 349 ALA B CA 1
ATOM 5535 C C . ALA B 1 349 ? -27.062 -7.016 33.062 1 69 349 ALA B C 1
ATOM 5537 O O . ALA B 1 349 ? -27.781 -6.184 33.594 1 69 349 ALA B O 1
ATOM 5538 N N . MET B 1 350 ? -27.547 -8.148 32.438 1 69.38 350 MET B N 1
ATOM 5539 C CA . MET B 1 350 ? -28.969 -8.469 32.406 1 69.38 350 MET B CA 1
ATOM 5540 C C . MET B 1 350 ? -29.516 -8.789 33.781 1 69.38 350 MET B C 1
ATOM 5542 O O . MET B 1 350 ? -30.625 -8.398 34.125 1 69.38 350 MET B O 1
ATOM 5546 N N . ARG B 1 351 ? -28.875 -9.461 34.594 1 66.88 351 ARG B N 1
ATOM 5547 C CA . ARG B 1 351 ? -29.281 -9.812 35.938 1 66.88 351 ARG B CA 1
ATOM 5548 C C . ARG B 1 351 ? -29.328 -8.57 36.844 1 66.88 351 ARG B C 1
ATOM 5550 O O . ARG B 1 351 ? -30.25 -8.43 37.656 1 66.88 351 ARG B O 1
ATOM 5557 N N . ALA B 1 352 ? -28.484 -7.707 36.594 1 66.56 352 ALA B N 1
ATOM 5558 C CA . ALA B 1 352 ? -28.422 -6.477 37.375 1 66.56 352 ALA B CA 1
ATOM 5559 C C . ALA B 1 352 ? -29.578 -5.547 37.031 1 66.56 352 ALA B C 1
ATOM 5561 O O . ALA B 1 352 ? -30.109 -4.855 37.906 1 66.56 352 ALA B O 1
ATOM 5562 N N . SER B 1 353 ? -30.016 -5.508 35.812 1 66.25 353 SER B N 1
ATOM 5563 C CA . SER B 1 353 ? -31.156 -4.707 35.375 1 66.25 353 SER B CA 1
ATOM 5564 C C . SER B 1 353 ? -32.469 -5.309 35.844 1 66.25 353 SER B C 1
ATOM 5566 O O . SER B 1 353 ? -33.438 -4.59 36.062 1 66.25 353 SER B O 1
ATOM 5568 N N . GLY B 1 354 ? -32.594 -6.516 36.062 1 61.22 354 GLY B N 1
ATOM 5569 C CA . GLY B 1 354 ? -33.781 -7.18 36.531 1 61.22 354 GLY B CA 1
ATOM 5570 C C . GLY B 1 354 ? -34.062 -6.957 38 1 61.22 354 GLY B C 1
ATOM 5571 O O . GLY B 1 354 ? -35.188 -7.148 38.469 1 61.22 354 GLY B O 1
ATOM 5572 N N . THR B 1 355 ? -33.156 -6.695 38.75 1 56.88 355 THR B N 1
ATOM 5573 C CA . THR B 1 355 ? -33.344 -6.613 40.219 1 56.88 355 THR B CA 1
ATOM 5574 C C . THR B 1 355 ? -33.906 -5.246 40.594 1 56.88 355 THR B C 1
ATOM 5576 O O . THR B 1 355 ? -34.312 -5.039 41.75 1 56.88 355 THR B O 1
ATOM 5579 N N . SER B 1 356 ? -33.906 -4.234 39.688 1 50.5 356 SER B N 1
ATOM 5580 C CA . SER B 1 356 ? -34.375 -2.936 40.156 1 50.5 356 SER B CA 1
ATOM 5581 C C . SER B 1 356 ? -35.906 -2.83 40.062 1 50.5 356 SER B C 1
ATOM 5583 O O . SER B 1 356 ? -36.469 -1.833 40.5 1 50.5 356 SER B O 1
ATOM 5585 N N . GLY B 1 357 ? -36.625 -3.795 39.469 1 47.81 357 GLY B N 1
ATOM 5586 C CA . GLY B 1 357 ? -38.062 -3.598 39.312 1 47.81 357 GLY B CA 1
ATOM 5587 C C . GLY B 1 357 ? -38.844 -3.936 40.594 1 47.81 357 GLY B C 1
ATOM 5588 O O . GLY B 1 357 ? -40.062 -3.83 40.594 1 47.81 357 GLY B O 1
ATOM 5589 N N . GLY B 1 358 ? -38.312 -4.656 41.562 1 43.38 358 GLY B N 1
ATOM 5590 C CA . GLY B 1 358 ? -39.281 -5.195 42.5 1 43.38 358 GLY B CA 1
ATOM 5591 C C . GLY B 1 358 ? -39.656 -4.211 43.562 1 43.38 358 GLY B C 1
ATOM 5592 O O . GLY B 1 358 ? -40.438 -4.543 44.469 1 43.38 358 GLY B O 1
ATOM 5593 N N . GLY B 1 359 ? -38.938 -3.166 43.875 1 34.5 359 GLY B N 1
ATOM 5594 C CA . GLY B 1 359 ? -39.25 -2.611 45.188 1 34.5 359 GLY B CA 1
ATOM 5595 C C . GLY B 1 359 ? -40.406 -1.659 45.156 1 34.5 359 GLY B C 1
ATOM 5596 O O . GLY B 1 359 ? -40.781 -1.098 46.188 1 34.5 359 GLY B O 1
ATOM 5597 N N . ALA B 1 360 ? -40.688 -1.047 44.031 1 36.38 360 ALA B N 1
ATOM 5598 C CA . ALA B 1 360 ? -41.625 0.051 44.281 1 36.38 360 ALA B CA 1
ATOM 5599 C C . ALA B 1 360 ? -43.031 -0.47 44.531 1 36.38 360 ALA B C 1
ATOM 5601 O O . ALA B 1 360 ? -43.969 0.314 44.688 1 36.38 360 ALA B O 1
ATOM 5602 N N . ALA B 1 361 ? -43.312 -1.679 45.031 1 26.39 361 ALA B N 1
ATOM 5603 C CA . ALA B 1 361 ? -44.656 -1.575 45.625 1 26.39 361 ALA B CA 1
ATOM 5604 C C . ALA B 1 361 ? -44.594 -1.01 47.031 1 26.39 361 ALA B C 1
ATOM 5606 O O . ALA B 1 361 ? -43.688 -1.339 47.781 1 26.39 361 ALA B O 1
#

InterPro domains:
  IPR000195 Rab-GAP-TBC domain [PF00566] (67-271)
  IPR000195 Rab-GAP-TBC domain [PS50086] (62-252)
  IPR000195 Rab-GAP-TBC domain [SM00164] (59-275)
  IPR035969 Rab-GAP-TBC domain superfamily [SSF47923] (46-212)
  IPR035969 Rab-GAP-TBC domain superfamily [SSF47923] (188-303)
  IPR050302 Rab GTPase-activating TBC domain-containing protein [PTHR47219] (24-303)

Radius of gyration: 28.31 Å; Cα contacts (8 Å, |Δi|>4): 922; chains: 2; bounding box: 107×78×81 Å